Protein AF-A0A6A4X5G2-F1 (afdb_monomer_lite)

Structure (mmCIF, N/CA/C/O backbone):
data_AF-A0A6A4X5G2-F1
#
_entry.id   AF-A0A6A4X5G2-F1
#
loop_
_atom_site.group_PDB
_atom_site.id
_atom_site.type_symbol
_atom_site.label_atom_id
_atom_site.label_alt_id
_atom_site.label_comp_id
_atom_site.label_asym_id
_atom_site.label_entity_id
_atom_site.label_seq_id
_atom_site.pdbx_PDB_ins_code
_atom_site.Cartn_x
_atom_site.Cartn_y
_atom_site.Cartn_z
_atom_site.occupancy
_atom_site.B_iso_or_equiv
_atom_site.auth_seq_id
_atom_site.auth_comp_id
_atom_site.auth_asym_id
_atom_site.auth_atom_id
_atom_site.pdbx_PDB_model_num
ATOM 1 N N . MET A 1 1 ? -17.137 -32.415 -17.621 1.00 32.06 1 MET A N 1
ATOM 2 C CA . MET A 1 1 ? -16.855 -32.523 -16.172 1.00 32.06 1 MET A CA 1
ATOM 3 C C . MET A 1 1 ? -17.401 -31.263 -15.529 1.00 32.06 1 MET A C 1
ATOM 5 O O . MET A 1 1 ? -17.331 -30.225 -16.176 1.00 32.06 1 MET A O 1
ATOM 9 N N . THR A 1 2 ? -18.017 -31.353 -14.353 1.00 28.92 2 THR A N 1
ATOM 10 C CA . THR A 1 2 ? -18.631 -30.204 -13.667 1.00 28.92 2 THR A CA 1
ATOM 11 C C . THR A 1 2 ? -17.570 -29.221 -13.165 1.00 28.92 2 THR A C 1
ATOM 13 O O . THR A 1 2 ? -16.470 -29.630 -12.796 1.00 28.92 2 THR A O 1
ATOM 16 N N . ALA A 1 3 ? -17.885 -27.924 -13.189 1.00 31.62 3 ALA A N 1
ATOM 17 C CA . ALA A 1 3 ? -16.982 -26.880 -12.714 1.00 31.62 3 ALA A CA 1
ATOM 18 C C . ALA A 1 3 ? -16.919 -26.873 -11.178 1.00 31.62 3 ALA A C 1
ATOM 20 O O . ALA A 1 3 ? -17.950 -26.956 -10.511 1.00 31.62 3 ALA A O 1
ATOM 21 N N . ALA A 1 4 ? -15.714 -26.762 -10.620 1.00 33.22 4 ALA A N 1
ATOM 22 C CA . ALA A 1 4 ? -15.503 -26.704 -9.179 1.00 33.22 4 ALA A CA 1
ATOM 23 C C . ALA A 1 4 ? -15.452 -25.244 -8.695 1.00 33.22 4 ALA A C 1
ATOM 25 O O . ALA A 1 4 ? -14.406 -24.609 -8.774 1.00 33.22 4 ALA A O 1
ATOM 26 N N . GLY A 1 5 ? -16.588 -24.743 -8.198 1.00 40.94 5 GLY A N 1
ATOM 27 C CA . GLY A 1 5 ? -16.679 -23.644 -7.225 1.00 40.94 5 GLY A CA 1
ATOM 28 C C . GLY A 1 5 ? -15.835 -22.389 -7.477 1.00 40.94 5 GLY A C 1
ATOM 29 O O . GLY A 1 5 ? -14.968 -22.071 -6.665 1.00 40.94 5 GLY A O 1
ATOM 30 N N . ALA A 1 6 ? -16.125 -21.635 -8.540 1.00 47.03 6 ALA A N 1
ATOM 31 C CA . ALA A 1 6 ? -15.762 -20.218 -8.574 1.00 47.03 6 ALA A CA 1
ATOM 32 C C . ALA A 1 6 ? -16.786 -19.430 -7.738 1.00 47.03 6 ALA A C 1
ATOM 34 O O . ALA A 1 6 ? -17.982 -19.524 -8.007 1.00 47.03 6 ALA A O 1
ATOM 35 N N . GLN A 1 7 ? -16.330 -18.679 -6.732 1.00 55.03 7 GLN A N 1
ATOM 36 C CA . GLN A 1 7 ? -17.206 -17.843 -5.902 1.00 55.03 7 GLN A CA 1
ATOM 37 C C . GLN A 1 7 ? -17.750 -16.660 -6.711 1.00 55.03 7 GLN A C 1
ATOM 39 O O . GLN A 1 7 ? -16.985 -15.911 -7.325 1.00 55.03 7 GLN A O 1
ATOM 44 N N . SER A 1 8 ? -19.066 -16.465 -6.676 1.00 64.88 8 SER A N 1
ATOM 45 C CA . SER A 1 8 ? -19.735 -15.326 -7.308 1.00 64.88 8 SER A CA 1
ATOM 46 C C . SER A 1 8 ? -19.330 -13.987 -6.661 1.00 64.88 8 SER A C 1
ATOM 48 O O . SER A 1 8 ? -18.811 -13.970 -5.540 1.00 64.88 8 SER A O 1
ATOM 50 N N . PRO A 1 9 ? -19.568 -12.834 -7.320 1.00 62.88 9 PRO A N 1
ATOM 51 C CA . PRO A 1 9 ? -19.287 -11.516 -6.738 1.00 62.88 9 PRO A CA 1
ATOM 52 C C . PRO A 1 9 ? -19.940 -11.311 -5.363 1.00 62.88 9 PRO A C 1
ATOM 54 O O . PRO A 1 9 ? -19.299 -10.778 -4.459 1.00 62.88 9 PRO A O 1
ATOM 57 N N . ALA A 1 10 ? -21.167 -11.814 -5.185 1.00 63.25 10 ALA A N 1
ATOM 58 C CA . ALA A 1 10 ? -21.889 -11.772 -3.916 1.00 63.25 10 ALA A CA 1
ATOM 59 C C . ALA A 1 10 ? -21.192 -12.588 -2.816 1.00 63.25 10 ALA A C 1
ATOM 61 O O . ALA A 1 10 ? -20.973 -12.076 -1.724 1.00 63.25 10 ALA A O 1
ATOM 62 N N . GLU A 1 11 ? -20.766 -13.821 -3.104 1.00 67.50 11 GLU A N 1
ATOM 63 C CA . GLU A 1 11 ? -20.032 -14.648 -2.134 1.00 67.50 11 GLU A CA 1
ATOM 64 C C . GLU A 1 11 ? -18.669 -14.037 -1.780 1.00 67.50 11 GLU A C 1
ATOM 66 O O . GLU A 1 11 ? -18.302 -14.005 -0.606 1.00 67.50 11 GLU A O 1
ATOM 71 N N . ARG A 1 12 ? -17.946 -13.485 -2.769 1.00 65.00 12 ARG A N 1
ATOM 72 C CA . ARG A 1 12 ? -16.679 -12.763 -2.546 1.00 65.00 12 ARG A CA 1
ATOM 73 C C . ARG A 1 12 ? -16.882 -11.530 -1.654 1.00 65.00 12 ARG A C 1
ATOM 75 O O . ARG A 1 12 ? -16.092 -11.300 -0.745 1.00 65.00 12 ARG A O 1
ATOM 82 N N . PHE A 1 13 ? -17.939 -10.750 -1.875 1.00 64.00 13 PHE A N 1
ATOM 83 C CA . PHE A 1 13 ? -18.288 -9.587 -1.051 1.00 64.00 13 PHE A CA 1
ATOM 84 C C . PHE A 1 13 ? -18.686 -9.986 0.376 1.00 64.00 13 PHE A C 1
ATOM 86 O O . PHE A 1 13 ? -18.117 -9.472 1.339 1.00 64.00 13 PHE A O 1
ATOM 93 N N . THR A 1 14 ? -19.594 -10.951 0.521 1.00 63.12 14 THR A N 1
ATOM 94 C CA . THR A 1 14 ? -20.072 -11.448 1.817 1.00 63.12 14 THR A CA 1
ATOM 95 C C . THR A 1 14 ? -18.945 -12.070 2.646 1.00 63.12 14 THR A C 1
ATOM 97 O O . THR A 1 14 ? -18.862 -11.812 3.846 1.00 63.12 14 THR A O 1
ATOM 100 N N . ALA A 1 15 ? -18.008 -12.795 2.025 1.00 61.28 15 ALA A N 1
ATOM 101 C CA . ALA A 1 15 ? -16.813 -13.298 2.706 1.00 61.28 15 ALA A CA 1
ATOM 102 C C . ALA A 1 15 ? -15.916 -12.168 3.250 1.00 61.28 15 ALA A C 1
ATOM 104 O O . ALA A 1 15 ? -15.378 -12.293 4.349 1.00 61.28 15 ALA A O 1
ATOM 105 N N . ARG A 1 16 ? -15.790 -11.051 2.518 1.00 55.25 16 ARG A N 1
ATOM 106 C CA . ARG A 1 16 ? -14.999 -9.873 2.928 1.00 55.25 16 ARG A CA 1
ATOM 107 C C . ARG A 1 16 ? -15.687 -9.037 4.011 1.00 55.25 16 ARG A C 1
ATOM 109 O O . ARG A 1 16 ? -15.000 -8.449 4.841 1.00 55.25 16 ARG A O 1
ATOM 116 N N . LEU A 1 17 ? -17.023 -9.019 4.045 1.00 55.47 17 LEU A N 1
ATOM 117 C CA . LEU A 1 17 ? -17.785 -8.474 5.175 1.00 55.47 17 LEU A CA 1
ATOM 118 C C . LEU A 1 17 ? -17.629 -9.350 6.427 1.00 55.47 17 LEU A C 1
ATOM 120 O O . LEU A 1 17 ? -17.379 -8.834 7.513 1.00 55.47 17 LEU A O 1
ATOM 124 N N . ALA A 1 18 ? -17.722 -10.675 6.281 1.00 55.44 18 ALA A N 1
ATOM 125 C CA . ALA A 1 18 ? -17.587 -11.620 7.390 1.00 55.44 18 ALA A CA 1
ATOM 126 C C . ALA A 1 18 ? -16.162 -11.681 7.978 1.00 55.44 18 ALA A C 1
ATOM 128 O O . ALA A 1 18 ? -16.007 -11.935 9.170 1.00 55.44 18 ALA A O 1
ATOM 129 N N . SER A 1 19 ? -15.122 -11.419 7.176 1.00 50.53 19 SER A N 1
ATOM 130 C CA . SER A 1 19 ? -13.736 -11.284 7.653 1.00 50.53 19 SER A CA 1
ATOM 131 C C . SER A 1 19 ? -13.407 -9.900 8.233 1.00 50.53 19 SER A C 1
ATOM 133 O O . SER A 1 19 ? -12.330 -9.722 8.802 1.00 50.53 19 SER A O 1
ATOM 135 N N . GLY A 1 20 ? -14.296 -8.913 8.075 1.00 42.47 20 GLY A N 1
ATOM 136 C CA . GLY A 1 20 ? -14.058 -7.517 8.453 1.00 42.47 20 GLY A CA 1
ATOM 137 C C . GLY A 1 20 ? -13.065 -6.762 7.556 1.00 42.47 20 GLY A C 1
ATOM 138 O O . GLY A 1 20 ? -12.721 -5.625 7.877 1.00 42.47 20 GLY A O 1
ATOM 139 N N . GLU A 1 21 ? -12.615 -7.366 6.448 1.00 40.25 21 GLU A N 1
ATOM 140 C CA . GLU A 1 21 ? -11.758 -6.737 5.427 1.00 40.25 21 GLU A CA 1
ATOM 141 C C . GLU A 1 21 ? -12.504 -5.626 4.667 1.00 40.25 21 GLU A C 1
ATOM 143 O O . GLU A 1 21 ? -11.920 -4.623 4.255 1.00 40.25 21 GLU A O 1
ATOM 148 N N . LEU A 1 22 ? -13.816 -5.800 4.511 1.00 44.09 22 LEU A N 1
ATOM 149 C CA . LEU A 1 22 ? -14.748 -4.812 3.994 1.00 44.09 22 LEU A CA 1
ATOM 150 C C . LEU A 1 22 ? -15.743 -4.446 5.101 1.00 44.09 22 LEU A C 1
ATOM 152 O O . LEU A 1 22 ? -16.198 -5.309 5.850 1.00 44.09 22 LEU A O 1
ATOM 156 N N . ARG A 1 23 ? -16.111 -3.167 5.192 1.00 49.75 23 ARG A N 1
ATOM 157 C CA . ARG A 1 23 ? -17.170 -2.681 6.085 1.00 49.75 23 ARG A CA 1
ATOM 158 C C . ARG A 1 23 ? -18.167 -1.849 5.296 1.00 49.75 23 ARG A C 1
ATOM 160 O O . ARG A 1 23 ? -17.797 -1.148 4.355 1.00 49.75 23 ARG A O 1
ATOM 167 N N . LEU A 1 24 ? -19.436 -1.962 5.671 1.00 50.81 24 LEU A N 1
ATOM 168 C CA . LEU A 1 24 ? -20.527 -1.223 5.049 1.00 50.81 24 LEU A CA 1
ATOM 169 C C . LEU A 1 24 ? -20.558 0.225 5.573 1.00 50.81 24 LEU A C 1
ATOM 171 O O . LEU A 1 24 ? -20.333 0.424 6.767 1.00 50.81 24 LEU A O 1
ATOM 175 N N . PRO A 1 25 ? -20.844 1.233 4.726 1.00 48.19 25 PRO A N 1
ATOM 176 C CA . PRO A 1 25 ? -21.056 2.607 5.178 1.00 48.19 25 PRO A CA 1
ATOM 177 C C . PRO A 1 25 ? -22.457 2.784 5.802 1.00 48.19 25 PRO A C 1
ATOM 179 O O . PRO A 1 25 ? -23.357 2.003 5.476 1.00 48.19 25 PRO A O 1
ATOM 182 N N . PRO A 1 26 ? -22.696 3.828 6.627 1.00 47.47 26 PRO A N 1
ATOM 183 C CA . PRO A 1 26 ? -23.917 3.990 7.436 1.00 47.47 26 PRO A CA 1
ATOM 184 C C . PRO A 1 26 ? -25.246 3.782 6.690 1.00 47.47 26 PRO A C 1
ATOM 186 O O . PRO A 1 26 ? -26.167 3.140 7.192 1.00 47.47 26 PRO A O 1
ATOM 189 N N . GLN A 1 27 ? -25.332 4.245 5.441 1.00 51.50 27 GLN A N 1
ATOM 190 C CA . GLN A 1 27 ? -26.511 4.088 4.581 1.00 51.50 27 GLN A CA 1
ATOM 191 C C . GLN A 1 27 ? -26.929 2.631 4.296 1.00 51.50 27 GLN A C 1
ATOM 193 O O . GLN A 1 27 ? -28.103 2.395 4.021 1.00 51.50 27 GLN A O 1
ATOM 198 N N . ALA A 1 28 ? -26.010 1.666 4.394 1.00 53.44 28 ALA A N 1
ATOM 199 C CA . ALA A 1 28 ? -26.274 0.242 4.182 1.00 53.44 28 ALA A CA 1
ATOM 200 C C . ALA A 1 28 ? -26.699 -0.513 5.460 1.00 53.44 28 ALA A C 1
ATOM 202 O O . ALA A 1 28 ? -27.127 -1.664 5.370 1.00 53.44 28 ALA A O 1
ATOM 203 N N . TYR A 1 29 ? -26.691 0.145 6.629 1.00 59.09 29 TYR A N 1
ATOM 204 C CA . TYR A 1 29 ? -27.392 -0.332 7.832 1.00 59.09 29 TYR A CA 1
ATOM 205 C C . TYR A 1 29 ? -28.860 0.139 7.882 1.00 59.09 29 TYR A C 1
ATOM 207 O O . TYR A 1 29 ? -29.530 0.006 8.903 1.00 59.09 29 TYR A O 1
ATOM 215 N N . ARG A 1 30 ? -29.399 0.665 6.772 1.00 66.31 30 ARG A N 1
ATOM 216 C CA . ARG A 1 30 ? -30.833 0.937 6.592 1.00 66.31 30 ARG A CA 1
ATOM 217 C C . ARG A 1 30 ? -31.462 -0.115 5.678 1.00 66.31 30 ARG A C 1
ATOM 219 O O . ARG A 1 30 ? -30.927 -0.426 4.614 1.00 66.31 30 ARG A O 1
ATOM 226 N N . MET A 1 31 ? -32.631 -0.617 6.070 1.00 76.75 31 MET A N 1
ATOM 227 C CA . MET A 1 31 ? -33.457 -1.482 5.222 1.00 76.75 31 MET A CA 1
ATOM 228 C C . MET A 1 31 ? -34.334 -0.633 4.289 1.00 76.75 31 MET A C 1
ATOM 230 O O . MET A 1 31 ? -34.804 0.435 4.674 1.00 76.75 31 MET A O 1
ATOM 234 N N . THR A 1 32 ? -34.554 -1.116 3.071 1.00 81.56 32 THR A N 1
ATOM 235 C CA . THR A 1 32 ? -35.545 -0.622 2.106 1.00 81.56 32 THR A CA 1
ATOM 236 C C . THR A 1 32 ? -36.683 -1.633 2.031 1.00 81.56 32 THR A C 1
ATOM 238 O O . THR A 1 32 ? -36.420 -2.833 1.930 1.00 81.56 32 THR A O 1
ATOM 241 N N . ASP A 1 33 ? -37.923 -1.152 2.093 1.00 85.88 33 ASP A N 1
ATOM 242 C CA . ASP A 1 33 ? -39.128 -1.957 1.900 1.00 85.88 33 ASP A CA 1
ATOM 243 C C . ASP A 1 33 ? -39.289 -2.337 0.432 1.00 85.88 33 ASP A C 1
ATOM 245 O O . ASP A 1 33 ? -39.408 -1.453 -0.406 1.00 85.88 33 ASP A O 1
ATOM 249 N N . LEU A 1 34 ? -39.346 -3.636 0.135 1.00 85.62 34 LEU A N 1
ATOM 250 C CA . LEU A 1 34 ? -39.647 -4.138 -1.212 1.00 85.62 34 LEU A CA 1
ATOM 251 C C . LEU A 1 34 ? -41.134 -4.509 -1.371 1.00 85.62 34 LEU A C 1
ATOM 253 O O . LEU A 1 34 ? -41.557 -4.948 -2.439 1.00 85.62 34 LEU A O 1
ATOM 257 N N . GLY A 1 35 ? -41.931 -4.349 -0.310 1.00 87.88 35 GLY A N 1
ATOM 258 C CA . GLY A 1 35 ? -43.364 -4.638 -0.281 1.00 87.88 35 GLY A CA 1
ATOM 259 C C . GLY A 1 35 ? -43.719 -6.065 0.148 1.00 87.88 35 GLY A C 1
ATOM 260 O O . GLY A 1 35 ? -42.894 -6.817 0.668 1.00 87.88 35 GLY A O 1
ATOM 261 N N . GLU A 1 36 ? -44.988 -6.407 -0.049 1.00 91.56 36 GLU A N 1
ATOM 262 C CA . GLU A 1 36 ? -45.603 -7.685 0.314 1.00 91.56 36 GLU A CA 1
ATOM 263 C C . GLU A 1 36 ? -45.830 -8.529 -0.952 1.00 91.56 36 GLU A C 1
ATOM 265 O O . GLU A 1 36 ? -46.399 -8.036 -1.928 1.00 91.56 36 GLU A O 1
ATOM 270 N N . HIS A 1 37 ? -45.354 -9.778 -0.949 1.00 90.94 37 HIS A N 1
ATOM 271 C CA . HIS A 1 37 ? -45.339 -10.674 -2.114 1.00 90.94 37 HIS A CA 1
ATOM 272 C C . HIS A 1 37 ? -45.727 -12.102 -1.727 1.00 90.94 37 HIS A C 1
ATOM 274 O O . HIS A 1 37 ? -45.444 -12.545 -0.617 1.00 90.94 37 HIS A O 1
ATOM 280 N N . ASN A 1 38 ? -46.312 -12.848 -2.667 1.00 90.62 38 ASN A N 1
ATOM 281 C CA . ASN A 1 38 ? -46.571 -14.276 -2.481 1.00 90.62 38 ASN A CA 1
ATOM 282 C C . ASN A 1 38 ? -45.353 -15.095 -2.933 1.00 90.62 38 ASN A C 1
ATOM 284 O O . ASN A 1 38 ? -44.898 -14.939 -4.068 1.00 90.62 38 ASN A O 1
ATOM 288 N N . GLY A 1 39 ? -44.863 -15.991 -2.076 1.00 86.31 39 GLY A N 1
ATOM 289 C CA . GLY A 1 39 ? -43.664 -16.800 -2.320 1.00 86.31 39 GLY A CA 1
ATOM 290 C C . GLY A 1 39 ? -42.577 -16.632 -1.252 1.00 86.31 39 GLY A C 1
ATOM 291 O O . GLY A 1 39 ? -42.466 -15.592 -0.609 1.00 86.31 39 GLY A O 1
ATOM 292 N N . THR A 1 40 ? -41.758 -17.667 -1.063 1.00 89.94 40 THR A N 1
ATOM 293 C CA . THR A 1 40 ? -40.676 -17.712 -0.057 1.00 89.94 40 THR A CA 1
ATOM 294 C C . THR A 1 40 ? -39.295 -17.537 -0.693 1.00 89.94 40 THR A C 1
ATOM 296 O O . THR A 1 40 ? -39.125 -17.721 -1.897 1.00 89.94 40 THR A O 1
ATOM 299 N N . LEU A 1 41 ? -38.280 -17.206 0.110 1.00 89.88 41 LEU A N 1
ATOM 300 C CA . LEU A 1 41 ? -36.887 -17.242 -0.342 1.00 89.88 41 LEU A CA 1
ATOM 301 C C . LEU A 1 41 ? -36.452 -18.687 -0.672 1.00 89.88 41 LEU A C 1
ATOM 303 O O . LEU A 1 41 ? -36.739 -19.582 0.131 1.00 89.88 41 LEU A O 1
ATOM 307 N N . PRO A 1 42 ? -35.714 -18.906 -1.780 1.00 89.44 42 PRO A N 1
ATOM 308 C CA . PRO A 1 42 ? -35.022 -20.160 -2.067 1.00 89.44 42 PRO A CA 1
ATOM 309 C C . PRO A 1 42 ? -34.104 -20.596 -0.922 1.00 89.44 42 PRO A C 1
ATOM 311 O O . PRO A 1 42 ? -33.423 -19.775 -0.299 1.00 89.44 42 PRO A O 1
ATOM 314 N N . ALA A 1 43 ? -34.065 -21.901 -0.651 1.00 86.38 43 ALA A N 1
ATOM 315 C CA . ALA A 1 43 ? -33.389 -22.452 0.525 1.00 86.38 43 ALA A CA 1
ATOM 316 C C . ALA A 1 43 ? -31.860 -22.238 0.546 1.00 86.38 43 ALA A C 1
ATOM 318 O O . ALA A 1 43 ? -31.266 -22.229 1.622 1.00 86.38 43 ALA A O 1
ATOM 319 N N . ASP A 1 44 ? -31.219 -22.042 -0.609 1.00 82.12 44 ASP A N 1
ATOM 320 C CA . ASP A 1 44 ? -29.791 -21.714 -0.734 1.00 82.12 44 ASP A CA 1
ATOM 321 C C . ASP A 1 44 ? -29.469 -20.246 -0.401 1.00 82.12 44 ASP A C 1
ATOM 323 O O . ASP A 1 44 ? -28.318 -19.916 -0.114 1.00 82.12 44 ASP A O 1
ATOM 327 N N . LEU A 1 45 ? -30.479 -19.368 -0.393 1.00 84.12 45 LEU A N 1
ATOM 328 C CA . LEU A 1 45 ? -30.340 -17.959 -0.025 1.00 84.12 45 LEU A CA 1
ATOM 329 C C . LEU A 1 45 ? -30.630 -17.689 1.460 1.00 84.12 45 LEU A C 1
ATOM 331 O O . LEU A 1 45 ? -30.358 -16.584 1.927 1.00 84.12 45 LEU A O 1
ATOM 335 N N . VAL A 1 46 ? -31.147 -18.659 2.223 1.00 91.69 46 VAL A N 1
ATOM 336 C CA . VAL A 1 46 ? -31.488 -18.484 3.647 1.00 91.69 46 VAL A CA 1
ATOM 337 C C . VAL A 1 46 ? -30.267 -18.728 4.547 1.00 91.69 46 VAL A C 1
ATOM 339 O O . VAL A 1 46 ? -29.810 -19.854 4.717 1.00 91.69 46 VAL A O 1
ATOM 342 N N . LEU A 1 47 ? -29.769 -17.668 5.193 1.00 87.75 47 LEU A N 1
ATOM 343 C CA . LEU A 1 47 ? -28.682 -17.714 6.187 1.00 87.75 47 LEU A CA 1
ATOM 344 C C . LEU A 1 47 ? -29.133 -18.205 7.566 1.00 87.75 47 LEU A C 1
ATOM 346 O O . LEU A 1 47 ? -28.330 -18.742 8.333 1.00 87.75 47 LEU A O 1
ATOM 350 N N . ALA A 1 48 ? -30.379 -17.902 7.934 1.00 88.62 48 ALA A N 1
ATOM 351 C CA . ALA A 1 48 ? -30.968 -18.240 9.222 1.00 88.62 48 ALA A CA 1
ATOM 352 C C . ALA A 1 48 ? -32.494 -18.144 9.169 1.00 88.62 48 ALA A C 1
ATOM 354 O O . ALA A 1 48 ? -33.047 -17.295 8.467 1.00 88.62 48 ALA A O 1
ATOM 355 N N . THR A 1 49 ? -33.137 -18.970 9.991 1.00 93.62 49 THR A N 1
ATOM 356 C CA . THR A 1 49 ? -34.585 -19.010 10.192 1.00 93.62 49 THR A CA 1
ATOM 357 C C . THR A 1 49 ? -34.876 -18.766 11.667 1.00 93.62 49 THR A C 1
ATOM 359 O O . THR A 1 49 ? -34.358 -19.478 12.526 1.00 93.62 49 THR A O 1
ATOM 362 N N . GLU A 1 50 ? -35.698 -17.766 11.960 1.00 86.75 50 GLU A N 1
ATOM 363 C CA . GLU A 1 50 ? -36.016 -17.294 13.310 1.00 86.75 50 GLU A CA 1
ATOM 364 C C . GLU A 1 50 ? -37.542 -17.262 13.488 1.00 86.75 50 GLU A C 1
ATOM 366 O O . GLU A 1 50 ? -38.268 -16.862 12.579 1.00 86.75 50 GLU A O 1
ATOM 371 N N . THR A 1 51 ? -38.054 -17.672 14.649 1.00 88.88 51 THR A N 1
ATOM 372 C CA . THR A 1 51 ? -39.504 -17.818 14.895 1.00 88.88 51 THR A CA 1
ATOM 373 C C . THR A 1 51 ? -39.989 -16.937 16.039 1.00 88.88 51 THR A C 1
ATOM 375 O O . THR A 1 51 ? -39.318 -16.823 17.063 1.00 88.88 51 THR A O 1
ATOM 378 N N . GLY A 1 52 ? -41.191 -16.372 15.911 1.00 81.50 52 GLY A N 1
ATOM 379 C CA . GLY A 1 52 ? -41.847 -15.596 16.971 1.00 81.50 52 GLY A CA 1
ATOM 380 C C . GLY A 1 52 ? -41.422 -14.124 17.054 1.00 81.50 52 GLY A C 1
ATOM 381 O O . GLY A 1 52 ? -42.017 -13.374 17.834 1.00 81.50 52 GLY A O 1
ATOM 382 N N . LEU A 1 53 ? -40.441 -13.704 16.245 1.00 75.69 53 LEU A N 1
ATOM 383 C CA . LEU A 1 53 ? -39.959 -12.323 16.162 1.00 75.69 53 LEU A CA 1
ATOM 384 C C . LEU A 1 53 ? -41.049 -11.364 15.663 1.00 75.69 53 LEU A C 1
ATOM 386 O O . LEU A 1 53 ? -41.945 -11.748 14.919 1.00 75.69 53 LEU A O 1
ATOM 390 N N . LEU A 1 54 ? -40.954 -10.087 16.027 1.00 77.62 54 LEU A N 1
ATOM 391 C CA . LEU A 1 54 ? -41.704 -9.043 15.327 1.00 77.62 54 LEU A CA 1
ATOM 392 C C . LEU A 1 54 ? -40.967 -8.648 14.041 1.00 77.62 54 LEU A C 1
ATOM 394 O O . LEU A 1 54 ? -39.751 -8.809 13.937 1.00 77.62 54 LEU A O 1
ATOM 398 N N . GLU A 1 55 ? -41.699 -8.092 13.080 1.00 82.00 55 GLU A N 1
ATOM 399 C CA . GLU A 1 55 ? -41.163 -7.674 11.779 1.00 82.00 55 GLU A CA 1
ATOM 400 C C . GLU A 1 55 ? -39.930 -6.738 11.909 1.00 82.00 55 GLU A C 1
ATOM 402 O O . GLU A 1 55 ? -38.880 -7.072 11.346 1.00 82.00 55 GLU A O 1
ATOM 407 N N . PRO A 1 56 ? -39.932 -5.691 12.770 1.00 72.88 56 PRO A N 1
ATOM 408 C CA . PRO A 1 56 ? -38.745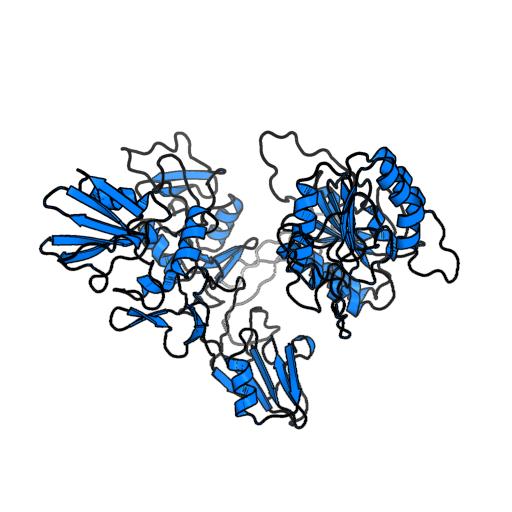 -4.853 12.960 1.00 72.88 56 PRO A CA 1
ATOM 409 C C . PRO A 1 56 ? -37.586 -5.600 13.633 1.00 72.88 56 PRO A C 1
ATOM 411 O O . PRO A 1 56 ? -36.421 -5.313 13.366 1.00 72.88 56 PRO A O 1
ATOM 414 N N . SER A 1 57 ? -37.879 -6.598 14.475 1.00 74.62 57 SER A N 1
ATOM 415 C CA . SER A 1 57 ? -36.859 -7.458 15.089 1.00 74.62 57 SER A CA 1
ATOM 416 C C . SER A 1 57 ? -36.189 -8.366 14.054 1.00 74.62 57 SER A C 1
ATOM 418 O O . SER A 1 57 ? -34.988 -8.604 14.154 1.00 74.62 57 SER A O 1
ATOM 420 N N . CYS A 1 58 ? -36.927 -8.826 13.037 1.00 79.44 58 CYS A N 1
ATOM 421 C CA . CYS A 1 58 ? -36.369 -9.565 11.901 1.00 79.44 58 CYS A CA 1
ATOM 422 C C . CYS A 1 58 ? -35.353 -8.703 11.132 1.00 79.44 58 CYS A C 1
ATOM 424 O O . CYS A 1 58 ? -34.206 -9.107 10.932 1.00 79.44 58 CYS A O 1
ATOM 426 N N . ARG A 1 59 ? -35.737 -7.461 10.801 1.00 83.38 59 ARG A N 1
ATOM 427 C CA . ARG A 1 59 ? -34.848 -6.466 10.176 1.00 83.38 59 ARG A CA 1
ATOM 428 C C . ARG A 1 59 ? -33.608 -6.199 11.022 1.00 83.38 59 ARG A C 1
ATOM 430 O O . ARG A 1 59 ? -32.495 -6.287 10.516 1.00 83.38 59 ARG A O 1
ATOM 437 N N . HIS A 1 60 ? -33.785 -5.935 12.315 1.00 71.50 60 HIS A N 1
ATOM 438 C CA . HIS A 1 60 ? -32.689 -5.663 13.246 1.00 71.50 60 HIS A CA 1
ATOM 439 C C . HIS A 1 60 ? -31.706 -6.849 13.346 1.00 71.50 60 HIS A C 1
ATOM 441 O O . HIS A 1 60 ? -30.495 -6.645 13.300 1.00 71.50 60 HIS A O 1
ATOM 447 N N . ARG A 1 61 ? -32.198 -8.099 13.363 1.00 75.69 61 ARG A N 1
ATOM 448 C CA . ARG A 1 61 ? -31.354 -9.313 13.306 1.00 75.69 61 ARG A CA 1
ATOM 449 C C . ARG A 1 61 ? -30.557 -9.432 12.003 1.00 75.69 61 ARG A C 1
ATOM 451 O O . ARG A 1 61 ? -29.434 -9.928 12.040 1.00 75.69 61 ARG A O 1
ATOM 458 N N . CYS A 1 62 ? -31.083 -8.944 10.877 1.00 77.81 62 CYS A N 1
ATOM 459 C CA . CYS A 1 62 ? -30.306 -8.822 9.642 1.00 77.81 62 CYS A CA 1
ATOM 460 C C . CYS A 1 62 ? -29.241 -7.722 9.737 1.00 77.81 62 CYS A C 1
ATOM 462 O O . CYS A 1 62 ? -28.096 -7.938 9.352 1.00 77.81 62 CYS A O 1
ATOM 464 N N . LEU A 1 63 ? -29.584 -6.554 10.291 1.00 73.00 63 LEU A N 1
ATOM 465 C CA . LEU A 1 63 ? -28.647 -5.436 10.427 1.00 73.00 63 LEU A CA 1
ATOM 466 C C . LEU A 1 63 ? -27.425 -5.791 11.290 1.00 73.00 63 LEU A C 1
ATOM 468 O O . LEU A 1 63 ? -26.318 -5.429 10.900 1.00 73.00 63 LEU A O 1
ATOM 472 N N . HIS A 1 64 ? -27.602 -6.593 12.345 1.00 67.56 64 HIS A N 1
ATOM 473 C CA . HIS A 1 64 ? -26.520 -7.135 13.189 1.00 67.56 64 HIS A CA 1
ATOM 474 C C . HIS A 1 64 ? -25.644 -8.219 12.539 1.00 67.56 64 HIS A C 1
ATOM 476 O O . HIS A 1 64 ? -24.615 -8.596 13.097 1.00 67.56 64 HIS A O 1
ATOM 482 N N . ARG A 1 65 ? -26.020 -8.748 11.370 1.00 69.00 65 ARG A N 1
ATOM 483 C CA . ARG A 1 65 ? -25.251 -9.784 10.664 1.00 69.00 65 ARG A CA 1
ATOM 484 C C . ARG A 1 65 ? -24.500 -9.186 9.475 1.00 69.00 65 ARG A C 1
ATOM 486 O O . ARG A 1 65 ? -25.158 -8.751 8.529 1.00 69.00 65 ARG A O 1
ATOM 493 N N . PRO A 1 66 ? -23.153 -9.157 9.443 1.00 66.25 66 PRO A N 1
ATOM 494 C CA . PRO A 1 66 ? -22.424 -8.568 8.316 1.00 66.25 66 PRO A CA 1
ATOM 495 C C . PRO A 1 66 ? -22.773 -9.254 6.987 1.00 66.25 66 PRO A C 1
ATOM 497 O O . PRO A 1 66 ? -22.867 -8.581 5.967 1.00 66.25 66 PRO A O 1
ATOM 500 N N . ASP A 1 67 ? -23.077 -10.553 7.017 1.00 72.94 67 ASP A N 1
ATOM 501 C CA . ASP A 1 67 ? -23.429 -11.375 5.860 1.00 72.94 67 ASP A CA 1
ATOM 502 C C . ASP A 1 67 ? -24.895 -11.279 5.391 1.00 72.94 67 ASP A C 1
ATOM 504 O O . ASP A 1 67 ? -25.192 -11.698 4.274 1.00 72.94 67 ASP A O 1
ATOM 508 N N . CYS A 1 68 ? -25.812 -10.711 6.185 1.00 83.38 68 CYS A N 1
ATOM 509 C CA . CYS A 1 68 ? -27.231 -10.625 5.820 1.00 83.38 68 CYS A CA 1
ATOM 510 C C . CYS A 1 68 ? -27.535 -9.419 4.920 1.00 83.38 68 CYS A C 1
ATOM 512 O O . CYS A 1 68 ? -27.320 -8.274 5.303 1.00 83.38 68 CYS A O 1
ATOM 514 N N . LEU A 1 69 ? -28.069 -9.652 3.720 1.00 84.56 69 LEU A N 1
ATOM 515 C CA . LEU A 1 69 ? -28.341 -8.606 2.723 1.00 84.56 69 LEU A CA 1
ATOM 516 C C . LEU A 1 69 ? -29.838 -8.267 2.574 1.00 84.56 69 LEU A C 1
ATOM 518 O O . LEU A 1 69 ? -30.193 -7.294 1.905 1.00 84.56 69 LEU A O 1
ATOM 522 N N . GLY A 1 70 ? -30.721 -9.009 3.244 1.00 89.56 70 GLY A N 1
ATOM 523 C CA . GLY A 1 70 ? -32.139 -8.678 3.364 1.00 89.56 70 GLY A CA 1
ATOM 524 C C . GLY A 1 70 ? -32.931 -9.680 4.201 1.00 89.56 70 GLY A C 1
ATOM 525 O O . GLY A 1 70 ? -32.371 -10.629 4.745 1.00 89.56 70 GLY A O 1
ATOM 526 N N . THR A 1 71 ? -34.242 -9.483 4.291 1.00 92.81 71 THR A N 1
ATOM 527 C CA . THR A 1 71 ? -35.163 -10.321 5.069 1.00 92.81 71 THR A CA 1
ATOM 528 C C . THR A 1 71 ? -36.426 -10.653 4.291 1.00 92.81 71 THR A C 1
ATOM 530 O O . THR A 1 71 ? -36.937 -9.808 3.554 1.00 92.81 71 THR A O 1
ATOM 533 N N . ALA A 1 72 ? -36.976 -11.838 4.545 1.00 94.44 72 ALA A N 1
ATOM 534 C CA . ALA A 1 72 ? -38.374 -12.154 4.273 1.00 94.44 72 ALA A CA 1
ATOM 535 C C . ALA A 1 72 ? -39.072 -12.487 5.599 1.00 94.44 72 ALA A C 1
ATOM 537 O O . ALA A 1 72 ? -38.581 -13.314 6.369 1.00 94.44 72 ALA A O 1
ATOM 538 N N . TYR A 1 73 ? -40.198 -11.836 5.884 1.00 94.12 73 TYR A N 1
ATOM 539 C CA . TYR A 1 73 ? -40.968 -12.024 7.114 1.00 94.12 73 TYR A CA 1
ATOM 540 C C . TYR A 1 73 ? -42.410 -12.432 6.802 1.00 94.12 73 TYR A C 1
ATOM 542 O O . TYR A 1 73 ? -43.080 -11.773 6.009 1.00 94.12 73 TYR A O 1
ATOM 550 N N . ARG A 1 74 ? -42.905 -13.486 7.456 1.00 94.19 74 ARG A N 1
ATOM 551 C CA . ARG A 1 74 ? -44.263 -14.015 7.286 1.00 94.19 74 ARG A CA 1
ATOM 552 C C . ARG A 1 74 ? -45.156 -13.590 8.463 1.00 94.19 74 ARG A C 1
ATOM 554 O O . ARG A 1 74 ? -44.965 -14.084 9.581 1.00 94.19 74 ARG A O 1
ATOM 561 N N . PRO A 1 75 ? -46.150 -12.700 8.266 1.00 89.38 75 PRO A N 1
ATOM 562 C CA . PRO A 1 75 ? -46.944 -12.162 9.375 1.00 89.38 75 PRO A CA 1
ATOM 563 C C . PRO A 1 75 ? -47.832 -13.180 10.104 1.00 89.38 75 PRO A C 1
ATOM 565 O O . PRO A 1 75 ? -48.158 -12.961 11.270 1.00 89.38 75 PRO A O 1
ATOM 568 N N . SER A 1 76 ? -48.232 -14.273 9.443 1.00 90.38 76 SER A N 1
ATOM 569 C CA . SER A 1 76 ? -49.220 -15.232 9.963 1.00 90.38 76 SER A CA 1
ATOM 570 C C . SER A 1 76 ? -48.730 -16.057 11.156 1.00 90.38 76 SER A C 1
ATOM 572 O O . SER A 1 76 ? -49.525 -16.383 12.034 1.00 90.38 76 SER A O 1
ATOM 574 N N . ASP A 1 77 ? -47.439 -16.390 11.202 1.00 91.06 77 ASP A N 1
ATOM 575 C CA . ASP A 1 77 ? -46.818 -17.206 12.254 1.00 91.06 77 ASP A CA 1
ATOM 576 C C . ASP A 1 77 ? -45.523 -16.601 12.823 1.00 91.06 77 ASP A C 1
ATOM 578 O O . ASP A 1 77 ? -44.888 -17.207 13.687 1.00 91.06 77 ASP A O 1
ATOM 582 N N . ARG A 1 78 ? -45.159 -15.383 12.389 1.00 90.44 78 ARG A N 1
ATOM 583 C CA . ARG A 1 78 ? -43.948 -14.660 12.809 1.00 90.44 78 ARG A CA 1
ATOM 584 C C . ARG A 1 78 ? -42.649 -15.384 12.442 1.00 90.44 78 ARG A C 1
ATOM 586 O O . ARG A 1 78 ? -41.687 -15.383 13.218 1.00 90.44 78 ARG A O 1
ATOM 593 N N . LEU A 1 79 ? -42.627 -16.017 11.271 1.00 93.44 79 LEU A N 1
ATOM 594 C CA . LEU A 1 79 ? -41.417 -16.596 10.697 1.00 93.44 79 LEU A CA 1
ATOM 595 C C . LEU A 1 79 ? -40.569 -15.498 10.040 1.00 93.44 79 LEU A C 1
ATOM 597 O O . LEU A 1 79 ? -41.076 -14.665 9.292 1.00 93.44 79 LEU A O 1
ATOM 601 N N . CYS A 1 80 ? -39.271 -15.501 10.318 1.00 93.56 80 CYS A N 1
ATOM 602 C CA . CYS A 1 80 ? -38.288 -14.564 9.792 1.00 93.56 80 CYS A CA 1
ATOM 603 C C . CYS A 1 80 ? -37.160 -15.343 9.109 1.00 93.56 80 CYS A C 1
ATOM 605 O O . CYS A 1 80 ? -36.551 -16.220 9.724 1.00 93.56 80 CYS A O 1
ATOM 607 N N . LEU A 1 81 ? -36.871 -15.010 7.853 1.00 95.19 81 LEU A N 1
ATOM 608 C CA . LEU A 1 81 ? -35.755 -15.547 7.080 1.00 95.19 81 LEU A CA 1
ATOM 609 C C . LEU A 1 81 ? -34.733 -14.436 6.828 1.00 95.19 81 LEU A C 1
ATOM 611 O O . LEU A 1 81 ? -35.078 -13.380 6.294 1.00 95.19 81 LEU A O 1
ATOM 615 N N . LEU A 1 82 ? -33.474 -14.686 7.189 1.00 93.06 82 LEU A N 1
ATOM 616 C CA . LEU A 1 82 ? -32.342 -13.808 6.882 1.00 93.06 82 LEU A CA 1
ATOM 617 C C . LEU A 1 82 ? -31.708 -14.242 5.554 1.00 93.06 82 LEU A C 1
ATOM 619 O O . LEU A 1 82 ? -31.413 -15.422 5.381 1.00 93.06 82 LEU A O 1
ATOM 623 N N . SER A 1 83 ? -31.486 -13.308 4.629 1.00 89.19 83 SER A N 1
ATOM 624 C CA . SER A 1 83 ? -31.084 -13.595 3.243 1.00 89.19 83 SER A CA 1
ATOM 625 C C . SER A 1 83 ? -29.606 -13.299 2.966 1.00 89.19 83 SER A C 1
ATOM 627 O O . SER A 1 83 ? -29.109 -12.228 3.313 1.00 89.19 83 SER A O 1
ATOM 629 N N . ALA A 1 84 ? -28.922 -14.207 2.266 1.00 82.94 84 ALA A N 1
ATOM 630 C CA . ALA A 1 84 ? -27.532 -14.084 1.808 1.00 82.94 84 ALA A CA 1
ATOM 631 C C . ALA A 1 84 ? -27.352 -13.128 0.612 1.00 82.94 84 ALA A C 1
ATOM 633 O O . ALA A 1 84 ? -26.233 -12.745 0.271 1.00 82.94 84 ALA A O 1
ATOM 634 N N . ARG A 1 85 ? -28.457 -12.764 -0.049 1.00 82.81 85 ARG A N 1
ATOM 635 C CA . ARG A 1 85 ? -28.530 -11.831 -1.186 1.00 82.81 85 ARG A CA 1
ATOM 636 C C . ARG A 1 85 ? -29.684 -10.854 -0.999 1.00 82.81 85 ARG A C 1
ATOM 638 O O . ARG A 1 85 ? -30.556 -11.091 -0.163 1.00 82.81 85 ARG A O 1
ATOM 645 N N . ARG A 1 86 ? -29.728 -9.783 -1.793 1.00 85.31 86 ARG A N 1
ATOM 646 C CA . ARG A 1 86 ? -30.901 -8.902 -1.861 1.00 85.31 86 ARG A CA 1
ATOM 647 C C . ARG A 1 86 ? -32.140 -9.715 -2.280 1.00 85.31 86 ARG A C 1
ATOM 649 O O . ARG A 1 86 ? -32.119 -10.262 -3.386 1.00 85.31 86 ARG A O 1
ATOM 656 N N . PRO A 1 87 ? -33.198 -9.811 -1.446 1.00 87.81 87 PRO A N 1
ATOM 657 C CA . PRO A 1 87 ? -34.465 -10.413 -1.850 1.00 87.81 87 PRO A CA 1
ATOM 658 C C . PRO A 1 87 ? -35.019 -9.717 -3.091 1.00 87.81 87 PRO A C 1
ATOM 660 O O . PRO A 1 87 ? -34.804 -8.519 -3.278 1.00 87.81 87 PRO A O 1
ATOM 663 N N . ALA A 1 88 ? -35.719 -10.460 -3.942 1.00 82.81 88 ALA A N 1
ATOM 664 C CA . ALA A 1 88 ? -36.345 -9.910 -5.135 1.00 82.81 88 ALA A CA 1
ATOM 665 C C . ALA A 1 88 ? -37.581 -10.745 -5.520 1.00 82.81 88 ALA A C 1
ATOM 667 O O . ALA A 1 88 ? -37.499 -11.974 -5.437 1.00 82.81 88 ALA A O 1
ATOM 668 N N . PRO A 1 89 ? -38.707 -10.128 -5.931 1.00 79.88 89 PRO A N 1
ATOM 669 C CA . PRO A 1 89 ? -39.958 -10.853 -6.194 1.00 79.88 89 PRO A CA 1
ATOM 670 C C . PRO A 1 89 ? -39.867 -11.898 -7.314 1.00 79.88 89 PRO A C 1
ATOM 672 O O . PRO A 1 89 ? -40.556 -12.911 -7.279 1.00 79.88 89 PRO A O 1
ATOM 675 N N . ASP A 1 90 ? -38.991 -11.673 -8.294 1.00 78.81 90 ASP A N 1
ATOM 676 C CA . ASP A 1 90 ? -38.714 -12.568 -9.423 1.00 78.81 90 ASP A CA 1
ATOM 677 C C . ASP A 1 90 ? -37.908 -13.822 -9.038 1.00 78.81 90 ASP A C 1
ATOM 679 O O . ASP A 1 90 ? -37.826 -14.768 -9.821 1.00 78.81 90 ASP A O 1
ATOM 683 N N . ARG A 1 91 ? -37.321 -13.835 -7.833 1.00 80.88 91 ARG A N 1
ATOM 684 C CA . ARG A 1 91 ? -36.486 -14.922 -7.299 1.00 80.88 91 ARG A CA 1
ATOM 685 C C . ARG A 1 91 ? -37.146 -15.690 -6.146 1.00 80.88 91 ARG A C 1
ATOM 687 O O . ARG A 1 91 ? -36.461 -16.460 -5.481 1.00 80.88 91 ARG A O 1
ATOM 694 N N . LEU A 1 92 ? -38.443 -15.495 -5.896 1.00 87.31 92 LEU A N 1
ATOM 695 C CA . LEU A 1 92 ? -39.196 -16.253 -4.888 1.00 87.31 92 LEU A CA 1
ATOM 696 C C . LEU A 1 92 ? -39.628 -17.635 -5.406 1.00 87.31 92 LEU A C 1
ATOM 698 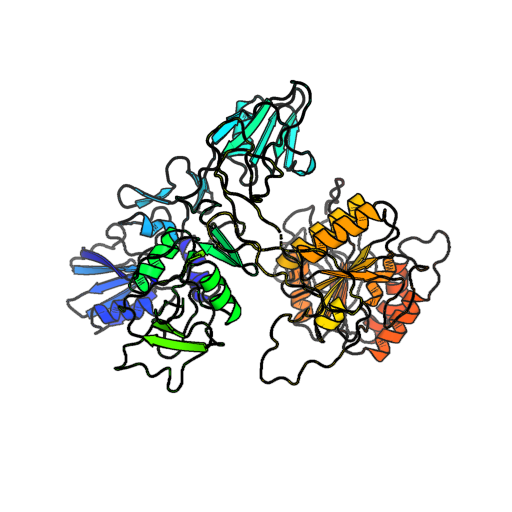O O . LEU A 1 92 ? -40.033 -17.782 -6.558 1.00 87.31 92 LEU A O 1
ATOM 702 N N . GLU A 1 93 ? -39.627 -18.636 -4.527 1.00 89.44 93 GLU A N 1
ATOM 703 C CA . GLU A 1 93 ? -40.312 -19.910 -4.763 1.00 89.44 93 GLU A CA 1
ATOM 704 C C . GLU A 1 93 ? -41.829 -19.726 -4.538 1.00 89.44 93 GLU A C 1
ATOM 706 O O . GLU A 1 93 ? -42.227 -19.338 -3.433 1.00 89.44 93 GLU A O 1
ATOM 711 N N . PRO A 1 94 ? -42.700 -19.979 -5.540 1.00 86.00 94 PRO A N 1
ATOM 712 C CA . PRO A 1 94 ? -44.130 -19.687 -5.427 1.00 86.00 94 PRO A CA 1
ATOM 713 C C . PRO A 1 94 ? -44.846 -20.503 -4.343 1.00 86.00 94 PRO A C 1
ATOM 715 O O . PRO A 1 94 ? -44.755 -21.730 -4.310 1.00 86.00 94 PRO A O 1
ATOM 718 N N . ASN A 1 95 ? -45.636 -19.826 -3.509 1.00 84.00 95 ASN A N 1
ATOM 719 C CA . ASN A 1 95 ? -46.544 -20.438 -2.537 1.00 84.00 95 ASN A CA 1
ATOM 720 C C . ASN A 1 95 ? -47.814 -19.574 -2.353 1.00 84.00 95 ASN A C 1
ATOM 722 O O . ASN A 1 95 ? -47.945 -18.506 -2.951 1.00 84.00 95 ASN A O 1
ATOM 726 N N . GLU A 1 96 ? -48.768 -20.052 -1.547 1.00 84.88 96 GLU A N 1
ATOM 727 C CA . GLU A 1 96 ? -50.007 -19.324 -1.205 1.00 84.88 96 GLU A CA 1
ATOM 728 C C . GLU A 1 96 ? -49.846 -18.401 0.024 1.00 84.88 96 GLU A C 1
ATOM 730 O O . GLU A 1 96 ? -50.830 -17.902 0.568 1.00 84.88 96 GLU A O 1
ATOM 735 N N . GLU A 1 97 ? -48.617 -18.192 0.499 1.00 87.75 97 GLU A N 1
ATOM 736 C CA . GLU A 1 97 ? -48.322 -17.438 1.716 1.00 87.75 97 GLU A CA 1
ATOM 737 C C . GLU A 1 97 ? -47.843 -16.026 1.383 1.00 87.75 97 GLU A C 1
ATOM 739 O O . GLU A 1 97 ? -47.066 -15.833 0.449 1.00 87.75 97 GLU A O 1
ATOM 744 N N . SER A 1 98 ? -48.245 -15.048 2.195 1.00 91.06 98 SER A N 1
ATOM 745 C CA . SER A 1 98 ? -47.798 -13.664 2.037 1.00 91.06 98 SER A CA 1
ATOM 746 C C . SER A 1 98 ? -46.543 -13.374 2.862 1.00 91.06 98 SER A C 1
ATOM 748 O O . SER A 1 98 ? -46.498 -13.650 4.068 1.00 91.06 98 SER A O 1
ATOM 750 N N . TRP A 1 99 ? -45.534 -12.797 2.212 1.00 93.81 99 TRP A N 1
ATOM 751 C CA . TRP A 1 99 ? -44.217 -12.501 2.763 1.00 93.81 99 TRP A CA 1
ATOM 752 C C . TRP A 1 99 ? -43.855 -11.024 2.547 1.00 93.81 99 TRP A C 1
ATOM 754 O O . TRP A 1 99 ? -43.840 -10.515 1.426 1.00 93.81 99 TRP A O 1
ATOM 764 N N . VAL A 1 100 ? -43.517 -10.330 3.634 1.00 93.12 100 VAL A N 1
ATOM 765 C CA . VAL A 1 100 ? -42.992 -8.958 3.612 1.00 93.12 100 VAL A CA 1
ATOM 766 C C . VAL A 1 100 ? -41.492 -9.017 3.336 1.00 93.12 100 VAL A C 1
ATOM 768 O O . VAL A 1 100 ? -40.743 -9.640 4.094 1.00 93.12 100 VAL A O 1
ATOM 771 N N . LEU A 1 101 ? -41.051 -8.380 2.252 1.00 92.50 101 LEU A N 1
ATOM 772 C CA . LEU A 1 101 ? -39.655 -8.356 1.823 1.00 92.50 101 LEU A CA 1
ATOM 773 C C . LEU A 1 101 ? -38.979 -7.021 2.149 1.00 92.50 101 LEU A C 1
ATOM 775 O O . LEU A 1 101 ? -39.537 -5.945 1.925 1.00 92.50 101 LEU A O 1
ATOM 779 N N . ALA A 1 102 ? -37.723 -7.091 2.588 1.00 89.50 102 ALA A N 1
ATOM 780 C CA . ALA A 1 102 ? -36.867 -5.921 2.749 1.00 89.50 102 ALA A CA 1
ATOM 781 C C . ALA A 1 102 ? -35.402 -6.235 2.413 1.00 89.50 102 ALA A C 1
ATOM 783 O O . ALA A 1 102 ? -34.935 -7.359 2.593 1.00 89.50 102 ALA A O 1
ATOM 784 N N . ALA A 1 103 ? -34.652 -5.236 1.955 1.00 87.56 103 ALA A N 1
ATOM 785 C CA . ALA A 1 103 ? -33.242 -5.368 1.573 1.00 87.56 103 ALA A CA 1
ATOM 786 C C . ALA A 1 103 ? -32.374 -4.280 2.207 1.00 87.56 103 ALA A C 1
ATOM 788 O O . ALA A 1 103 ? -32.850 -3.166 2.418 1.00 87.56 103 ALA A O 1
ATOM 789 N N . ARG A 1 104 ? -31.084 -4.545 2.445 1.00 81.75 104 ARG A N 1
ATOM 790 C CA . ARG A 1 104 ? -30.135 -3.473 2.786 1.00 81.75 104 ARG A CA 1
ATOM 791 C C . ARG A 1 104 ? -30.032 -2.479 1.621 1.00 81.75 104 ARG A C 1
ATOM 793 O O . ARG A 1 104 ? -29.774 -2.868 0.478 1.00 81.75 104 ARG A O 1
ATOM 800 N N . ARG A 1 105 ? -30.237 -1.187 1.903 1.00 73.50 105 ARG A N 1
ATOM 801 C CA . ARG A 1 105 ? -30.111 -0.106 0.910 1.00 73.50 105 ARG A CA 1
ATOM 802 C C . ARG A 1 105 ? -28.681 -0.072 0.374 1.00 73.50 105 ARG A C 1
ATOM 804 O O . ARG A 1 105 ? -27.727 -0.206 1.135 1.00 73.50 105 ARG A O 1
ATOM 811 N N . GLY A 1 106 ? -28.525 0.128 -0.932 1.00 66.81 106 GLY A N 1
ATOM 812 C CA . GLY A 1 106 ? -27.196 0.230 -1.539 1.00 66.81 106 GLY A CA 1
ATOM 813 C C . GLY A 1 106 ? -26.502 -1.100 -1.849 1.00 66.81 106 GLY A C 1
ATOM 814 O O . GLY A 1 106 ? -25.419 -1.062 -2.414 1.00 66.81 106 GLY A O 1
ATOM 815 N N . ILE A 1 107 ? -27.064 -2.264 -1.497 1.00 71.19 107 ILE A N 1
ATOM 816 C CA . ILE A 1 107 ? -26.415 -3.560 -1.765 1.00 71.19 107 ILE A CA 1
ATOM 817 C C . ILE A 1 107 ? -27.202 -4.357 -2.810 1.00 71.19 107 ILE A C 1
ATOM 819 O O . ILE A 1 107 ? -28.172 -5.040 -2.483 1.00 71.19 107 ILE A O 1
ATOM 823 N N . ALA A 1 108 ? -26.752 -4.284 -4.060 1.00 78.56 108 ALA A N 1
ATOM 824 C CA . ALA A 1 108 ? -27.178 -5.119 -5.178 1.00 78.56 108 ALA A CA 1
ATOM 825 C C . ALA A 1 108 ? -26.016 -5.289 -6.177 1.00 78.56 108 ALA A C 1
ATOM 827 O O . ALA A 1 108 ? -25.253 -4.351 -6.423 1.00 78.56 108 ALA A O 1
ATOM 828 N N . PHE A 1 109 ? -25.874 -6.487 -6.746 1.00 80.56 109 PHE A N 1
ATOM 829 C CA . PHE A 1 109 ? -24.856 -6.796 -7.762 1.00 80.56 109 PHE A CA 1
ATOM 830 C C . PHE A 1 109 ? -25.414 -6.653 -9.183 1.00 80.56 109 PHE A C 1
ATOM 832 O O . PHE A 1 109 ? -26.613 -6.458 -9.365 1.00 80.56 109 PHE A O 1
ATOM 839 N N . LEU A 1 110 ? -24.562 -6.764 -10.209 1.00 79.38 110 LEU A N 1
ATOM 840 C CA . LEU A 1 110 ? -25.047 -6.821 -11.593 1.00 79.38 110 LEU A CA 1
ATOM 841 C C . LEU A 1 110 ? -26.014 -7.991 -11.798 1.00 79.38 110 LEU A C 1
ATOM 843 O O . LEU A 1 110 ? -25.860 -9.050 -11.194 1.00 79.38 110 LEU A O 1
ATOM 847 N N . ASP A 1 111 ? -27.003 -7.760 -12.658 1.00 85.06 111 ASP A N 1
ATOM 848 C CA . ASP A 1 111 ? -28.153 -8.633 -12.916 1.00 85.06 111 ASP A CA 1
ATOM 849 C C . ASP A 1 111 ? -29.096 -8.852 -11.711 1.00 85.06 111 ASP A C 1
ATOM 851 O O . ASP A 1 111 ? -30.083 -9.572 -11.843 1.00 85.06 111 ASP A O 1
ATOM 855 N N . GLU A 1 112 ? -28.865 -8.218 -10.553 1.00 82.88 112 GLU A N 1
ATOM 856 C CA . GLU A 1 112 ? -29.811 -8.256 -9.431 1.00 82.88 112 GLU A CA 1
ATOM 857 C C . GLU A 1 112 ? -30.858 -7.137 -9.490 1.00 82.88 112 GLU A C 1
ATOM 859 O O . GLU A 1 112 ? -30.640 -6.065 -10.059 1.00 82.88 112 GLU A O 1
ATOM 864 N N . SER A 1 113 ? -32.008 -7.398 -8.863 1.00 81.75 113 SER A N 1
ATOM 865 C CA . SER A 1 113 ? -33.126 -6.457 -8.779 1.00 81.75 113 SER A CA 1
ATOM 866 C C . SER A 1 113 ? -32.812 -5.244 -7.893 1.00 81.75 113 SER A C 1
ATOM 868 O O . SER A 1 113 ? -32.207 -5.364 -6.823 1.00 81.75 113 SER A O 1
ATOM 870 N N . CYS A 1 114 ? -33.268 -4.074 -8.331 1.00 83.75 114 CYS A N 1
ATOM 871 C CA . CYS A 1 114 ? -33.053 -2.779 -7.696 1.00 83.75 114 CYS A CA 1
ATOM 872 C C . CYS A 1 114 ? -34.272 -1.868 -7.871 1.00 83.75 114 CYS A C 1
ATOM 874 O O . CYS A 1 114 ? -35.089 -2.061 -8.770 1.00 83.75 114 CYS A O 1
ATOM 876 N N . GLU A 1 115 ? -34.357 -0.826 -7.045 1.00 80.38 115 GLU A N 1
ATOM 877 C CA . GLU A 1 115 ? -35.388 0.213 -7.179 1.00 80.38 115 GLU A CA 1
ATOM 878 C C . GLU A 1 115 ? -34.785 1.560 -7.575 1.00 80.38 115 GLU A C 1
ATOM 880 O O . GLU A 1 115 ? -35.407 2.354 -8.280 1.00 80.38 115 GLU A O 1
ATOM 885 N N . ARG A 1 116 ? -33.559 1.831 -7.109 1.00 77.06 116 ARG A N 1
ATOM 886 C CA . ARG A 1 116 ? -32.838 3.084 -7.338 1.00 77.06 116 ARG A CA 1
ATOM 887 C C . ARG A 1 116 ? -31.411 2.810 -7.765 1.00 77.06 116 ARG A C 1
ATOM 889 O O . ARG A 1 116 ? -30.787 1.844 -7.344 1.00 77.06 116 ARG A O 1
ATOM 896 N N . ASP A 1 117 ? -30.853 3.758 -8.501 1.00 72.44 117 ASP A N 1
ATOM 897 C CA . ASP A 1 117 ? -29.435 3.821 -8.855 1.00 72.44 117 ASP A CA 1
ATOM 898 C C . ASP A 1 117 ? -28.467 3.595 -7.683 1.00 72.44 117 ASP A C 1
ATOM 900 O O . ASP A 1 117 ? -27.400 3.007 -7.857 1.00 72.44 117 ASP A O 1
ATOM 904 N N . GLU A 1 118 ? -28.826 4.081 -6.495 1.00 70.06 118 GLU A N 1
ATOM 905 C CA . GLU A 1 118 ? -28.054 3.902 -5.265 1.00 70.06 118 GLU A CA 1
ATOM 906 C C . GLU A 1 118 ? -27.846 2.427 -4.905 1.00 70.06 118 GLU A C 1
ATOM 908 O O . GLU A 1 118 ? -26.769 2.078 -4.429 1.00 70.06 118 GLU A O 1
ATOM 913 N N . ASP A 1 119 ? -28.853 1.575 -5.150 1.00 73.88 119 ASP A N 1
ATOM 914 C CA . ASP A 1 119 ? -28.848 0.158 -4.772 1.00 73.88 119 ASP A CA 1
ATOM 915 C C . ASP A 1 119 ? -27.702 -0.613 -5.435 1.00 73.88 119 ASP A C 1
ATOM 917 O O . ASP A 1 119 ? -27.152 -1.524 -4.832 1.00 73.88 119 ASP A O 1
ATOM 921 N N . CYS A 1 120 ? -27.315 -0.216 -6.647 1.00 73.06 120 CYS A N 1
ATOM 922 C CA . CYS A 1 120 ? -26.256 -0.863 -7.417 1.00 73.06 120 CYS A CA 1
ATOM 923 C C . CYS A 1 120 ? -24.871 -0.230 -7.163 1.00 73.06 120 CYS A C 1
ATOM 925 O O . CYS A 1 120 ? -23.842 -0.910 -7.110 1.00 73.06 120 CYS A O 1
ATOM 927 N N . ARG A 1 121 ? -24.831 1.106 -7.031 1.00 64.38 121 ARG A N 1
ATOM 928 C CA . ARG A 1 121 ? -23.601 1.917 -7.148 1.00 64.38 121 ARG A CA 1
ATOM 929 C C . ARG A 1 121 ? -22.589 1.737 -6.025 1.00 64.38 121 ARG A C 1
ATOM 931 O O . ARG A 1 121 ? -21.418 2.042 -6.237 1.00 64.38 121 ARG A O 1
ATOM 938 N N . LEU A 1 122 ? -23.028 1.297 -4.848 1.00 60.28 122 LEU A N 1
ATOM 939 C CA . LEU A 1 122 ? -22.167 1.177 -3.670 1.00 60.28 122 LEU A CA 1
ATOM 940 C C . LEU A 1 122 ? -21.185 0.006 -3.778 1.00 60.28 122 LEU A C 1
ATOM 942 O O . LEU A 1 122 ? -20.056 0.097 -3.300 1.00 60.28 122 LEU A O 1
ATOM 946 N N . VAL A 1 123 ? -21.642 -1.091 -4.386 1.00 60.75 123 VAL A N 1
ATOM 947 C CA . VAL A 1 123 ? -20.908 -2.359 -4.477 1.00 60.75 123 VAL A CA 1
ATOM 948 C C . VAL A 1 123 ? -20.330 -2.564 -5.870 1.00 60.75 123 VAL A C 1
ATOM 950 O O . VAL A 1 123 ? -19.200 -3.029 -5.998 1.00 60.75 123 VAL A O 1
ATOM 953 N N . VAL A 1 124 ? -21.062 -2.146 -6.907 1.00 60.28 124 VAL A N 1
ATOM 954 C CA . VAL A 1 124 ? -20.561 -2.087 -8.281 1.00 60.28 124 VAL A CA 1
ATOM 955 C C . VAL A 1 124 ? -20.530 -0.620 -8.721 1.00 60.28 124 VAL A C 1
ATOM 957 O O . VAL A 1 124 ? -21.544 -0.101 -9.202 1.00 60.28 124 VAL A O 1
ATOM 960 N N . PRO A 1 125 ? -19.390 0.086 -8.582 1.00 57.91 125 PRO A N 1
ATOM 961 C CA . PRO A 1 125 ? -19.208 1.404 -9.183 1.00 57.91 125 PRO A CA 1
ATOM 962 C C . PRO A 1 125 ? -19.569 1.373 -10.674 1.00 57.91 125 PRO A C 1
ATOM 964 O O . PRO A 1 125 ? -19.410 0.349 -11.329 1.00 57.91 125 PRO A O 1
ATOM 967 N N . TRP A 1 126 ? -20.051 2.490 -11.227 1.00 55.44 126 TRP A N 1
ATOM 968 C CA . TRP A 1 126 ? -20.470 2.598 -12.643 1.00 55.44 126 TRP A CA 1
ATOM 969 C C . TRP A 1 126 ? -21.664 1.740 -13.068 1.00 55.44 126 TRP A C 1
ATOM 971 O O . TRP A 1 126 ? -21.929 1.581 -14.263 1.00 55.44 126 TRP A O 1
ATOM 981 N N . SER A 1 127 ? -22.437 1.265 -12.100 1.00 70.19 127 SER A N 1
ATOM 982 C CA . SER A 1 127 ? -23.783 0.763 -12.331 1.00 70.19 127 SER A CA 1
ATOM 983 C C . SER A 1 127 ? -24.854 1.869 -12.260 1.00 70.19 127 SER A C 1
ATOM 985 O O . SER A 1 127 ? -24.617 3.026 -11.862 1.00 70.19 127 SER A O 1
ATOM 987 N N . GLU A 1 128 ? -26.051 1.501 -12.698 1.00 81.12 128 GLU A N 1
ATOM 988 C CA . GLU A 1 128 ? -27.324 2.204 -12.544 1.00 81.12 128 GLU A CA 1
ATOM 989 C C . GLU A 1 128 ? -28.459 1.170 -12.483 1.00 81.12 128 GLU A C 1
ATOM 991 O O . GLU A 1 128 ? -28.282 0.022 -12.905 1.00 81.12 128 GLU A O 1
ATOM 996 N N . CYS A 1 129 ? -29.619 1.574 -11.973 1.00 86.00 129 CYS A N 1
ATOM 997 C CA . CYS A 1 129 ? -30.796 0.720 -11.923 1.00 86.00 129 CYS A CA 1
ATOM 998 C C . CYS A 1 129 ? -31.647 0.951 -13.176 1.00 86.00 129 CYS A C 1
ATOM 1000 O O . CYS A 1 129 ? -32.403 1.921 -13.260 1.00 86.00 129 CYS A O 1
ATOM 1002 N N . ARG A 1 130 ? -31.523 0.075 -14.179 1.00 89.81 130 ARG A N 1
ATOM 1003 C CA . ARG A 1 130 ? -32.218 0.225 -15.465 1.00 89.81 130 ARG A CA 1
ATOM 1004 C C . ARG A 1 130 ? -33.287 -0.853 -15.602 1.00 89.81 130 ARG A C 1
ATOM 1006 O O . ARG A 1 130 ? -32.981 -2.038 -15.593 1.00 89.81 130 ARG A O 1
ATOM 1013 N N . ALA A 1 131 ? -34.544 -0.429 -15.744 1.00 87.94 131 ALA A N 1
ATOM 1014 C CA . ALA A 1 131 ? -35.709 -1.320 -15.815 1.00 87.94 131 ALA A CA 1
ATOM 1015 C C . ALA A 1 131 ? -35.823 -2.308 -14.627 1.00 87.94 131 ALA A C 1
ATOM 1017 O O . ALA A 1 131 ? -36.248 -3.445 -14.804 1.00 87.94 131 ALA A O 1
ATOM 1018 N N . GLY A 1 132 ? -35.445 -1.865 -13.420 1.00 84.06 132 GLY A N 1
ATOM 1019 C CA . GLY A 1 132 ? -35.518 -2.665 -12.190 1.00 84.06 132 GLY A CA 1
ATOM 1020 C C . GLY A 1 132 ? -34.359 -3.644 -11.978 1.00 84.06 132 GLY A C 1
ATOM 1021 O O . GLY A 1 132 ? -34.417 -4.434 -11.041 1.00 84.06 132 GLY A O 1
ATOM 1022 N N . VAL A 1 133 ? -33.317 -3.603 -12.820 1.00 87.31 133 VAL A N 1
ATOM 1023 C CA . VAL A 1 133 ? -32.129 -4.468 -12.724 1.00 87.31 133 VAL A CA 1
ATOM 1024 C C . VAL A 1 133 ? -30.844 -3.633 -12.741 1.00 87.31 133 VAL A C 1
ATOM 1026 O O . VAL A 1 133 ? -30.721 -2.660 -13.492 1.00 87.31 133 VAL A O 1
ATOM 1029 N N . CYS A 1 134 ? -29.870 -4.013 -11.916 1.00 85.06 134 CYS A N 1
ATOM 1030 C CA . CYS A 1 134 ? -28.556 -3.383 -11.870 1.00 85.06 134 CYS A CA 1
ATOM 1031 C C . CYS A 1 134 ? -27.725 -3.727 -13.110 1.00 85.06 134 CYS A C 1
ATOM 1033 O O . CYS A 1 134 ? -27.359 -4.881 -13.342 1.00 85.06 134 CYS A O 1
ATOM 1035 N N . VAL A 1 135 ? -27.371 -2.704 -13.889 1.00 86.81 135 VAL A N 1
ATOM 1036 C CA . VAL A 1 135 ? -26.564 -2.829 -15.113 1.00 86.81 135 VAL A CA 1
ATOM 1037 C C . VAL A 1 135 ? -25.465 -1.773 -15.149 1.00 86.81 135 VAL A C 1
ATOM 1039 O O . VAL A 1 135 ? -25.566 -0.741 -14.487 1.00 86.81 135 VAL A O 1
ATOM 1042 N N . CYS A 1 136 ? -24.429 -1.977 -15.966 1.00 73.75 136 CYS A N 1
ATOM 1043 C CA . CYS A 1 136 ? -23.465 -0.912 -16.245 1.00 73.75 136 CYS A CA 1
ATOM 1044 C C . CYS A 1 136 ? -24.137 0.281 -16.954 1.00 73.75 136 CYS A C 1
ATOM 1046 O O . CYS A 1 136 ? -25.032 0.117 -17.800 1.00 73.75 136 CYS A O 1
ATOM 1048 N N . ARG A 1 137 ? -23.678 1.497 -16.635 1.00 73.88 137 ARG A N 1
ATOM 1049 C CA . ARG A 1 137 ? -24.148 2.722 -17.301 1.00 73.88 137 ARG A CA 1
ATOM 1050 C C . ARG A 1 137 ? -23.824 2.726 -18.798 1.00 73.88 137 ARG A C 1
ATOM 1052 O O . ARG A 1 137 ? -23.072 1.896 -19.307 1.00 73.88 137 ARG A O 1
ATOM 1059 N N . HIS A 1 138 ? -24.402 3.674 -19.528 1.00 56.19 138 HIS A N 1
ATOM 1060 C CA . HIS A 1 138 ? -24.017 3.901 -20.922 1.00 56.19 138 HIS A CA 1
ATOM 1061 C C . HIS A 1 138 ? -22.509 4.225 -21.037 1.00 56.19 138 HIS A C 1
ATOM 1063 O O . HIS A 1 138 ? -21.929 4.772 -20.106 1.00 56.19 138 HIS A O 1
ATOM 1069 N N . ALA A 1 139 ? -21.868 3.850 -22.153 1.00 51.91 139 ALA A N 1
ATOM 1070 C CA . ALA A 1 139 ? -20.410 3.928 -22.389 1.00 51.91 139 ALA A CA 1
ATOM 1071 C C . ALA A 1 139 ? -19.491 3.122 -21.426 1.00 51.91 139 ALA A C 1
ATOM 1073 O O . ALA A 1 139 ? -18.264 3.136 -21.571 1.00 51.91 139 ALA A O 1
ATOM 1074 N N . VAL A 1 140 ? -20.060 2.345 -20.502 1.00 57.28 140 VAL A N 1
ATOM 1075 C CA . VAL A 1 140 ? -19.347 1.471 -19.556 1.00 57.28 140 VAL A CA 1
ATOM 1076 C C . VAL A 1 140 ? -19.478 0.007 -20.007 1.00 57.28 140 VAL A C 1
ATOM 1078 O O . VAL A 1 140 ? -20.521 -0.393 -20.523 1.00 57.28 140 VAL A O 1
ATOM 1081 N N . TYR A 1 141 ? -18.424 -0.803 -19.857 1.00 61.25 141 TYR A N 1
ATOM 1082 C CA . TYR A 1 141 ? -18.427 -2.231 -20.198 1.00 61.25 141 TYR A CA 1
ATOM 1083 C C . TYR A 1 141 ? -18.314 -3.124 -18.961 1.00 61.25 141 TYR A C 1
ATOM 1085 O O . TYR A 1 141 ? -17.699 -2.748 -17.968 1.00 61.25 141 TYR A O 1
ATOM 1093 N N . ARG A 1 142 ? -18.909 -4.318 -19.041 1.00 74.44 142 ARG A N 1
ATOM 1094 C CA . ARG A 1 142 ? -18.833 -5.353 -18.005 1.00 74.44 142 ARG A CA 1
ATOM 1095 C C . ARG A 1 142 ? -17.581 -6.209 -18.204 1.00 74.44 142 ARG A C 1
ATOM 1097 O O . ARG A 1 142 ? -17.327 -6.658 -19.324 1.00 74.44 142 ARG A O 1
ATOM 1104 N N . THR A 1 143 ? -16.807 -6.429 -17.146 1.00 60.50 143 THR A N 1
ATOM 1105 C CA . THR A 1 143 ? -15.651 -7.339 -17.150 1.00 60.50 143 THR A CA 1
ATOM 1106 C C . THR A 1 143 ? -16.088 -8.795 -16.960 1.00 60.50 143 THR A C 1
ATOM 1108 O O . THR A 1 143 ? -17.236 -9.077 -16.623 1.00 60.50 143 THR A O 1
ATOM 1111 N N . ILE A 1 144 ? -15.157 -9.740 -17.125 1.00 60.19 144 ILE A N 1
ATOM 1112 C CA . ILE A 1 144 ? -15.384 -11.163 -16.804 1.00 60.19 144 ILE A CA 1
ATOM 1113 C C . ILE A 1 144 ? -15.508 -11.451 -15.294 1.00 60.19 144 ILE A C 1
ATOM 1115 O O . ILE A 1 144 ? -15.734 -12.596 -14.918 1.00 60.19 144 ILE A O 1
ATOM 1119 N N . GLU A 1 145 ? -15.348 -10.436 -14.439 1.00 56.16 145 GLU A N 1
ATOM 1120 C CA . GLU A 1 145 ? -15.470 -10.539 -12.977 1.00 56.16 145 GLU A CA 1
ATOM 1121 C C . GLU A 1 145 ? -16.702 -9.803 -12.421 1.00 56.16 145 GLU A C 1
ATOM 1123 O O . GLU A 1 145 ? -16.823 -9.654 -11.204 1.00 56.16 145 GLU A O 1
ATOM 1128 N N . ASP A 1 146 ? -17.608 -9.378 -13.312 1.00 64.31 146 ASP A N 1
ATOM 1129 C CA . ASP A 1 146 ? -18.821 -8.585 -13.050 1.00 64.31 146 ASP A CA 1
ATOM 1130 C C . ASP A 1 146 ? -18.578 -7.163 -12.515 1.00 64.31 146 ASP A C 1
ATOM 1132 O O . ASP A 1 146 ? -19.428 -6.573 -11.847 1.00 64.31 146 ASP A O 1
ATOM 1136 N N . GLU A 1 147 ? -17.440 -6.565 -12.874 1.00 60.69 147 GLU A N 1
ATOM 1137 C CA . GLU A 1 147 ? -17.192 -5.137 -12.661 1.00 60.69 147 GLU A CA 1
ATOM 1138 C C . GLU A 1 147 ? -17.663 -4.295 -13.852 1.00 60.69 147 GLU A C 1
ATOM 1140 O O . GLU A 1 147 ? -17.641 -4.749 -14.997 1.00 60.69 147 GLU A O 1
ATOM 1145 N N . CYS A 1 148 ? -18.017 -3.034 -13.601 1.00 55.16 148 CYS A N 1
ATOM 1146 C CA . CYS A 1 148 ? -18.336 -2.053 -14.634 1.00 55.16 148 CYS A CA 1
ATOM 1147 C C . CYS A 1 148 ? -17.177 -1.056 -14.814 1.00 55.16 148 CYS A C 1
ATOM 1149 O O . CYS A 1 148 ? -16.859 -0.289 -13.907 1.00 55.16 148 CYS A O 1
ATOM 1151 N N . VAL A 1 149 ? -16.559 -1.047 -15.998 1.00 54.16 149 VAL A N 1
ATOM 1152 C CA . VAL A 1 149 ? -15.378 -0.233 -16.338 1.00 54.16 149 VAL A CA 1
ATOM 1153 C C . VAL A 1 149 ? -15.715 0.752 -17.470 1.00 54.16 149 VAL A C 1
ATOM 1155 O O . VAL A 1 149 ? -16.234 0.328 -18.506 1.00 54.16 149 VAL A O 1
ATOM 1158 N N . PRO A 1 150 ? -15.458 2.068 -17.334 1.00 50.03 150 PRO A N 1
ATOM 1159 C CA . PRO A 1 150 ? -15.692 3.023 -18.419 1.00 50.03 150 PRO A CA 1
ATOM 1160 C C . PRO A 1 150 ? -14.760 2.737 -19.608 1.00 50.03 150 PRO A C 1
ATOM 1162 O O . PRO A 1 150 ? -13.546 2.642 -19.438 1.00 50.03 150 PRO A O 1
ATOM 1165 N N . ARG A 1 151 ? -15.311 2.630 -20.829 1.00 50.62 151 ARG A N 1
ATOM 1166 C CA . ARG A 1 151 ? -14.505 2.384 -22.048 1.00 50.62 151 ARG A CA 1
ATOM 1167 C C . ARG A 1 151 ? -13.558 3.541 -22.371 1.00 50.62 151 ARG A C 1
ATOM 1169 O O . ARG A 1 151 ? -12.469 3.320 -22.893 1.00 50.62 151 ARG A O 1
ATOM 1176 N N . GLY A 1 152 ? -13.983 4.761 -22.047 1.00 53.25 152 GLY A N 1
ATOM 1177 C CA . GLY A 1 152 ? -13.327 5.999 -22.450 1.00 53.25 152 GLY A CA 1
ATOM 1178 C C . GLY A 1 152 ? -13.500 6.321 -23.938 1.00 53.25 152 GLY A C 1
ATOM 1179 O O . GLY A 1 152 ? -13.701 5.437 -24.770 1.00 53.25 152 GLY A O 1
ATOM 1180 N N . GLU A 1 153 ? -13.419 7.605 -24.264 1.00 61.03 153 GLU A N 1
ATOM 1181 C CA . GLU A 1 153 ? -13.435 8.128 -25.632 1.00 61.03 153 GLU A CA 1
ATOM 1182 C C . GLU A 1 153 ? -12.006 8.496 -26.053 1.00 61.03 153 GLU A C 1
ATOM 1184 O O . GLU A 1 153 ? -11.292 9.164 -25.304 1.00 61.03 153 GLU A O 1
ATOM 1189 N N . MET A 1 154 ? -11.568 8.073 -27.241 1.00 65.00 154 MET A N 1
ATOM 1190 C CA . MET A 1 154 ? -10.263 8.472 -27.781 1.00 65.00 154 MET A CA 1
ATOM 1191 C C . MET A 1 154 ? -10.412 9.776 -28.566 1.00 65.00 154 MET A C 1
ATOM 1193 O O . MET A 1 154 ? -10.996 9.786 -29.647 1.00 65.00 154 MET A O 1
ATOM 1197 N N . VAL A 1 155 ? -9.860 10.874 -28.046 1.00 61.78 155 VAL A N 1
ATOM 1198 C CA . VAL A 1 155 ? -9.880 12.179 -28.727 1.00 61.78 155 VAL A CA 1
ATOM 1199 C C . VAL A 1 155 ? -8.525 12.488 -29.375 1.00 61.78 155 VAL A C 1
ATOM 1201 O O . VAL A 1 155 ? -7.490 12.250 -28.746 1.00 61.78 155 VAL A O 1
ATOM 1204 N N . PRO A 1 156 ? -8.484 13.031 -30.610 1.00 66.44 156 PRO A N 1
ATOM 1205 C CA . PRO A 1 156 ? -7.235 13.449 -31.244 1.00 66.44 156 PRO A CA 1
ATOM 1206 C C . PRO A 1 156 ? -6.506 14.522 -30.425 1.00 66.44 156 PRO A C 1
ATOM 1208 O O . PRO A 1 156 ? -7.101 15.524 -30.031 1.00 66.44 156 PRO A O 1
ATOM 1211 N N . ALA A 1 157 ? -5.205 14.337 -30.207 1.00 62.50 157 ALA A N 1
ATOM 1212 C CA . ALA A 1 157 ? -4.366 15.243 -29.428 1.00 62.50 157 ALA A CA 1
ATOM 1213 C C . ALA A 1 157 ? -3.428 16.039 -30.350 1.00 62.50 157 ALA A C 1
ATOM 1215 O O . ALA A 1 157 ? -2.428 15.527 -30.856 1.00 62.50 157 ALA A O 1
ATOM 1216 N N . SER A 1 158 ? -3.749 17.310 -30.584 1.00 53.84 158 SER A N 1
ATOM 1217 C CA . SER A 1 158 ? -2.997 18.179 -31.492 1.00 53.84 158 SER A CA 1
ATOM 1218 C C . SER A 1 158 ? -1.697 18.703 -30.857 1.00 53.84 158 SER A C 1
ATOM 1220 O O . SER A 1 158 ? -1.704 19.396 -29.842 1.00 53.84 158 SER A O 1
ATOM 1222 N N . GLY A 1 159 ? -0.553 18.416 -31.490 1.00 52.91 159 GLY A N 1
ATOM 1223 C CA . GLY A 1 159 ? 0.736 19.031 -31.135 1.00 52.91 159 GLY A CA 1
ATOM 1224 C C . GLY A 1 159 ? 1.403 18.486 -29.864 1.00 52.91 159 GLY A C 1
ATOM 1225 O O . GLY A 1 159 ? 2.042 19.241 -29.128 1.00 52.91 159 GLY A O 1
ATOM 1226 N N . GLY A 1 160 ? 1.265 17.188 -29.590 1.00 53.34 160 GLY A N 1
ATOM 1227 C CA . GLY A 1 160 ? 1.951 16.536 -28.477 1.00 53.34 160 GLY A CA 1
ATOM 1228 C C . GLY A 1 160 ? 2.282 15.072 -28.742 1.00 53.34 160 GLY A C 1
ATOM 1229 O O . GLY A 1 160 ? 1.632 14.400 -29.544 1.00 53.34 160 GLY A O 1
ATOM 1230 N N . ARG A 1 161 ? 3.290 14.584 -28.017 1.00 56.50 161 ARG A N 1
ATOM 1231 C CA . ARG A 1 161 ? 3.712 13.182 -27.983 1.00 56.50 161 ARG A CA 1
ATOM 1232 C C . ARG A 1 161 ? 3.691 12.712 -26.530 1.00 56.50 161 ARG A C 1
ATOM 1234 O O . ARG A 1 161 ? 4.092 13.459 -25.634 1.00 56.50 161 ARG A O 1
ATOM 1241 N N . ALA A 1 162 ? 3.188 11.506 -26.283 1.00 53.44 162 ALA A N 1
ATOM 1242 C CA . ALA A 1 162 ? 3.230 10.913 -24.951 1.00 53.44 162 ALA A CA 1
ATOM 1243 C C . ALA A 1 162 ? 4.687 10.614 -24.554 1.00 53.44 162 ALA A C 1
ATOM 1245 O O . ALA A 1 162 ? 5.508 10.239 -25.391 1.00 53.44 162 ALA A O 1
ATOM 1246 N N . ALA A 1 163 ? 5.030 10.815 -23.281 1.00 56.41 163 ALA A N 1
ATOM 1247 C CA . ALA A 1 163 ? 6.402 10.641 -22.821 1.00 56.41 163 ALA A CA 1
ATOM 1248 C C . ALA A 1 163 ? 6.831 9.164 -22.902 1.00 56.41 163 ALA A C 1
ATOM 1250 O O . ALA A 1 163 ? 6.141 8.290 -22.381 1.00 56.41 163 ALA A O 1
ATOM 1251 N N . ASP A 1 164 ? 8.012 8.873 -23.463 1.00 60.03 164 ASP A N 1
ATOM 1252 C CA . ASP A 1 164 ? 8.530 7.493 -23.571 1.00 60.03 164 ASP A CA 1
ATOM 1253 C C . ASP A 1 164 ? 8.716 6.803 -22.201 1.00 60.03 164 ASP A C 1
ATOM 1255 O O . ASP A 1 164 ? 8.778 5.578 -22.118 1.00 60.03 164 ASP A O 1
ATOM 1259 N N . SER A 1 165 ? 8.764 7.571 -21.106 1.00 50.03 165 SER A N 1
ATOM 1260 C CA . SER A 1 165 ? 8.748 7.067 -19.726 1.00 50.03 165 SER A CA 1
ATOM 1261 C C . SER A 1 165 ? 7.412 6.453 -19.289 1.00 50.03 165 SER A C 1
ATOM 1263 O O . SER A 1 165 ? 7.391 5.731 -18.293 1.00 50.03 165 SER A O 1
ATOM 1265 N N . ALA A 1 166 ? 6.323 6.742 -20.005 1.00 51.53 166 ALA A N 1
ATOM 1266 C CA . ALA A 1 166 ? 4.977 6.225 -19.767 1.00 51.53 166 ALA A CA 1
ATOM 1267 C C . ALA A 1 166 ? 4.581 5.091 -20.728 1.00 51.53 166 ALA A C 1
ATOM 1269 O O . ALA A 1 166 ? 3.476 4.565 -20.620 1.00 51.53 166 ALA A O 1
ATOM 1270 N N . LEU A 1 167 ? 5.449 4.723 -21.678 1.00 65.38 167 LEU A N 1
ATOM 1271 C CA . LEU A 1 167 ? 5.177 3.669 -22.653 1.00 65.38 167 LEU A CA 1
ATOM 1272 C C . LEU A 1 167 ? 4.893 2.337 -21.940 1.00 65.38 167 LEU A C 1
ATOM 1274 O O . LEU A 1 167 ? 5.751 1.804 -21.235 1.00 65.38 167 LEU A O 1
ATOM 1278 N N . MET A 1 168 ? 3.694 1.800 -22.151 1.00 64.38 168 MET A N 1
ATOM 1279 C CA . MET A 1 168 ? 3.264 0.499 -21.641 1.00 64.38 168 MET A CA 1
ATOM 1280 C C . MET A 1 168 ? 3.656 -0.609 -22.616 1.00 64.38 168 MET A C 1
ATOM 1282 O O . MET A 1 168 ? 4.421 -1.506 -22.278 1.00 64.38 168 MET A O 1
ATOM 1286 N N . ASN A 1 169 ? 3.122 -0.520 -23.835 1.00 72.00 169 ASN A N 1
ATOM 1287 C CA . ASN A 1 169 ? 3.170 -1.552 -24.864 1.00 72.00 169 ASN A CA 1
ATOM 1288 C C . ASN A 1 169 ? 3.371 -0.901 -26.237 1.00 72.00 169 ASN A C 1
ATOM 1290 O O . ASN A 1 169 ? 2.950 0.235 -26.456 1.00 72.00 169 ASN A O 1
ATOM 1294 N N . SER A 1 170 ? 3.986 -1.625 -27.171 1.00 82.06 170 SER A N 1
ATOM 1295 C CA . SER A 1 170 ? 4.138 -1.195 -28.562 1.00 82.06 170 SER A CA 1
ATOM 1296 C C . SER A 1 170 ? 4.165 -2.411 -29.488 1.00 82.06 170 SER A C 1
ATOM 1298 O O . SER A 1 170 ? 4.770 -3.433 -29.154 1.00 82.06 170 SER A O 1
ATOM 1300 N N . TRP A 1 171 ? 3.509 -2.297 -30.639 1.00 84.00 171 TRP A N 1
ATOM 1301 C CA . TRP A 1 171 ? 3.361 -3.344 -31.652 1.00 84.00 171 TRP A CA 1
ATOM 1302 C C . TRP A 1 171 ? 3.585 -2.759 -33.055 1.00 84.00 171 TRP A C 1
ATOM 1304 O O . TRP A 1 171 ? 3.458 -1.544 -33.212 1.00 84.00 171 TRP A O 1
ATOM 1314 N N . PRO A 1 172 ? 3.896 -3.576 -34.082 1.00 83.19 172 PRO A N 1
ATOM 1315 C CA . PRO A 1 172 ? 3.990 -3.107 -35.468 1.00 83.19 172 PRO A CA 1
ATOM 1316 C C . PRO A 1 172 ? 2.728 -2.358 -35.921 1.00 83.19 172 PRO A C 1
ATOM 1318 O O . PRO A 1 172 ? 1.636 -2.658 -35.439 1.00 83.19 172 PRO A O 1
ATOM 1321 N N . ALA A 1 173 ? 2.880 -1.391 -36.831 1.00 68.25 173 ALA A N 1
ATOM 1322 C CA . ALA A 1 173 ? 1.802 -0.489 -37.242 1.00 68.25 173 ALA A CA 1
ATOM 1323 C C . ALA A 1 173 ? 0.510 -1.225 -37.652 1.00 68.25 173 ALA A C 1
ATOM 1325 O O . ALA A 1 173 ? 0.489 -2.024 -38.591 1.00 68.25 173 ALA A O 1
ATOM 1326 N N . THR A 1 174 ? -0.576 -0.906 -36.948 1.00 73.06 174 THR A N 1
ATOM 1327 C CA . THR A 1 174 ? -1.955 -1.227 -37.329 1.00 73.06 174 THR A CA 1
ATOM 1328 C C . THR A 1 174 ? -2.588 -0.020 -38.020 1.00 73.06 174 THR A C 1
ATOM 1330 O O . THR A 1 174 ? -1.980 1.044 -38.132 1.00 73.06 174 THR A O 1
ATOM 1333 N N . ASP A 1 175 ? -3.847 -0.136 -38.428 1.00 84.31 175 ASP A N 1
ATOM 1334 C CA . ASP A 1 175 ? -4.669 1.045 -38.667 1.00 84.31 175 ASP A CA 1
ATOM 1335 C C . ASP A 1 175 ? -4.947 1.825 -37.357 1.00 84.31 175 ASP A C 1
ATOM 1337 O O . ASP A 1 175 ? -4.702 1.351 -36.237 1.00 84.31 175 ASP A O 1
ATOM 1341 N N . ALA A 1 176 ? -5.471 3.041 -37.513 1.00 80.12 176 ALA A N 1
ATOM 1342 C CA . ALA A 1 176 ? -5.762 3.958 -36.416 1.00 80.12 176 ALA A CA 1
ATOM 1343 C C . ALA A 1 176 ? -6.966 3.546 -35.552 1.00 80.12 176 ALA A C 1
ATOM 1345 O O . ALA A 1 176 ? -6.997 3.890 -34.371 1.00 80.12 176 ALA A O 1
ATOM 1346 N N . GLU A 1 177 ? -7.954 2.838 -36.102 1.00 79.69 177 GLU A N 1
ATOM 1347 C CA . GLU A 1 177 ? -9.148 2.404 -35.367 1.00 79.69 177 GLU A CA 1
ATOM 1348 C C . GLU A 1 177 ? -8.776 1.277 -34.399 1.00 79.69 177 GLU A C 1
ATOM 1350 O O . GLU A 1 177 ? -9.024 1.386 -33.199 1.00 79.69 177 GLU A O 1
ATOM 1355 N N . THR A 1 178 ? -8.043 0.270 -34.881 1.00 77.69 178 THR A N 1
ATOM 1356 C CA . THR A 1 178 ? -7.450 -0.801 -34.071 1.00 77.69 178 THR A CA 1
ATOM 1357 C C . THR A 1 178 ? -6.518 -0.244 -32.989 1.00 77.69 178 THR A C 1
ATOM 1359 O O . THR A 1 178 ? -6.597 -0.669 -31.834 1.00 77.69 178 THR A O 1
ATOM 1362 N N . CYS A 1 179 ? -5.670 0.742 -33.313 1.00 79.19 179 CYS A N 1
ATOM 1363 C CA . CYS A 1 179 ? -4.745 1.335 -32.339 1.00 79.19 179 CYS A CA 1
ATOM 1364 C C . CYS A 1 179 ? -5.478 2.079 -31.203 1.00 79.19 179 CYS A C 1
ATOM 1366 O O . CYS A 1 179 ? -5.156 1.904 -30.026 1.00 79.19 179 CYS A O 1
ATOM 1368 N N . GLN A 1 180 ? -6.520 2.848 -31.538 1.00 78.25 180 GLN A N 1
ATOM 1369 C CA . GLN A 1 180 ? -7.396 3.497 -30.557 1.00 78.25 180 GLN A CA 1
ATOM 1370 C C . GLN A 1 180 ? -8.191 2.473 -29.732 1.00 78.25 180 GLN A C 1
ATOM 1372 O O . GLN A 1 180 ? -8.235 2.574 -28.505 1.00 78.25 180 GLN A O 1
ATOM 1377 N N . LEU A 1 181 ? -8.774 1.458 -30.380 1.00 72.88 181 LEU A N 1
ATOM 1378 C CA . LEU A 1 181 ? -9.572 0.416 -29.733 1.00 72.88 181 LEU A CA 1
ATOM 1379 C C . LEU A 1 181 ? -8.764 -0.321 -28.657 1.00 72.88 181 LEU A C 1
ATOM 1381 O O . LEU A 1 181 ? -9.262 -0.489 -27.543 1.00 72.88 181 LEU A O 1
ATOM 1385 N N . MET A 1 182 ? -7.504 -0.674 -28.942 1.00 73.19 182 MET A N 1
ATOM 1386 C CA . MET A 1 182 ? -6.601 -1.291 -27.959 1.00 73.19 182 MET A CA 1
ATOM 1387 C C . MET A 1 182 ? -6.389 -0.410 -26.715 1.00 73.19 182 MET A C 1
ATOM 1389 O O . MET A 1 182 ? -6.330 -0.944 -25.609 1.00 73.19 182 MET A O 1
ATOM 1393 N N . CYS A 1 183 ? -6.362 0.922 -26.849 1.00 66.12 183 CYS A N 1
ATOM 1394 C CA . CYS A 1 183 ? -6.324 1.822 -25.691 1.00 66.12 183 CYS A CA 1
ATOM 1395 C C . CYS A 1 183 ? -7.663 1.895 -24.940 1.00 66.12 183 CYS A C 1
ATOM 1397 O O . CYS A 1 183 ? -7.664 2.010 -23.716 1.00 66.12 183 CYS A O 1
ATOM 1399 N N . THR A 1 184 ? -8.813 1.803 -25.623 1.00 60.06 184 THR A N 1
ATOM 1400 C CA . THR A 1 184 ? -10.122 1.814 -24.933 1.00 60.06 184 THR A CA 1
ATOM 1401 C C . THR A 1 184 ? -10.324 0.590 -24.036 1.00 60.06 184 THR A C 1
ATOM 1403 O O . THR A 1 184 ? -10.799 0.733 -22.909 1.00 60.06 184 THR A O 1
ATOM 1406 N N . VAL A 1 185 ? -9.900 -0.598 -24.485 1.00 54.94 185 VAL A N 1
ATOM 1407 C CA . VAL A 1 185 ? -10.056 -1.853 -23.725 1.00 54.94 185 VAL A CA 1
ATOM 1408 C C . VAL A 1 185 ? -8.942 -2.101 -22.703 1.00 54.94 185 VAL A C 1
ATOM 1410 O O . VAL A 1 185 ? -9.170 -2.819 -21.734 1.00 54.94 185 VAL A O 1
ATOM 1413 N N . GLU A 1 186 ? -7.756 -1.508 -22.878 1.00 57.47 186 GLU A N 1
ATOM 1414 C CA . GLU A 1 186 ? -6.709 -1.528 -21.853 1.00 57.47 186 GLU A CA 1
ATOM 1415 C C . GLU A 1 186 ? -7.040 -0.533 -20.732 1.00 57.47 186 GLU A C 1
ATOM 1417 O O . GLU A 1 186 ? -7.220 0.669 -20.949 1.00 57.47 186 GLU A O 1
ATOM 1422 N N . LEU A 1 187 ? -7.098 -1.049 -19.508 1.00 52.88 187 LEU A N 1
ATOM 1423 C CA . LEU A 1 187 ? -7.526 -0.321 -18.321 1.00 52.88 187 LEU A CA 1
ATOM 1424 C C . LEU A 1 187 ? -6.562 0.807 -17.928 1.00 52.88 187 LEU A C 1
ATOM 1426 O O . LEU A 1 187 ? -7.004 1.872 -17.504 1.00 52.88 187 LEU A O 1
ATOM 1430 N N . HIS A 1 188 ? -5.256 0.586 -18.089 1.00 52.81 188 HIS A N 1
ATOM 1431 C CA . HIS A 1 188 ? -4.216 1.533 -17.676 1.00 52.81 188 HIS A CA 1
ATOM 1432 C C . HIS A 1 188 ? -3.785 2.493 -18.794 1.00 52.81 188 HIS A C 1
ATOM 1434 O O . HIS A 1 188 ? -2.944 3.357 -18.554 1.00 52.81 188 HIS A O 1
ATOM 1440 N N . CYS A 1 189 ? -4.329 2.350 -20.007 1.00 57.78 189 CYS A N 1
ATOM 1441 C CA . CYS A 1 189 ? -3.993 3.218 -21.130 1.00 57.78 189 CYS A CA 1
ATOM 1442 C C . CYS A 1 189 ? -4.682 4.578 -20.981 1.00 57.78 189 CYS A C 1
ATOM 1444 O O . CYS A 1 189 ? -5.902 4.642 -20.860 1.00 57.78 189 CYS A O 1
ATOM 1446 N N . LEU A 1 190 ? -3.905 5.662 -21.025 1.00 61.38 190 LEU A N 1
ATOM 1447 C CA . LEU A 1 190 ? -4.388 7.048 -21.033 1.00 61.38 190 LEU A CA 1
ATOM 1448 C C . LEU A 1 190 ? -4.082 7.778 -22.352 1.00 61.38 190 LEU A C 1
ATOM 1450 O O . LEU A 1 190 ? -4.668 8.828 -22.621 1.00 61.38 190 LEU A O 1
ATOM 1454 N N . ALA A 1 191 ? -3.206 7.226 -23.195 1.00 69.25 191 ALA A N 1
ATOM 1455 C CA . ALA A 1 191 ? -2.944 7.731 -24.538 1.00 69.25 191 ALA A CA 1
ATOM 1456 C C .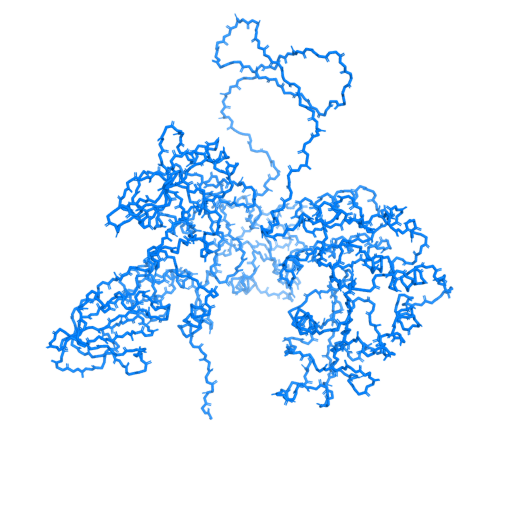 ALA A 1 191 ? -2.437 6.645 -25.499 1.00 69.25 191 ALA A C 1
ATOM 1458 O O . ALA A 1 191 ? -1.819 5.666 -25.078 1.00 69.25 191 ALA A O 1
ATOM 1459 N N . ALA A 1 192 ? -2.641 6.871 -26.797 1.00 77.06 192 ALA A N 1
ATOM 1460 C CA . ALA A 1 192 ? -2.105 6.065 -27.889 1.00 77.06 192 ALA A CA 1
ATOM 1461 C C . ALA A 1 192 ? -1.341 6.942 -28.898 1.00 77.06 192 ALA A C 1
ATOM 1463 O O . ALA A 1 192 ? -1.750 8.071 -29.169 1.00 77.06 192 ALA A O 1
ATOM 1464 N N . GLU A 1 193 ? -0.267 6.408 -29.480 1.00 83.94 193 GLU A N 1
ATOM 1465 C CA . GLU A 1 193 ? 0.478 6.989 -30.606 1.00 83.94 193 GLU A CA 1
ATOM 1466 C C . GLU A 1 193 ? 0.598 5.951 -31.729 1.00 83.94 193 GLU A C 1
ATOM 1468 O O . GLU A 1 193 ? 1.064 4.834 -31.497 1.00 83.94 193 GLU A O 1
ATOM 1473 N N . LEU A 1 194 ? 0.217 6.328 -32.950 1.00 83.62 194 LEU A N 1
ATOM 1474 C CA . LEU A 1 194 ? 0.467 5.576 -34.176 1.00 83.62 194 LEU A CA 1
ATOM 1475 C C . LEU A 1 194 ? 1.527 6.301 -35.012 1.00 83.62 194 LEU A C 1
ATOM 1477 O O . LEU A 1 194 ? 1.370 7.466 -35.381 1.00 83.62 194 LEU A O 1
ATOM 1481 N N . THR A 1 195 ? 2.596 5.585 -35.337 1.00 82.44 195 THR A N 1
ATOM 1482 C CA . THR A 1 195 ? 3.642 5.984 -36.285 1.00 82.44 195 THR A CA 1
ATOM 1483 C C . THR A 1 195 ? 3.539 5.135 -37.558 1.00 82.44 195 THR A C 1
ATOM 1485 O O . THR A 1 195 ? 2.714 4.226 -37.640 1.00 82.44 195 THR A O 1
ATOM 1488 N N . ALA A 1 196 ? 4.393 5.391 -38.552 1.00 79.94 196 ALA A N 1
ATOM 1489 C CA . ALA A 1 196 ? 4.480 4.545 -39.747 1.00 79.94 196 ALA A CA 1
ATOM 1490 C C . ALA A 1 196 ? 4.902 3.089 -39.445 1.00 79.94 196 ALA A C 1
ATOM 1492 O O . ALA A 1 196 ? 4.564 2.193 -40.215 1.00 79.94 196 ALA A O 1
ATOM 1493 N N . ASP A 1 197 ? 5.610 2.856 -38.332 1.00 81.38 197 ASP A N 1
ATOM 1494 C CA . ASP A 1 197 ? 6.201 1.559 -37.980 1.00 81.38 197 ASP A CA 1
ATOM 1495 C C . ASP A 1 197 ? 5.532 0.882 -36.768 1.00 81.38 197 ASP A C 1
ATOM 1497 O O . ASP A 1 197 ? 5.632 -0.339 -36.621 1.00 81.38 197 ASP A O 1
ATOM 1501 N N . SER A 1 198 ? 4.841 1.631 -35.896 1.00 84.25 198 SER A N 1
ATOM 1502 C CA . SER A 1 198 ? 4.270 1.101 -34.648 1.00 84.25 198 SER A CA 1
ATOM 1503 C C . SER A 1 198 ? 2.989 1.779 -34.152 1.00 84.25 198 SER A C 1
ATOM 1505 O O . SER A 1 198 ? 2.842 2.996 -34.237 1.00 84.25 198 SER A O 1
ATOM 1507 N N . CYS A 1 199 ? 2.105 0.989 -33.533 1.00 86.00 199 CYS A N 1
ATOM 1508 C CA . CYS A 1 199 ? 1.086 1.463 -32.591 1.00 86.00 199 CYS A CA 1
ATOM 1509 C C . CYS A 1 199 ? 1.610 1.296 -31.154 1.00 86.00 199 CYS A C 1
ATOM 1511 O O . CYS A 1 199 ? 2.113 0.229 -30.800 1.00 86.00 199 CYS A O 1
ATOM 1513 N N . SER A 1 200 ? 1.494 2.332 -30.323 1.00 83.62 200 SER A N 1
ATOM 1514 C CA . SER A 1 200 ? 2.063 2.392 -28.969 1.00 83.62 200 SER A CA 1
ATOM 1515 C C . SER A 1 200 ? 1.059 2.941 -27.954 1.00 83.62 200 SER A C 1
ATOM 1517 O O . SER A 1 200 ? 0.365 3.911 -28.244 1.00 83.62 200 SER A O 1
ATOM 1519 N N . LEU A 1 201 ? 0.998 2.345 -26.759 1.00 76.38 201 LEU A N 1
ATOM 1520 C CA . LEU A 1 201 ? 0.075 2.715 -25.674 1.00 76.38 201 LEU A CA 1
ATOM 1521 C C . LEU A 1 201 ? 0.829 3.224 -24.444 1.00 76.38 201 LEU A C 1
ATOM 1523 O O . LEU A 1 201 ? 1.882 2.684 -24.099 1.00 76.38 201 LEU A O 1
ATOM 1527 N N . PHE A 1 202 ? 0.270 4.216 -23.750 1.00 64.19 202 PHE A N 1
ATOM 1528 C CA . PHE A 1 202 ? 0.936 4.937 -22.662 1.00 64.19 202 PHE A CA 1
ATOM 1529 C C . PHE A 1 202 ? 0.046 5.068 -21.422 1.00 64.19 202 PHE A C 1
ATOM 1531 O O . PHE A 1 202 ? -1.155 5.316 -21.531 1.00 64.19 202 PHE A O 1
ATOM 1538 N N . SER A 1 203 ? 0.655 4.975 -20.238 1.00 54.06 203 SER A N 1
ATOM 1539 C CA . SER A 1 203 ? -0.005 5.077 -18.925 1.00 54.06 203 SER A CA 1
ATOM 1540 C C . SER A 1 203 ? -0.116 6.508 -18.385 1.00 54.06 203 SER A C 1
ATOM 1542 O O . SER A 1 203 ? -0.448 6.718 -17.220 1.00 54.06 203 SER A O 1
ATOM 1544 N N . GLN A 1 204 ? 0.171 7.502 -19.226 1.00 56.56 204 GLN A N 1
ATOM 1545 C CA . GLN A 1 204 ? 0.049 8.932 -18.940 1.00 56.56 204 GLN A CA 1
ATOM 1546 C C . GLN A 1 204 ? -0.535 9.646 -20.163 1.00 56.56 204 GLN A C 1
ATOM 1548 O O . GLN A 1 204 ? -0.432 9.151 -21.287 1.00 56.56 204 GLN A O 1
ATOM 1553 N N . GLY A 1 205 ? -1.149 10.809 -19.942 1.00 53.53 205 GLY A N 1
ATOM 1554 C CA . GLY A 1 205 ? -1.659 11.651 -21.020 1.00 53.53 205 GLY A CA 1
ATOM 1555 C C . GLY A 1 205 ? -0.557 12.276 -21.879 1.00 53.53 205 GLY A C 1
ATOM 1556 O O . GLY A 1 205 ? 0.632 12.250 -21.557 1.00 53.53 205 GLY A O 1
ATOM 1557 N N . ILE A 1 206 ? -0.967 12.866 -22.999 1.00 55.09 206 ILE A N 1
ATOM 1558 C CA . ILE A 1 206 ? 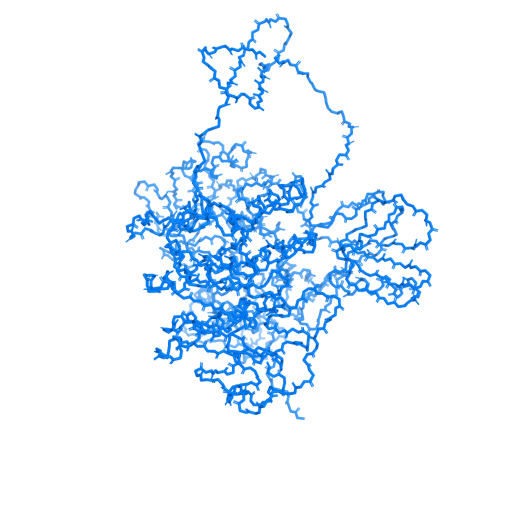-0.051 13.449 -23.982 1.00 55.09 206 ILE A CA 1
ATOM 1559 C C . ILE A 1 206 ? 0.440 14.820 -23.517 1.00 55.09 206 ILE A C 1
ATOM 1561 O O . ILE A 1 206 ? -0.342 15.754 -23.348 1.00 55.09 206 ILE A O 1
ATOM 1565 N N . THR A 1 207 ? 1.756 14.959 -23.374 1.00 47.28 207 THR A N 1
ATOM 1566 C CA . THR A 1 207 ? 2.423 16.239 -23.118 1.00 47.28 207 THR A CA 1
ATOM 1567 C C . THR A 1 207 ? 2.682 16.995 -24.422 1.00 47.28 207 THR A C 1
ATOM 1569 O O . THR A 1 207 ? 3.078 16.401 -25.428 1.00 47.28 207 THR A O 1
ATOM 1572 N N . LYS A 1 208 ? 2.508 18.324 -24.414 1.00 46.00 208 LYS A N 1
ATOM 1573 C CA . LYS A 1 208 ? 2.897 19.177 -25.549 1.00 46.00 208 LYS A CA 1
ATOM 1574 C C . LYS A 1 208 ? 4.409 19.097 -25.752 1.00 46.00 208 LYS A C 1
ATOM 1576 O O . LYS A 1 208 ? 5.172 19.391 -24.835 1.00 46.00 208 LYS A O 1
ATOM 1581 N N . SER A 1 209 ? 4.819 18.736 -26.962 1.00 42.12 209 SER A N 1
ATOM 1582 C CA . SER A 1 209 ? 6.216 18.703 -27.386 1.00 42.12 209 SER A CA 1
ATOM 1583 C C . SER A 1 209 ? 6.321 19.378 -28.742 1.00 42.12 209 SER A C 1
ATOM 1585 O O . SER A 1 209 ? 5.525 19.098 -29.639 1.00 42.12 209 SER A O 1
ATOM 1587 N N . ALA A 1 210 ? 7.309 20.252 -28.904 1.00 43.62 210 ALA A N 1
ATOM 1588 C CA . ALA A 1 210 ? 7.687 20.716 -30.225 1.00 43.62 210 ALA A CA 1
ATOM 1589 C C . ALA A 1 210 ? 8.524 19.615 -30.893 1.00 43.62 210 ALA A C 1
ATOM 1591 O O . ALA A 1 210 ? 9.670 19.431 -30.504 1.00 43.62 210 ALA A O 1
ATOM 1592 N N . ASP A 1 211 ? 7.931 18.864 -31.830 1.00 45.38 211 ASP A N 1
ATOM 1593 C CA . ASP A 1 211 ? 8.539 18.583 -33.144 1.00 45.38 211 ASP A CA 1
ATOM 1594 C C . ASP A 1 211 ? 7.647 17.727 -34.079 1.00 45.38 211 ASP A C 1
ATOM 1596 O O . ASP A 1 211 ? 7.084 16.704 -33.704 1.00 45.38 211 ASP A O 1
ATOM 1600 N N . ASN A 1 212 ? 7.555 18.173 -35.336 1.00 47.97 212 ASN A N 1
ATOM 1601 C CA . ASN A 1 212 ? 7.328 17.428 -36.588 1.00 47.97 212 ASN A CA 1
ATOM 1602 C C . ASN A 1 212 ? 6.445 16.150 -36.631 1.00 47.97 212 ASN A C 1
ATOM 1604 O O . ASN A 1 212 ? 6.909 15.056 -36.958 1.00 47.97 212 ASN A O 1
ATOM 1608 N N . ASN A 1 213 ? 5.126 16.357 -36.564 1.00 53.47 213 ASN A N 1
ATOM 1609 C CA . ASN A 1 213 ? 4.216 16.148 -37.714 1.00 53.47 213 ASN A CA 1
ATOM 1610 C C . ASN A 1 213 ? 4.247 14.786 -38.469 1.00 53.47 213 ASN A C 1
ATOM 1612 O O . ASN A 1 213 ? 4.007 14.761 -39.677 1.00 53.47 213 ASN A O 1
ATOM 1616 N N . SER A 1 214 ? 4.551 13.668 -37.800 1.00 58.94 214 SER A N 1
ATOM 1617 C CA . SER A 1 214 ? 4.644 12.329 -38.425 1.00 58.94 214 SER A CA 1
ATOM 1618 C C . SER A 1 214 ? 3.999 11.180 -37.635 1.00 58.94 214 SER A C 1
ATOM 1620 O O . SER A 1 214 ? 3.906 10.071 -38.162 1.00 58.94 214 SER A O 1
ATOM 1622 N N . SER A 1 215 ? 3.494 11.437 -36.425 1.00 70.00 215 SER A N 1
ATOM 1623 C CA . SER A 1 215 ? 2.652 10.507 -35.668 1.00 70.00 215 SER A CA 1
ATOM 1624 C C . SER A 1 215 ? 1.223 11.035 -35.519 1.00 70.00 215 SER A C 1
ATOM 1626 O O . SER A 1 215 ? 0.974 12.243 -35.557 1.00 70.00 215 SER A O 1
ATOM 1628 N N . GLN A 1 216 ? 0.269 10.114 -35.388 1.00 79.50 216 GLN A N 1
ATOM 1629 C CA . GLN A 1 216 ? -1.098 10.401 -34.960 1.00 79.50 216 GLN A CA 1
ATOM 1630 C C . GLN A 1 216 ? -1.221 10.020 -33.486 1.00 79.50 216 GLN A C 1
ATOM 1632 O O . GLN A 1 216 ? -0.872 8.901 -33.115 1.00 79.50 216 GLN A O 1
ATOM 1637 N N . SER A 1 217 ? -1.715 10.934 -32.655 1.00 75.25 217 SER A N 1
ATOM 1638 C CA . SER A 1 217 ? -1.771 10.744 -31.204 1.00 75.25 217 SER A CA 1
ATOM 1639 C C . SER A 1 217 ? -3.179 11.010 -30.678 1.00 75.25 217 SER A C 1
ATOM 1641 O O . SER A 1 217 ? -3.822 11.982 -31.082 1.00 75.25 217 SER A O 1
ATOM 1643 N N . TRP A 1 218 ? -3.643 10.179 -29.746 1.00 72.25 218 TRP A N 1
ATOM 1644 C CA . TRP A 1 218 ? -4.963 10.288 -29.119 1.00 72.25 218 TRP A CA 1
ATOM 1645 C C . TRP A 1 218 ? -4.864 10.164 -27.600 1.00 72.25 218 TRP A C 1
ATOM 1647 O O . TRP A 1 218 ? -4.122 9.324 -27.092 1.00 72.25 218 TRP A O 1
ATOM 1657 N N . ALA A 1 219 ? -5.646 10.959 -26.874 1.00 61.62 219 ALA A N 1
ATOM 1658 C CA . ALA A 1 219 ? -5.810 10.832 -25.428 1.00 61.62 219 ALA A CA 1
ATOM 1659 C C . ALA A 1 219 ? -7.114 10.088 -25.105 1.00 61.62 219 ALA A C 1
ATOM 1661 O O . ALA A 1 219 ? -8.128 10.311 -25.767 1.00 61.62 219 ALA A O 1
ATOM 1662 N N . LYS A 1 220 ? -7.103 9.235 -24.076 1.00 60.22 220 LYS A N 1
ATOM 1663 C CA . LYS A 1 220 ? -8.302 8.558 -23.567 1.00 60.22 220 LYS A CA 1
ATOM 1664 C C . LYS A 1 220 ? -9.001 9.465 -22.555 1.00 60.22 220 LYS A C 1
ATOM 1666 O O . LYS A 1 220 ? -8.545 9.605 -21.420 1.00 60.22 220 LYS A O 1
ATOM 1671 N N . LEU A 1 221 ? -10.116 10.073 -22.947 1.00 51.31 221 LEU A N 1
ATOM 1672 C CA . LEU A 1 221 ? -11.031 10.711 -22.008 1.00 51.31 221 LEU A CA 1
ATOM 1673 C C . LEU A 1 221 ? -11.813 9.627 -21.270 1.00 51.31 221 LEU A C 1
ATOM 1675 O O . LEU A 1 221 ? -12.677 8.968 -21.844 1.00 51.31 221 LEU A O 1
ATOM 1679 N N . LEU A 1 222 ? -11.530 9.454 -19.983 1.00 45.06 222 LEU A N 1
ATOM 1680 C CA . LEU A 1 222 ? -12.428 8.747 -19.079 1.00 45.06 222 LEU A CA 1
ATOM 1681 C C . LEU A 1 222 ? -13.463 9.760 -18.579 1.00 45.06 222 LEU A C 1
ATOM 1683 O O . LEU A 1 222 ? -13.091 10.717 -17.899 1.00 45.06 222 LEU A O 1
ATOM 1687 N N . GLU A 1 223 ? -14.749 9.564 -18.886 1.00 39.31 223 GLU A N 1
ATOM 1688 C CA . GLU A 1 223 ? -15.792 10.255 -18.123 1.00 39.31 223 GLU A CA 1
ATOM 1689 C C . GLU A 1 223 ? -15.686 9.800 -16.664 1.00 39.31 223 GLU A C 1
ATOM 1691 O O . GLU A 1 223 ? -15.717 8.602 -16.391 1.00 39.31 223 GLU A O 1
ATOM 1696 N N . GLY A 1 224 ? -15.512 10.750 -15.741 1.00 39.38 224 GLY A N 1
ATOM 1697 C CA . GLY A 1 224 ? -15.541 10.501 -14.299 1.00 39.38 224 GLY A CA 1
ATOM 1698 C C . GLY A 1 224 ? -16.966 10.223 -13.792 1.00 39.38 224 GLY A C 1
ATOM 1699 O O . GLY A 1 224 ? -17.938 10.511 -14.498 1.00 39.38 224 GLY A O 1
ATOM 1700 N N . PRO A 1 225 ? -17.143 9.726 -12.552 1.00 35.47 225 PRO A N 1
ATOM 1701 C CA . PRO A 1 225 ? -18.434 9.828 -11.877 1.00 35.47 225 PRO A CA 1
ATOM 1702 C C . PRO A 1 225 ? -18.859 11.307 -11.764 1.00 35.47 225 PRO A C 1
ATOM 1704 O O . PRO A 1 225 ? -18.017 12.193 -11.926 1.00 35.47 225 PRO A O 1
ATOM 1707 N N . PRO A 1 226 ? -20.126 11.610 -11.416 1.00 36.59 226 PRO A N 1
ATOM 1708 C CA . PRO A 1 226 ? -20.486 12.930 -10.900 1.00 36.59 226 PRO A CA 1
ATOM 1709 C C . PRO A 1 226 ? -19.538 13.261 -9.740 1.00 36.59 226 PRO A C 1
ATOM 1711 O O . PRO A 1 226 ? -19.534 12.565 -8.727 1.00 36.59 226 PRO A O 1
ATOM 1714 N N . GLY A 1 227 ? -18.643 14.223 -9.957 1.00 42.38 227 GLY A N 1
ATOM 1715 C CA . GLY A 1 227 ? -17.339 14.220 -9.302 1.00 42.38 227 GLY A CA 1
ATOM 1716 C C . GLY A 1 227 ? -16.921 15.588 -8.804 1.00 42.38 227 GLY A C 1
ATOM 1717 O O . GLY A 1 227 ? -17.131 16.594 -9.480 1.00 42.38 227 GLY A O 1
ATOM 1718 N N . ILE A 1 228 ? -16.312 15.588 -7.620 1.00 45.44 228 ILE A N 1
ATOM 1719 C CA . ILE A 1 228 ? -15.729 16.770 -6.992 1.00 45.44 228 ILE A CA 1
ATOM 1720 C C . ILE A 1 228 ? -14.601 17.288 -7.891 1.00 45.44 228 ILE A C 1
ATOM 1722 O O . ILE A 1 228 ? -13.681 16.540 -8.233 1.00 45.44 228 ILE A O 1
ATOM 1726 N N . ARG A 1 229 ? -14.660 18.560 -8.276 1.00 46.47 229 ARG A N 1
ATOM 1727 C CA . ARG A 1 229 ? -13.629 19.194 -9.107 1.00 46.47 229 ARG A CA 1
ATOM 1728 C C . ARG A 1 229 ? -12.368 19.495 -8.279 1.00 46.47 229 ARG A C 1
ATOM 1730 O O . ARG A 1 229 ? -12.472 19.638 -7.062 1.00 46.47 229 ARG A O 1
ATOM 1737 N N . PRO A 1 230 ? -11.170 19.629 -8.879 1.00 40.84 230 PRO A N 1
ATOM 1738 C CA . PRO A 1 230 ? -9.942 19.902 -8.121 1.00 40.84 230 PRO A CA 1
ATOM 1739 C C . PRO A 1 230 ? -10.000 21.169 -7.247 1.00 40.84 230 PRO A C 1
ATOM 1741 O O . PRO A 1 230 ? -9.419 21.193 -6.167 1.00 40.84 230 PRO A O 1
ATOM 1744 N N . GLU A 1 231 ? -10.731 22.202 -7.672 1.00 46.97 231 GLU A N 1
ATOM 1745 C CA . GLU A 1 231 ? -10.992 23.424 -6.897 1.00 46.97 231 GLU A CA 1
ATOM 1746 C C . GLU A 1 231 ? -11.968 23.225 -5.714 1.00 46.97 231 GLU A C 1
ATOM 1748 O O . GLU A 1 231 ? -11.977 24.010 -4.764 1.00 46.97 231 GLU A O 1
ATOM 1753 N N . GLU A 1 232 ? -12.755 22.149 -5.743 1.00 53.75 232 GLU A N 1
ATOM 1754 C CA . GLU A 1 232 ? -13.680 21.708 -4.692 1.00 53.75 232 GLU A CA 1
ATOM 1755 C C . GLU A 1 232 ? -13.005 20.708 -3.725 1.00 53.75 232 GLU A C 1
ATOM 1757 O O . GLU A 1 232 ? -13.686 20.003 -2.980 1.00 53.75 232 GLU A O 1
ATOM 1762 N N . LEU A 1 233 ? -11.666 20.666 -3.679 1.00 56.00 233 LEU A N 1
ATOM 1763 C CA . LEU A 1 233 ? -10.884 19.845 -2.749 1.00 56.00 233 LEU A CA 1
ATOM 1764 C C . LEU A 1 233 ? -9.899 20.668 -1.901 1.00 56.00 233 LEU A C 1
ATOM 1766 O O . LEU A 1 233 ? -9.249 21.597 -2.376 1.00 56.00 233 LEU A O 1
ATOM 1770 N N . PHE A 1 234 ? -9.758 20.283 -0.633 1.00 65.12 234 PHE A N 1
ATOM 1771 C CA . PHE A 1 234 ? -8.779 20.807 0.324 1.00 65.12 234 PHE A CA 1
ATOM 1772 C C . PHE A 1 234 ? -7.882 19.661 0.809 1.00 65.12 234 PHE A C 1
ATOM 1774 O O . PHE A 1 234 ? -8.368 18.557 1.049 1.00 65.12 234 PHE A O 1
ATOM 1781 N N . HIS A 1 235 ? -6.579 19.902 0.964 1.00 61.38 235 HIS A N 1
ATOM 1782 C CA . HIS A 1 235 ? -5.619 18.885 1.402 1.00 61.38 235 HIS A CA 1
ATOM 1783 C C . HIS A 1 235 ? -4.931 19.290 2.703 1.00 61.38 235 HIS A C 1
ATOM 1785 O O . HIS A 1 235 ? -4.307 20.349 2.782 1.00 61.38 235 HIS A O 1
ATOM 1791 N N . PHE A 1 236 ? -4.976 18.405 3.699 1.00 60.06 236 PHE A N 1
ATOM 1792 C CA . PHE A 1 236 ? -4.251 18.567 4.952 1.00 60.06 236 PHE A CA 1
ATOM 1793 C C . PHE A 1 236 ? -3.695 17.225 5.435 1.00 60.06 236 PHE A C 1
ATOM 1795 O O . PHE A 1 236 ? -4.422 16.242 5.548 1.00 60.06 236 PHE A O 1
ATOM 1802 N N . ASN A 1 237 ? -2.392 17.194 5.731 1.00 58.69 237 ASN A N 1
ATOM 1803 C CA . ASN A 1 237 ? -1.681 16.054 6.323 1.00 58.69 237 ASN A CA 1
ATOM 1804 C C . ASN A 1 237 ? -1.971 14.683 5.661 1.00 58.69 237 ASN A C 1
ATOM 1806 O O . ASN A 1 237 ? -2.307 13.712 6.335 1.00 58.69 237 ASN A O 1
ATOM 1810 N N . GLY A 1 238 ? -1.901 14.611 4.326 1.00 49.09 238 GLY A N 1
ATOM 1811 C CA . GLY A 1 238 ? -2.158 13.385 3.554 1.00 49.09 238 GLY A CA 1
ATOM 1812 C C . GLY A 1 238 ? -3.641 13.046 3.350 1.00 49.09 238 GLY A C 1
ATOM 1813 O O . GLY A 1 238 ? -3.952 12.083 2.654 1.00 49.09 238 GLY A O 1
ATOM 1814 N N . THR A 1 239 ? -4.554 13.827 3.934 1.00 56.94 239 THR A N 1
ATOM 1815 C CA . THR A 1 239 ? -6.006 13.633 3.850 1.00 56.94 239 THR A CA 1
ATOM 1816 C C . THR A 1 239 ? -6.628 14.682 2.933 1.00 56.94 239 THR A C 1
ATOM 1818 O O . THR A 1 239 ? -6.290 15.867 3.003 1.00 56.94 239 THR A O 1
ATOM 1821 N N . TRP A 1 240 ? -7.549 14.246 2.073 1.00 64.25 240 TRP A N 1
ATOM 1822 C CA . TRP A 1 240 ? -8.320 15.115 1.187 1.00 64.25 240 TRP A CA 1
ATOM 1823 C C . TRP A 1 240 ? -9.733 15.316 1.729 1.00 64.25 240 TRP A C 1
ATOM 1825 O O . TRP A 1 240 ? -10.383 14.370 2.168 1.00 64.25 240 TRP A O 1
ATOM 1835 N N . PHE A 1 241 ? -10.217 16.546 1.653 1.00 71.94 241 PHE A N 1
ATOM 1836 C CA . PHE A 1 241 ? -11.522 16.985 2.132 1.00 71.94 241 PHE A CA 1
ATOM 1837 C C . PHE A 1 241 ? -12.280 17.654 0.992 1.00 71.94 241 PHE A C 1
ATOM 1839 O O . PHE A 1 241 ? -11.666 18.279 0.126 1.00 71.94 241 PHE A O 1
ATOM 1846 N N . ILE A 1 242 ? -13.607 17.562 1.000 1.00 70.19 242 ILE A N 1
ATOM 1847 C CA . ILE A 1 242 ? -14.443 18.329 0.075 1.00 70.19 242 ILE A CA 1
ATOM 1848 C C . ILE A 1 242 ? -14.435 19.790 0.537 1.00 70.19 242 ILE A C 1
ATOM 1850 O O . ILE A 1 242 ? -14.904 20.110 1.629 1.00 70.19 242 ILE A O 1
ATOM 1854 N N . ASN A 1 243 ? -13.888 20.675 -0.294 1.00 68.00 243 ASN A N 1
ATOM 1855 C CA . ASN A 1 243 ? -13.814 22.116 -0.070 1.00 68.00 243 ASN A CA 1
ATOM 1856 C C . ASN A 1 243 ? -15.178 22.757 -0.368 1.00 68.00 243 ASN A C 1
ATOM 1858 O O . ASN A 1 243 ? -15.382 23.419 -1.385 1.00 68.00 243 ASN A O 1
ATOM 1862 N N . THR A 1 244 ? -16.169 22.468 0.472 1.00 71.31 244 THR A N 1
ATOM 1863 C CA . THR A 1 244 ? -17.533 22.990 0.340 1.00 71.31 244 THR A CA 1
ATOM 1864 C C . THR A 1 244 ? -18.149 23.147 1.722 1.00 71.31 244 THR A C 1
ATOM 1866 O O . THR A 1 244 ? -18.215 22.188 2.486 1.00 71.31 244 THR A O 1
ATOM 1869 N N . VAL A 1 245 ? -18.630 24.353 2.032 1.00 75.38 245 VAL A N 1
ATOM 1870 C CA . VAL A 1 245 ? -19.360 24.624 3.277 1.00 75.38 245 VAL A CA 1
ATOM 1871 C C . VAL A 1 245 ? -20.682 23.859 3.249 1.00 75.38 245 VAL A C 1
ATOM 1873 O O . VAL A 1 245 ? -21.520 24.093 2.377 1.00 75.38 245 VAL A O 1
ATOM 1876 N N . THR A 1 246 ? -20.872 22.947 4.197 1.00 78.38 246 THR A N 1
ATOM 1877 C CA . THR A 1 246 ? -22.077 22.117 4.279 1.00 78.38 246 THR A CA 1
ATOM 1878 C C . THR A 1 246 ? -23.231 22.840 4.986 1.00 78.38 246 THR A C 1
ATOM 1880 O O . THR A 1 246 ? -23.003 23.683 5.867 1.00 78.38 246 THR A O 1
ATOM 1883 N N . PRO A 1 247 ? -24.490 22.532 4.619 1.00 81.06 247 PRO A N 1
ATOM 1884 C CA . PRO A 1 247 ? -25.643 22.882 5.440 1.00 81.06 247 PRO A CA 1
ATOM 1885 C C . PRO A 1 247 ? -25.674 22.014 6.712 1.00 81.06 247 PRO A C 1
ATOM 1887 O O . PRO A 1 247 ? -25.152 20.897 6.693 1.00 81.06 247 PRO A O 1
ATOM 1890 N N . PRO A 1 248 ? -26.315 22.466 7.803 1.00 86.50 248 PRO A N 1
ATOM 1891 C CA . PRO A 1 248 ? -26.668 21.580 8.905 1.00 86.50 248 PRO A CA 1
ATOM 1892 C C . PRO A 1 248 ? -27.627 20.476 8.435 1.00 86.50 248 PRO A C 1
ATOM 1894 O O . PRO A 1 248 ? -28.604 20.783 7.752 1.00 86.50 248 PRO A O 1
ATOM 1897 N N . LEU A 1 249 ? -27.345 19.220 8.791 1.00 77.25 249 LEU A N 1
ATOM 1898 C CA . LEU A 1 249 ? -28.153 18.029 8.485 1.00 77.25 249 LEU A CA 1
ATOM 1899 C C . LEU A 1 249 ? -28.119 17.040 9.665 1.00 77.25 249 LEU A C 1
ATOM 1901 O O . LEU A 1 249 ? -27.264 17.167 10.546 1.00 77.25 249 LEU A O 1
ATOM 1905 N N . ASP A 1 250 ? -29.002 16.034 9.662 1.00 82.94 250 ASP A N 1
ATOM 1906 C CA . ASP A 1 250 ? -28.860 14.857 10.535 1.00 82.94 250 ASP A CA 1
ATOM 1907 C C . ASP A 1 250 ? -27.637 14.020 10.129 1.00 82.94 250 ASP A C 1
ATOM 1909 O O . ASP A 1 250 ? -27.205 14.066 8.972 1.00 82.94 250 ASP A O 1
ATOM 1913 N N . TYR A 1 251 ? -27.081 13.239 11.059 1.00 62.53 251 TYR A N 1
ATOM 1914 C CA . TYR A 1 251 ? -25.832 12.499 10.838 1.00 62.53 251 TYR A CA 1
ATOM 1915 C C . TYR A 1 251 ? -25.908 11.550 9.633 1.00 62.53 251 TYR A C 1
ATOM 1917 O O . TYR A 1 251 ? -24.958 11.410 8.859 1.00 62.53 251 TYR A O 1
ATOM 1925 N N . LEU A 1 252 ? -27.062 10.916 9.426 1.00 56.34 252 LEU A N 1
ATOM 1926 C CA . LEU A 1 252 ? -27.237 9.889 8.404 1.00 56.34 252 LEU A CA 1
ATOM 1927 C C . LEU A 1 252 ? -27.460 10.502 7.012 1.00 56.34 252 LEU A C 1
ATOM 1929 O O . LEU A 1 252 ? -26.979 9.948 6.020 1.00 56.34 252 LEU A O 1
ATOM 1933 N N . THR A 1 253 ? -28.111 11.663 6.917 1.00 60.31 253 THR A N 1
ATOM 1934 C CA . THR A 1 253 ? -28.192 12.447 5.672 1.00 60.31 253 THR A CA 1
ATOM 1935 C C . THR A 1 253 ? -26.869 13.161 5.366 1.00 60.31 253 THR A C 1
ATOM 1937 O O . THR A 1 253 ? -26.473 13.214 4.202 1.00 60.31 253 THR A O 1
ATOM 1940 N N . ALA A 1 254 ? -26.120 13.615 6.378 1.00 61.16 254 ALA A N 1
ATOM 1941 C CA . ALA A 1 254 ? -24.745 14.102 6.220 1.00 61.16 254 ALA A CA 1
ATOM 1942 C C . ALA A 1 254 ? -23.805 13.003 5.682 1.00 61.16 254 ALA A C 1
ATOM 1944 O O . ALA A 1 254 ? -23.046 13.228 4.735 1.00 61.16 254 ALA A O 1
ATOM 1945 N N . SER A 1 255 ? -23.917 11.784 6.219 1.00 54.16 255 SER A N 1
ATOM 1946 C CA . SER A 1 255 ? -23.208 10.594 5.734 1.00 54.16 255 SER A CA 1
ATOM 1947 C C . SER A 1 255 ? -23.541 10.288 4.269 1.00 54.16 255 SER A C 1
ATOM 1949 O O . SER A 1 255 ? -22.630 10.142 3.450 1.00 54.16 255 SER A O 1
ATOM 1951 N N . GLY A 1 256 ? -24.830 10.316 3.904 1.00 47.84 256 GLY A N 1
ATOM 1952 C CA . GLY A 1 256 ? -25.282 10.196 2.514 1.00 47.84 256 GLY A CA 1
ATOM 1953 C C . GLY A 1 256 ? -24.709 11.281 1.593 1.00 47.84 256 GLY A C 1
ATOM 1954 O O . GLY A 1 256 ? -24.163 10.963 0.539 1.00 47.84 256 GLY A O 1
ATOM 1955 N N . PHE A 1 257 ? -24.738 12.552 2.009 1.00 66.06 257 PHE A N 1
ATOM 1956 C CA . PHE A 1 257 ? -24.180 13.676 1.244 1.00 66.06 257 PHE A CA 1
ATOM 1957 C C . PHE A 1 257 ? -22.680 13.495 0.955 1.00 66.06 257 PHE A C 1
ATOM 1959 O O . PHE A 1 257 ? -22.215 13.803 -0.146 1.00 66.06 257 PHE A O 1
ATOM 1966 N N . CYS A 1 258 ? -21.903 12.978 1.909 1.00 59.22 258 CYS A N 1
ATOM 1967 C CA . CYS A 1 258 ? -20.498 12.662 1.661 1.00 59.22 258 CYS A CA 1
ATOM 1968 C C . CYS A 1 258 ? -20.332 11.440 0.742 1.00 59.22 258 CYS A C 1
ATOM 1970 O O . CYS A 1 258 ? -19.508 11.480 -0.176 1.00 59.22 258 CYS A O 1
ATOM 1972 N N . ALA A 1 259 ? -21.137 10.389 0.931 1.00 49.41 259 ALA A N 1
ATOM 1973 C CA . ALA A 1 259 ? -21.079 9.165 0.132 1.00 49.41 259 ALA A CA 1
ATOM 1974 C C . ALA A 1 259 ? -21.432 9.401 -1.349 1.00 49.41 259 ALA A C 1
ATOM 1976 O O . ALA A 1 259 ? -20.725 8.906 -2.228 1.00 49.41 259 ALA A O 1
ATOM 1977 N N . GLU A 1 260 ? -22.438 10.237 -1.639 1.00 50.81 260 GLU A N 1
ATOM 1978 C CA . GLU A 1 260 ? -22.780 10.725 -2.990 1.00 50.81 260 GLU A CA 1
ATOM 1979 C C . GLU A 1 260 ? -21.575 11.311 -3.745 1.00 50.81 260 GLU A C 1
ATOM 1981 O O . GLU A 1 260 ? -21.531 11.276 -4.974 1.00 50.81 260 GLU A O 1
ATOM 1986 N N . ARG A 1 261 ? -20.606 11.865 -3.008 1.00 58.94 261 ARG A N 1
ATOM 1987 C CA . ARG A 1 261 ? -19.434 12.580 -3.528 1.00 58.94 261 ARG A CA 1
ATOM 1988 C C . ARG A 1 261 ? -18.144 11.751 -3.429 1.00 58.94 261 ARG A C 1
ATOM 1990 O O . ARG A 1 261 ? -17.063 12.273 -3.677 1.00 58.94 261 ARG A O 1
ATOM 1997 N N . GLY A 1 262 ? -18.230 10.460 -3.089 1.00 50.44 262 GLY A N 1
ATOM 1998 C CA . GLY A 1 262 ? -17.060 9.578 -2.959 1.00 50.44 262 GLY A CA 1
ATOM 1999 C C . GLY A 1 262 ? -16.246 9.805 -1.678 1.00 50.44 262 GLY A C 1
ATOM 2000 O O . GLY A 1 262 ? -15.031 9.585 -1.659 1.00 50.44 262 GLY A O 1
ATOM 2001 N N . GLY A 1 263 ? -16.901 10.269 -0.613 1.00 62.00 263 GLY A N 1
ATOM 2002 C CA . GLY A 1 263 ? -16.315 10.493 0.704 1.00 62.00 263 GLY A CA 1
ATOM 2003 C C . GLY A 1 263 ? -17.152 9.928 1.852 1.00 62.00 263 GLY A C 1
ATOM 2004 O O . GLY A 1 263 ? -18.118 9.198 1.652 1.00 62.00 263 GLY A O 1
ATOM 2005 N N . ILE A 1 264 ? -16.769 10.303 3.066 1.00 61.97 264 ILE A N 1
ATOM 2006 C CA . ILE A 1 264 ? -17.434 10.012 4.345 1.00 61.97 264 ILE A CA 1
ATOM 2007 C C . ILE A 1 264 ? -17.489 11.297 5.173 1.00 61.97 264 ILE A C 1
ATOM 2009 O O . ILE A 1 264 ? -16.667 12.190 4.954 1.00 61.97 264 ILE A O 1
ATOM 2013 N N . VAL A 1 265 ? -18.406 11.402 6.141 1.00 74.00 265 VAL A N 1
ATOM 2014 C CA . VAL A 1 265 ? -18.268 12.420 7.201 1.00 74.00 265 VAL A CA 1
ATOM 2015 C C . VAL A 1 265 ? -16.919 12.173 7.870 1.00 74.00 265 VAL A C 1
ATOM 2017 O O . VAL A 1 265 ? -16.609 11.035 8.219 1.00 74.00 265 VAL A O 1
ATOM 2020 N N . TRP A 1 266 ? -16.081 13.201 7.971 1.00 86.75 266 TRP A N 1
ATOM 2021 C CA . TRP A 1 266 ? -14.717 13.075 8.474 1.00 86.75 266 TRP A CA 1
ATOM 2022 C C . TRP A 1 266 ? -14.716 12.513 9.902 1.00 86.75 266 TRP A C 1
ATOM 2024 O O . TRP A 1 266 ? -15.322 13.136 10.772 1.00 86.75 266 TRP A O 1
ATOM 2034 N N . PRO A 1 267 ? -14.024 11.393 10.191 1.00 73.94 267 PRO A N 1
ATOM 2035 C CA . PRO A 1 267 ? -14.096 10.717 11.490 1.00 73.94 267 PRO A CA 1
ATOM 2036 C C . PRO A 1 267 ? -13.493 11.493 12.675 1.00 73.94 267 PRO A C 1
ATOM 2038 O O . PRO A 1 267 ? -13.343 10.943 13.762 1.00 73.94 267 PRO A O 1
ATOM 2041 N N . GLY A 1 268 ? -13.101 12.752 12.494 1.00 77.25 268 GLY A N 1
ATOM 2042 C CA . GLY A 1 268 ? -12.257 13.476 13.435 1.00 77.25 268 GLY A CA 1
ATOM 2043 C C . GLY A 1 268 ? -10.784 13.085 13.309 1.00 77.25 268 GLY A C 1
ATOM 2044 O O . GLY A 1 268 ? -10.404 12.148 12.605 1.00 77.25 268 GLY A O 1
ATOM 2045 N N . GLY A 1 269 ? -9.926 13.831 13.998 1.00 77.12 269 GLY A N 1
ATOM 2046 C CA . GLY A 1 269 ? -8.478 13.630 13.975 1.00 77.12 269 GLY A CA 1
ATOM 2047 C C . GLY A 1 269 ? -7.820 14.228 15.210 1.00 77.12 269 GLY A C 1
ATOM 2048 O O . GLY A 1 269 ? -8.417 14.232 16.286 1.00 77.12 269 GLY A O 1
ATOM 2049 N N . SER A 1 270 ? -6.607 14.766 15.075 1.00 81.06 270 SER A N 1
ATOM 2050 C CA . SER A 1 270 ? -5.997 15.568 16.139 1.00 81.06 270 SER A CA 1
ATOM 2051 C C . SER A 1 270 ? -6.660 16.945 16.252 1.00 81.06 270 SER A C 1
ATOM 2053 O O . SER A 1 270 ? -7.249 17.454 15.296 1.00 81.06 270 SER A O 1
ATOM 2055 N N . ALA A 1 271 ? -6.490 17.594 17.402 1.00 81.06 271 ALA A N 1
ATOM 2056 C CA . ALA A 1 271 ? -6.945 18.965 17.625 1.00 81.06 271 ALA A CA 1
ATOM 2057 C C . ALA A 1 271 ? -6.365 19.974 16.606 1.00 81.06 271 ALA A C 1
ATOM 2059 O O . ALA A 1 271 ? -6.997 20.978 16.287 1.00 81.06 271 ALA A O 1
ATOM 2060 N N . ASP A 1 272 ? -5.183 19.699 16.044 1.00 78.81 272 ASP A N 1
ATOM 2061 C CA . ASP A 1 272 ? -4.587 20.525 14.986 1.00 78.81 272 ASP A CA 1
ATOM 2062 C C . ASP A 1 272 ? -5.206 20.296 13.605 1.00 78.81 272 ASP A C 1
ATOM 2064 O O . ASP A 1 272 ? -5.170 21.211 12.782 1.00 78.81 272 ASP A O 1
ATOM 2068 N N . ALA A 1 273 ? -5.804 19.125 13.358 1.00 78.62 273 ALA A N 1
ATOM 2069 C CA . ALA A 1 273 ? -6.608 18.879 12.164 1.00 78.62 273 ALA A CA 1
ATOM 2070 C C . ALA A 1 273 ? -7.953 19.617 12.246 1.00 78.62 273 ALA A C 1
ATOM 2072 O O . ALA A 1 273 ? -8.316 20.296 11.290 1.00 78.62 273 ALA A O 1
ATOM 2073 N N . GLU A 1 274 ? -8.631 19.583 13.402 1.00 84.62 274 GLU A N 1
ATOM 2074 C CA . GLU A 1 274 ? -9.844 20.387 13.642 1.00 84.62 274 GLU A CA 1
ATOM 2075 C C . GLU A 1 274 ? -9.555 21.883 13.414 1.00 84.62 274 GLU A C 1
ATOM 2077 O O . GLU A 1 274 ? -10.146 22.509 12.535 1.00 84.62 274 GLU A O 1
ATOM 2082 N N . ARG A 1 275 ? -8.531 22.431 14.085 1.00 84.12 275 ARG A N 1
ATOM 2083 C CA . ARG A 1 275 ? -8.091 23.826 13.896 1.00 84.12 275 ARG A CA 1
ATOM 2084 C C . ARG A 1 275 ? -7.595 24.146 12.478 1.00 84.12 275 ARG A C 1
ATOM 2086 O O . ARG A 1 275 ? -7.558 25.312 12.090 1.00 84.12 275 ARG A O 1
ATOM 2093 N N . ALA A 1 276 ? -7.157 23.163 11.688 1.00 79.69 276 ALA A N 1
ATOM 2094 C CA . ALA A 1 276 ? -6.783 23.386 10.288 1.00 79.69 276 ALA A CA 1
ATOM 2095 C C . ALA A 1 276 ? -8.009 23.499 9.372 1.00 79.69 276 ALA A C 1
ATOM 2097 O O . ALA A 1 276 ? -8.009 24.337 8.472 1.00 79.69 276 ALA A O 1
ATOM 2098 N N . LEU A 1 277 ? -9.046 22.700 9.626 1.00 82.81 277 LEU A N 1
ATOM 2099 C CA . LEU A 1 277 ? -10.301 22.700 8.873 1.00 82.81 277 LEU A CA 1
ATOM 2100 C C . LEU A 1 277 ? -11.186 23.906 9.237 1.00 82.81 277 LEU A C 1
ATOM 2102 O O . LEU A 1 277 ? -11.809 24.492 8.353 1.00 82.81 277 LEU A O 1
ATOM 2106 N N . GLU A 1 278 ? -11.155 24.347 10.498 1.00 84.62 278 GLU A N 1
ATOM 2107 C CA . GLU A 1 278 ? -11.682 25.645 10.951 1.00 84.62 278 GLU A CA 1
ATOM 2108 C C . GLU A 1 278 ? -11.020 26.805 10.182 1.00 84.62 278 GLU A C 1
ATOM 2110 O O . GLU A 1 278 ? -11.701 27.592 9.527 1.00 84.62 278 GLU A O 1
ATOM 2115 N N . ARG A 1 279 ? -9.677 26.881 10.169 1.00 82.81 279 ARG A N 1
ATOM 2116 C CA . ARG A 1 279 ? -8.936 27.920 9.422 1.00 82.81 279 ARG A CA 1
ATOM 2117 C C . ARG A 1 279 ? -9.138 27.864 7.903 1.00 82.81 279 ARG A C 1
ATOM 2119 O O . ARG A 1 279 ? -8.901 28.869 7.236 1.00 82.81 279 ARG A O 1
ATOM 2126 N N . ALA A 1 280 ? -9.552 26.720 7.360 1.00 75.44 280 ALA A N 1
ATOM 2127 C CA . ALA A 1 280 ? -9.942 26.568 5.959 1.00 75.44 280 ALA A CA 1
ATOM 2128 C C . ALA A 1 280 ? -11.402 26.989 5.682 1.00 75.44 280 ALA A C 1
ATOM 2130 O O . ALA A 1 280 ? -11.805 27.039 4.523 1.00 75.44 280 ALA A O 1
ATOM 2131 N N . GLY A 1 281 ? -12.195 27.292 6.718 1.00 83.56 281 GLY A N 1
ATOM 2132 C CA . GLY A 1 281 ? -13.618 27.628 6.608 1.00 83.56 281 GLY A CA 1
ATOM 2133 C C . GLY A 1 281 ? -14.536 26.426 6.358 1.00 83.56 281 GLY A C 1
ATOM 2134 O O . GLY A 1 281 ? -15.670 26.614 5.922 1.00 83.56 281 GLY A O 1
ATOM 2135 N N . LEU A 1 282 ? -14.052 25.200 6.594 1.00 83.06 282 LEU A N 1
ATOM 2136 C CA . LEU A 1 282 ? -14.794 23.952 6.359 1.00 83.06 282 LEU A CA 1
ATOM 2137 C C . LEU A 1 282 ? -15.549 23.464 7.597 1.00 83.06 282 LEU A C 1
ATOM 2139 O O . LEU A 1 282 ? -16.589 22.821 7.467 1.00 83.06 282 LEU A O 1
ATOM 2143 N N . LEU A 1 283 ? -15.046 23.799 8.784 1.00 85.44 283 LEU A N 1
ATOM 2144 C CA . LEU A 1 283 ? -15.778 23.688 10.042 1.00 85.44 283 LEU A CA 1
ATOM 2145 C C . LEU A 1 283 ? -16.330 25.068 10.426 1.00 85.44 283 LEU A C 1
ATOM 2147 O O . LEU A 1 283 ? -15.713 26.082 10.081 1.00 85.44 283 LEU A O 1
ATOM 2151 N N . PRO A 1 284 ? -17.483 25.140 11.110 1.00 79.38 284 PRO A N 1
ATOM 2152 C CA . PRO A 1 284 ? -17.961 26.403 11.650 1.00 79.38 284 PRO A CA 1
ATOM 2153 C C . PRO A 1 284 ? -17.043 26.892 12.791 1.00 79.38 284 PRO A C 1
ATOM 2155 O O . PRO A 1 284 ? -16.377 26.077 13.431 1.00 79.38 284 PRO A O 1
ATOM 2158 N N . PRO A 1 285 ? -16.987 28.209 13.058 1.00 70.31 285 PRO A N 1
ATOM 2159 C CA . PRO A 1 285 ? -16.290 28.743 14.224 1.00 70.31 285 PRO A CA 1
ATOM 2160 C C . PRO A 1 285 ? -17.088 28.474 15.516 1.00 70.31 285 PRO A C 1
ATOM 2162 O O . PRO A 1 285 ? -18.308 28.295 15.453 1.00 70.31 285 PRO A O 1
ATOM 2165 N N . PRO A 1 286 ? -16.458 28.534 16.705 1.00 66.31 286 PRO A N 1
ATOM 2166 C CA . PRO A 1 286 ? -17.180 28.431 17.971 1.00 66.31 286 PRO A CA 1
ATOM 2167 C C . PRO A 1 286 ? -18.249 29.538 18.093 1.00 66.31 286 PRO A C 1
ATOM 2169 O O . PRO A 1 286 ? -17.978 30.678 17.698 1.00 66.31 286 PRO A O 1
ATOM 2172 N N . PRO A 1 287 ? -19.440 29.258 18.658 1.00 69.44 287 PRO A N 1
ATOM 2173 C CA . PRO A 1 287 ? -19.816 28.063 19.423 1.00 69.44 287 PRO A CA 1
ATOM 2174 C C . PRO A 1 287 ? -20.645 27.025 18.628 1.00 69.44 287 PRO A C 1
ATOM 2176 O O . PRO A 1 287 ? -21.425 26.293 19.227 1.00 69.44 287 PRO A O 1
ATOM 2179 N N . ASP A 1 288 ? -20.559 26.991 17.294 1.00 81.25 288 ASP A N 1
ATOM 2180 C CA . ASP A 1 288 ? -21.371 26.081 16.467 1.00 81.25 288 ASP A CA 1
ATOM 2181 C C . ASP A 1 288 ? -20.790 24.647 16.455 1.00 81.25 288 ASP A C 1
ATOM 2183 O O . ASP A 1 288 ? -19.675 24.419 15.982 1.00 81.25 288 ASP A O 1
ATOM 2187 N N . ASN A 1 289 ? -21.579 23.660 16.889 1.00 87.50 289 ASN A N 1
ATOM 2188 C CA . ASN A 1 289 ? -21.189 22.243 16.907 1.00 87.50 289 ASN A CA 1
ATOM 2189 C C . ASN A 1 289 ? -21.236 21.607 15.495 1.00 87.50 289 ASN A C 1
ATOM 2191 O O . ASN A 1 289 ? -22.112 21.921 14.676 1.00 87.50 289 ASN A O 1
ATOM 2195 N N . PHE A 1 290 ? -20.332 20.662 15.209 1.00 90.12 290 PHE A N 1
ATOM 2196 C CA . PHE A 1 290 ? -20.283 19.901 13.954 1.00 90.12 290 PHE A CA 1
ATOM 2197 C C . PHE A 1 290 ? -20.205 18.381 14.186 1.00 90.12 290 PHE A C 1
ATOM 2199 O O . PHE A 1 290 ? -19.709 17.923 15.213 1.00 90.12 290 PHE A O 1
ATOM 2206 N N . TRP A 1 291 ? -20.678 17.594 13.214 1.00 90.56 291 TRP A N 1
ATOM 2207 C CA . TRP A 1 291 ? -20.573 16.135 13.216 1.00 90.56 291 TRP A CA 1
ATOM 2208 C C . TRP A 1 291 ? -19.134 15.671 13.025 1.00 90.56 291 TRP A C 1
ATOM 2210 O O . TRP A 1 291 ? -18.467 16.038 12.049 1.00 90.56 291 TRP A O 1
ATOM 2220 N N . LEU A 1 292 ? -18.716 14.763 13.897 1.00 88.19 292 LEU A N 1
ATOM 2221 C CA . LEU A 1 292 ? -17.586 13.877 13.675 1.00 88.19 292 LEU A CA 1
ATOM 2222 C C . LEU A 1 292 ? -18.136 12.568 13.099 1.00 88.19 292 LEU A C 1
ATOM 2224 O O . LEU A 1 292 ? -19.227 12.138 13.451 1.00 88.19 292 LEU A O 1
ATOM 2228 N N . GLY A 1 293 ? -17.400 11.930 12.192 1.00 79.06 293 GLY A N 1
ATOM 2229 C CA . GLY A 1 293 ? -17.759 10.636 11.600 1.00 79.06 293 GLY A CA 1
ATOM 2230 C C . GLY A 1 293 ? -17.535 9.499 12.591 1.00 79.06 293 GLY A C 1
ATOM 2231 O O . GLY A 1 293 ? -16.576 8.738 12.450 1.00 79.06 293 GLY A O 1
ATOM 2232 N N . LEU A 1 294 ? -18.359 9.464 13.629 1.00 78.56 294 LEU A N 1
ATOM 2233 C CA . LEU A 1 294 ? -18.259 8.611 14.799 1.00 78.56 294 LEU A CA 1
ATOM 2234 C C . LEU A 1 294 ? -19.676 8.247 15.245 1.00 78.56 294 LEU A C 1
ATOM 2236 O O . LEU A 1 294 ? -20.467 9.136 15.563 1.00 78.56 294 LEU A O 1
ATOM 2240 N N . ASP A 1 295 ? -19.973 6.955 15.280 1.00 71.88 295 ASP A N 1
ATOM 2241 C CA . ASP A 1 295 ? -21.266 6.422 15.702 1.00 71.88 295 ASP A CA 1
ATOM 2242 C C . ASP A 1 295 ? -21.112 5.035 16.334 1.00 71.88 295 ASP A C 1
ATOM 2244 O O . ASP A 1 295 ? -20.206 4.287 15.970 1.00 71.88 295 ASP A O 1
ATOM 2248 N N . ASP A 1 296 ? -21.968 4.683 17.291 1.00 58.59 296 ASP A N 1
ATOM 2249 C CA . ASP A 1 296 ? -22.043 3.338 17.882 1.00 58.59 296 ASP A CA 1
ATOM 2250 C C . ASP A 1 296 ? -23.371 2.623 17.568 1.00 58.59 296 ASP A C 1
ATOM 2252 O O . ASP A 1 296 ? -23.628 1.541 18.086 1.00 58.59 296 ASP A O 1
ATOM 2256 N N . ILE A 1 297 ? -24.146 3.150 16.607 1.00 54.28 297 ILE A N 1
ATOM 2257 C CA . ILE A 1 297 ? -25.423 2.621 16.068 1.00 54.28 297 ILE A CA 1
ATOM 2258 C C . ILE A 1 297 ? -25.413 1.092 15.840 1.00 54.28 297 ILE A C 1
ATOM 2260 O O . ILE A 1 297 ? -26.449 0.428 15.918 1.00 54.28 297 ILE A O 1
ATOM 2264 N N . THR A 1 298 ? -24.257 0.510 15.504 1.00 45.47 298 THR A N 1
ATOM 2265 C CA . THR A 1 298 ? -24.100 -0.941 15.291 1.00 45.47 298 THR A CA 1
ATOM 2266 C C . THR A 1 298 ? -23.894 -1.768 16.565 1.00 45.47 298 THR A C 1
ATOM 2268 O O . THR A 1 298 ? -24.159 -2.967 16.546 1.00 45.47 298 THR A O 1
ATOM 2271 N N . SER A 1 299 ? -23.393 -1.175 17.649 1.00 50.56 299 SER A N 1
ATOM 2272 C CA . SER A 1 299 ? -23.159 -1.819 18.943 1.00 50.56 299 SER A CA 1
ATOM 2273 C C . SER A 1 299 ? -22.957 -0.756 20.027 1.00 50.56 299 SER A C 1
ATOM 2275 O O . SER A 1 299 ? -21.839 -0.275 20.194 1.00 50.56 299 SER A O 1
ATOM 2277 N N . GLU A 1 300 ? -24.011 -0.493 20.797 1.00 72.62 300 GLU A N 1
ATOM 2278 C CA . GLU A 1 300 ? -24.027 0.305 22.034 1.00 72.62 300 GLU A CA 1
ATOM 2279 C C . GLU A 1 300 ? -22.708 0.221 22.833 1.00 72.62 300 GLU A C 1
ATOM 2281 O O . GLU A 1 300 ? -22.215 -0.873 23.147 1.00 72.62 300 GLU A O 1
ATOM 2286 N N . GLY A 1 301 ? -22.116 1.380 23.125 1.00 68.62 301 GLY A N 1
ATOM 2287 C CA . GLY A 1 301 ? -20.847 1.531 23.835 1.00 68.62 301 GLY A CA 1
ATOM 2288 C C . GLY A 1 301 ? -19.588 1.201 23.016 1.00 68.62 301 GLY A C 1
ATOM 2289 O O . GLY A 1 301 ? -18.485 1.220 23.567 1.00 68.62 301 GLY A O 1
ATOM 2290 N N . GLN A 1 302 ? -19.704 0.893 21.718 1.00 68.94 302 GLN A N 1
ATOM 2291 C CA . GLN A 1 302 ? -18.575 0.605 20.817 1.00 68.94 302 GLN A CA 1
ATOM 2292 C C . GLN A 1 302 ? -18.537 1.567 19.626 1.00 68.94 302 GLN A C 1
ATOM 2294 O O . GLN A 1 302 ? -18.772 1.187 18.478 1.00 68.94 302 GLN A O 1
ATOM 2299 N N . PHE A 1 303 ? -18.175 2.819 19.904 1.00 67.56 303 PHE A N 1
ATOM 2300 C CA . PHE A 1 303 ? -1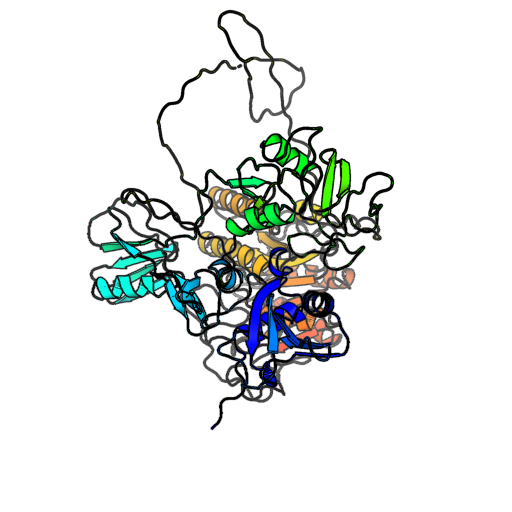8.030 3.863 18.893 1.00 67.56 303 PHE A CA 1
ATOM 2301 C C . PHE A 1 303 ? -17.063 3.471 17.765 1.00 67.56 303 PHE A C 1
ATOM 2303 O O . PHE A 1 303 ? -15.904 3.082 17.965 1.00 67.56 303 PHE A O 1
ATOM 2310 N N . MET A 1 304 ? -17.562 3.612 16.544 1.00 55.59 304 MET A N 1
ATOM 2311 C CA . MET A 1 304 ? -16.913 3.276 15.290 1.00 55.59 304 MET A CA 1
ATOM 2312 C C . MET A 1 304 ? -16.662 4.542 14.477 1.00 55.59 304 MET A C 1
ATOM 2314 O O . MET A 1 304 ? -17.530 5.396 14.334 1.00 55.59 304 MET A O 1
ATOM 2318 N N . ARG A 1 305 ? -15.469 4.654 13.889 1.00 66.62 305 ARG A N 1
ATOM 2319 C CA . ARG A 1 305 ? -15.151 5.696 12.908 1.00 66.62 305 ARG A CA 1
ATOM 2320 C C . ARG A 1 305 ? -15.841 5.380 11.583 1.00 66.62 305 ARG A C 1
ATOM 2322 O O . ARG A 1 305 ? -15.863 4.230 11.144 1.00 66.62 305 ARG A O 1
ATOM 2329 N N . SER A 1 306 ? -16.286 6.418 10.885 1.00 52.72 306 SER A N 1
ATOM 2330 C CA . SER A 1 306 ? -16.880 6.364 9.541 1.00 52.72 306 SER A CA 1
ATOM 2331 C C . SER A 1 306 ? -15.942 5.799 8.457 1.00 52.72 306 SER A C 1
ATOM 2333 O O . SER A 1 306 ? -16.400 5.432 7.376 1.00 52.72 306 SER A O 1
ATOM 2335 N N . ASP A 1 307 ? -14.638 5.689 8.741 1.00 53.69 307 ASP A N 1
ATOM 2336 C CA . ASP A 1 307 ? -13.647 4.978 7.918 1.00 53.69 307 ASP A CA 1
ATOM 2337 C C . ASP A 1 307 ? -13.527 3.470 8.229 1.00 53.69 307 ASP A C 1
ATOM 2339 O O . ASP A 1 307 ? -12.722 2.766 7.617 1.00 53.69 307 ASP A O 1
ATOM 2343 N N . GLY A 1 308 ? -14.340 2.965 9.161 1.00 44.59 308 GLY A N 1
ATOM 2344 C CA . GLY A 1 308 ? -14.422 1.563 9.561 1.00 44.59 308 GLY A CA 1
ATOM 2345 C C . GLY A 1 308 ? -13.496 1.152 10.711 1.00 44.59 308 GLY A C 1
ATOM 2346 O O . GLY A 1 308 ? -13.526 -0.019 11.096 1.00 44.59 308 GLY A O 1
ATOM 2347 N N . ARG A 1 309 ? -12.683 2.056 11.275 1.00 52.91 309 ARG A N 1
ATOM 2348 C CA . ARG A 1 309 ? -11.786 1.753 12.410 1.00 52.91 309 ARG A CA 1
ATOM 2349 C C . ARG A 1 309 ? -12.479 1.958 13.768 1.00 52.91 309 ARG A C 1
ATOM 2351 O O . ARG A 1 309 ? -13.235 2.916 13.901 1.00 52.91 309 ARG A O 1
ATOM 2358 N N . PRO A 1 310 ? -12.226 1.128 14.797 1.00 54.16 310 PRO A N 1
ATOM 2359 C CA . PRO A 1 310 ? -12.704 1.409 16.153 1.00 54.16 310 PRO A CA 1
ATOM 2360 C C . PRO A 1 310 ? -12.207 2.771 16.653 1.00 54.16 310 PRO A C 1
ATOM 2362 O O . PRO A 1 310 ? -11.064 3.152 16.383 1.00 54.16 310 PRO A O 1
ATOM 2365 N N . ALA A 1 311 ? -13.048 3.507 17.375 1.00 67.56 311 ALA A N 1
ATOM 2366 C CA . ALA A 1 311 ? -12.698 4.810 17.926 1.00 67.56 311 ALA A CA 1
ATOM 2367 C C . ALA A 1 311 ? -12.036 4.655 19.307 1.00 67.56 311 ALA A C 1
ATOM 2369 O O . ALA A 1 311 ? -12.660 4.838 20.345 1.00 67.56 311 ALA A O 1
ATOM 2370 N N . THR A 1 312 ? -10.754 4.283 19.326 1.00 67.44 312 THR A N 1
ATOM 2371 C CA . THR A 1 312 ? -9.991 4.078 20.575 1.00 67.44 312 THR A CA 1
ATOM 2372 C C . THR A 1 312 ? -9.406 5.364 21.169 1.00 67.44 312 THR A C 1
ATOM 2374 O O . THR A 1 312 ? -8.884 5.343 22.275 1.00 67.44 312 THR A O 1
ATOM 2377 N N . ASP A 1 313 ? -9.445 6.469 20.425 1.00 71.88 313 ASP A N 1
ATOM 2378 C CA . ASP A 1 313 ? -8.768 7.744 20.702 1.00 71.88 313 ASP A CA 1
ATOM 2379 C C . ASP A 1 313 ? -9.760 8.927 20.780 1.00 71.88 313 ASP A C 1
ATOM 2381 O O . ASP A 1 313 ? -9.544 10.001 20.210 1.00 71.88 313 ASP A O 1
ATOM 2385 N N . ILE A 1 314 ? -10.889 8.707 21.462 1.00 77.06 314 ILE A N 1
ATOM 2386 C CA . ILE A 1 314 ? -11.970 9.689 21.625 1.00 77.06 314 ILE A CA 1
ATOM 2387 C C . ILE A 1 314 ? -11.626 10.739 22.692 1.00 77.06 314 ILE A C 1
ATOM 2389 O O . ILE A 1 314 ? -11.101 10.417 23.755 1.00 77.06 314 ILE A O 1
ATOM 2393 N N . ARG A 1 315 ? -11.972 12.007 22.427 1.00 84.56 315 ARG A N 1
ATOM 2394 C CA . ARG A 1 315 ? -11.831 13.134 23.366 1.00 84.56 315 ARG A CA 1
ATOM 2395 C C . ARG A 1 315 ? -13.171 13.538 23.974 1.00 84.56 315 ARG A C 1
ATOM 2397 O O . ARG A 1 315 ? -13.663 14.637 23.723 1.00 84.56 315 ARG A O 1
ATOM 2404 N N . TRP A 1 316 ? -13.765 12.636 24.748 1.00 87.00 316 TRP A N 1
ATOM 2405 C CA . TRP A 1 316 ? -15.001 12.920 25.473 1.00 87.00 316 TRP A CA 1
ATOM 2406 C C . TRP A 1 316 ? -14.859 14.131 26.398 1.00 87.00 316 TRP A C 1
ATOM 2408 O O . TRP A 1 316 ? -13.815 14.341 27.021 1.00 87.00 316 TRP A O 1
ATOM 2418 N N . SER A 1 317 ? -15.927 14.919 26.490 1.00 86.75 317 SER A N 1
ATOM 2419 C CA . SER A 1 317 ? -16.067 15.964 27.500 1.00 86.75 317 SER A CA 1
ATOM 2420 C C . SER A 1 317 ? -16.182 15.381 28.919 1.00 86.75 317 SER A C 1
ATOM 2422 O O . SER A 1 317 ? -16.372 14.182 29.125 1.00 86.75 317 SER A O 1
ATOM 2424 N N . SER A 1 318 ? -16.105 16.245 29.930 1.00 87.12 318 SER A N 1
ATOM 2425 C CA . SER A 1 318 ? -16.357 15.857 31.321 1.00 87.12 318 SER A CA 1
ATOM 2426 C C . SER A 1 318 ? -17.782 15.323 31.488 1.00 87.12 318 SER A C 1
ATOM 2428 O O . SER A 1 318 ? -18.745 16.052 31.253 1.00 87.12 318 SER A O 1
ATOM 2430 N N . ASN A 1 319 ? -17.887 14.094 31.999 1.00 85.06 319 ASN A N 1
ATOM 2431 C CA . ASN A 1 319 ? -19.115 13.296 32.123 1.00 85.06 319 ASN A CA 1
ATOM 2432 C C . ASN A 1 319 ? -19.694 12.758 30.802 1.00 85.06 319 ASN A C 1
ATOM 2434 O O . ASN A 1 319 ? -20.830 12.314 30.834 1.00 85.06 319 ASN A O 1
ATOM 2438 N N . GLN A 1 320 ? -18.937 12.751 29.698 1.00 85.38 320 GLN A N 1
ATOM 2439 C CA . GLN A 1 320 ? -19.341 12.069 28.462 1.00 85.38 320 GLN A CA 1
ATOM 2440 C C . GLN A 1 320 ? -18.549 10.759 28.236 1.00 85.38 320 GLN A C 1
ATOM 2442 O O . GLN A 1 320 ? -17.406 10.661 28.703 1.00 85.38 320 GLN A O 1
ATOM 2447 N N . PRO A 1 321 ? -19.117 9.745 27.553 1.00 85.69 321 PRO A N 1
ATOM 2448 C CA . PRO A 1 321 ? -20.480 9.707 27.027 1.00 85.69 321 PRO A CA 1
ATOM 2449 C C . PRO A 1 321 ? -21.516 9.377 28.115 1.00 85.69 321 PRO A C 1
ATOM 2451 O O . PRO A 1 321 ? -21.246 8.530 28.973 1.00 85.69 321 PRO A O 1
ATOM 2454 N N . ASP A 1 322 ? -22.676 10.040 28.099 1.00 83.38 322 ASP A N 1
ATOM 2455 C CA . ASP A 1 322 ? -23.781 9.839 29.049 1.00 83.38 322 ASP A CA 1
ATOM 2456 C C . ASP A 1 322 ? -25.022 9.167 28.443 1.00 83.38 322 ASP A C 1
ATOM 2458 O O . ASP A 1 322 ? -25.915 8.790 29.205 1.00 83.38 322 ASP A O 1
ATOM 2462 N N . ASN A 1 323 ? -25.030 8.930 27.121 1.00 83.94 323 ASN A N 1
ATOM 2463 C CA . ASN A 1 323 ? -26.089 8.274 26.344 1.00 83.94 323 ASN A CA 1
ATOM 2464 C C . ASN A 1 323 ? -27.500 8.678 26.811 1.00 83.94 323 ASN A C 1
ATOM 2466 O O . ASN A 1 323 ? -28.279 7.866 27.333 1.00 83.94 323 ASN A O 1
ATOM 2470 N N . PHE A 1 324 ? -27.823 9.968 26.694 1.00 78.81 324 PHE A N 1
ATOM 2471 C CA . PHE A 1 324 ? -28.999 10.531 27.343 1.00 78.81 324 PHE A CA 1
ATOM 2472 C C . PHE A 1 324 ? -30.304 9.880 26.849 1.00 78.81 324 PHE A C 1
ATOM 2474 O O . PHE A 1 324 ? -30.734 10.047 25.708 1.00 78.81 324 PHE A O 1
ATOM 2481 N N . GLN A 1 325 ? -30.985 9.179 27.763 1.00 75.88 325 GLN A N 1
ATOM 2482 C CA . GLN A 1 325 ? -32.215 8.407 27.505 1.00 75.88 325 GLN A CA 1
ATOM 2483 C C . GLN A 1 325 ? -32.034 7.186 26.578 1.00 75.88 325 GLN A C 1
ATOM 2485 O O . GLN A 1 325 ? -32.994 6.791 25.918 1.00 75.88 325 GLN A O 1
ATOM 2490 N N . ASP A 1 326 ? -30.842 6.575 26.561 1.00 76.00 326 ASP A N 1
ATOM 2491 C CA . ASP A 1 326 ? -30.521 5.371 25.775 1.00 76.00 326 ASP A CA 1
ATOM 2492 C C . ASP A 1 326 ? -30.719 5.577 24.243 1.00 76.00 326 ASP A C 1
ATOM 2494 O O . ASP A 1 326 ? -31.217 4.692 23.542 1.00 76.00 326 ASP A O 1
ATOM 2498 N N . ASN A 1 327 ? -30.401 6.775 23.721 1.00 74.38 327 ASN A N 1
ATOM 2499 C CA . ASN A 1 327 ? -30.729 7.221 22.351 1.00 74.38 327 ASN A CA 1
ATOM 2500 C C . ASN A 1 327 ? -29.626 8.053 21.639 1.00 74.38 327 ASN A C 1
ATOM 2502 O O . ASN A 1 327 ? -29.834 8.538 20.522 1.00 74.38 327 ASN A O 1
ATOM 2506 N N . GLU A 1 328 ? -28.451 8.253 22.241 1.00 81.31 328 GLU A N 1
ATOM 2507 C CA . GLU A 1 328 ? -27.426 9.177 21.723 1.00 81.31 328 GLU A CA 1
ATOM 2508 C C . GLU A 1 328 ? -26.275 8.432 21.036 1.00 81.31 328 GLU A C 1
ATOM 2510 O O . GLU A 1 328 ? -25.229 8.161 21.604 1.00 81.31 328 GLU A O 1
ATOM 2515 N N . ASN A 1 329 ? -26.505 8.038 19.780 1.00 69.94 329 ASN A N 1
ATOM 2516 C CA . ASN A 1 329 ? -25.647 7.085 19.060 1.00 69.94 329 ASN A CA 1
ATOM 2517 C C . ASN A 1 329 ? -24.632 7.730 18.077 1.00 69.94 329 ASN A C 1
ATOM 2519 O O . ASN A 1 329 ? -24.014 7.027 17.274 1.00 69.94 329 ASN A O 1
ATOM 2523 N N . CYS A 1 330 ? -24.490 9.063 18.060 1.00 82.06 330 CYS A N 1
ATOM 2524 C CA . CYS A 1 330 ? -23.664 9.807 17.091 1.00 82.06 330 CYS A CA 1
ATOM 2525 C C . CYS A 1 330 ? -22.853 10.924 17.759 1.00 82.06 330 CYS A C 1
ATOM 2527 O O . CYS A 1 330 ? -23.378 11.603 18.628 1.00 82.06 330 CYS A O 1
ATOM 2529 N N . VAL A 1 331 ? -21.610 11.187 17.334 1.00 89.25 331 VAL A N 1
ATOM 2530 C CA . VAL A 1 331 ? -20.724 12.137 18.046 1.00 89.25 331 VAL A CA 1
ATOM 2531 C C . VAL A 1 331 ? -20.599 13.501 17.356 1.00 89.25 331 VAL A C 1
ATOM 2533 O O . VAL A 1 331 ? -20.257 13.617 16.176 1.00 89.25 331 VAL A O 1
ATOM 2536 N N . GLU A 1 332 ? -20.787 14.564 18.133 1.00 91.06 332 GLU A N 1
ATOM 2537 C CA . GLU A 1 332 ? -20.515 15.953 17.772 1.00 91.06 332 GLU A CA 1
ATOM 2538 C C . GLU A 1 332 ? -19.285 16.528 18.497 1.00 91.06 332 GLU A C 1
ATOM 2540 O O . GLU A 1 332 ? -18.856 16.054 19.550 1.00 91.06 332 GLU A O 1
ATOM 2545 N N . SER A 1 333 ? -18.725 17.606 17.951 1.00 88.81 333 SER A N 1
ATOM 2546 C CA . SER A 1 333 ? -17.843 18.503 18.699 1.00 88.81 333 SER A CA 1
ATOM 2547 C C . SER A 1 333 ? -18.655 19.390 19.653 1.00 88.81 333 SER A C 1
ATOM 2549 O O . SER A 1 333 ? -19.629 19.997 19.211 1.00 88.81 333 SER A O 1
ATOM 2551 N N . TRP A 1 334 ? -18.189 19.595 20.883 1.00 76.94 334 TRP A N 1
ATOM 2552 C CA . TRP A 1 334 ? -18.600 20.723 21.736 1.00 76.94 334 TRP A CA 1
ATOM 2553 C C . TRP A 1 334 ? -17.598 21.881 21.691 1.00 76.94 334 TRP A C 1
ATOM 2555 O O . TRP A 1 334 ? -17.986 23.045 21.723 1.00 76.94 334 TRP A O 1
ATOM 2565 N N . GLU A 1 335 ? -16.302 21.581 21.584 1.00 74.56 335 GLU A N 1
ATOM 2566 C CA . GLU A 1 335 ? -15.252 22.592 21.441 1.00 74.56 335 GLU A CA 1
ATOM 2567 C C . GLU A 1 335 ? -14.170 22.131 20.458 1.00 74.56 335 GLU A C 1
ATOM 2569 O O . GLU A 1 335 ? -13.678 21.001 20.547 1.00 74.56 335 GLU A O 1
ATOM 2574 N N . ILE A 1 336 ? -13.757 23.031 19.555 1.00 65.88 336 ILE A N 1
ATOM 2575 C CA . ILE A 1 336 ? -12.806 22.748 18.468 1.00 65.88 336 ILE A CA 1
ATOM 2576 C C . ILE A 1 336 ? -11.440 22.328 19.031 1.00 65.88 336 ILE A C 1
ATOM 2578 O O . ILE A 1 336 ? -10.616 23.141 19.460 1.00 65.88 336 ILE A O 1
ATOM 2582 N N . GLY A 1 337 ? -11.170 21.028 18.956 1.00 60.97 337 GLY A N 1
ATOM 2583 C CA . GLY A 1 337 ? -9.937 20.402 19.404 1.00 60.97 337 GLY A CA 1
ATOM 2584 C C . GLY A 1 337 ? -9.820 20.170 20.914 1.00 60.97 337 GLY A C 1
ATOM 2585 O O . GLY A 1 337 ? -8.714 19.839 21.346 1.00 60.97 337 GLY A O 1
ATOM 2586 N N . SER A 1 338 ? -10.894 20.316 21.701 1.00 66.38 338 SER A N 1
ATOM 2587 C CA . SER A 1 338 ? -10.875 20.077 23.160 1.00 66.38 338 SER A CA 1
ATOM 2588 C C . SER A 1 338 ? -11.971 19.153 23.699 1.00 66.38 338 SER A C 1
ATOM 2590 O O . SER A 1 338 ? -11.661 18.399 24.618 1.00 66.38 338 SER A O 1
ATOM 2592 N N . ALA A 1 339 ? -13.195 19.151 23.155 1.00 80.50 339 ALA A N 1
ATOM 2593 C CA . ALA A 1 339 ? -14.302 18.368 23.724 1.00 80.50 339 ALA A CA 1
ATOM 2594 C C . ALA A 1 339 ? -15.261 17.810 22.661 1.00 80.50 339 ALA A C 1
ATOM 2596 O O . ALA A 1 339 ? -15.724 18.547 21.787 1.00 80.50 339 ALA A O 1
ATOM 2597 N N . TRP A 1 340 ? -15.586 16.519 22.767 1.00 89.69 340 TRP A N 1
ATOM 2598 C CA . TRP A 1 340 ? -16.585 15.802 21.966 1.00 89.69 340 TRP A CA 1
ATOM 2599 C C . TRP A 1 340 ? -17.715 15.248 22.858 1.00 89.69 340 TRP A C 1
ATOM 2601 O O . TRP A 1 340 ? -17.524 15.062 24.063 1.00 89.69 340 TRP A O 1
ATOM 2611 N N . ASN A 1 341 ? -18.873 14.983 22.255 1.00 89.94 341 ASN A N 1
ATOM 2612 C CA . ASN A 1 341 ? -20.121 14.614 22.926 1.00 89.94 341 ASN A CA 1
ATOM 2613 C C . ASN A 1 341 ? -20.978 13.704 22.033 1.00 89.94 341 ASN A C 1
ATOM 2615 O O . ASN A 1 341 ? -21.116 13.988 20.846 1.00 89.94 341 ASN A O 1
ATOM 2619 N N . ASP A 1 342 ? -21.560 12.644 22.578 1.00 85.81 342 ASP A N 1
ATOM 2620 C CA . ASP A 1 342 ? -22.589 11.825 21.938 1.00 85.81 342 ASP A CA 1
ATOM 2621 C C . ASP A 1 342 ? -23.942 12.541 21.987 1.00 85.81 342 ASP A C 1
ATOM 2623 O O . ASP A 1 342 ? -24.251 13.278 22.915 1.00 85.81 342 ASP A O 1
ATOM 2627 N N . VAL A 1 343 ? -24.716 12.418 20.915 1.00 87.88 343 VAL A N 1
ATOM 2628 C CA . VAL A 1 343 ? -25.991 13.109 20.744 1.00 87.88 343 VAL A CA 1
ATOM 2629 C C . VAL A 1 343 ? -26.938 12.273 19.884 1.00 87.88 343 VAL A C 1
ATOM 2631 O O . VAL A 1 343 ? -26.506 11.463 19.055 1.00 87.88 343 VAL A O 1
ATOM 2634 N N . GLU A 1 344 ? -28.248 12.477 20.034 1.00 84.69 344 GLU A N 1
ATOM 2635 C CA . GLU A 1 344 ? -29.238 11.910 19.113 1.00 84.69 344 GLU A CA 1
ATOM 2636 C C . GLU A 1 344 ? -28.879 12.237 17.646 1.00 84.69 344 GLU A C 1
ATOM 2638 O O . GLU A 1 344 ? -28.819 13.397 17.227 1.00 84.69 344 GLU A O 1
ATOM 2643 N N . CYS A 1 345 ? -28.717 11.199 16.819 1.00 72.88 345 CYS A N 1
ATOM 2644 C CA . CYS A 1 345 ? -28.298 11.297 15.414 1.00 72.88 345 CYS A CA 1
ATOM 2645 C C . CYS A 1 345 ? -29.194 12.183 14.519 1.00 72.88 345 CYS A C 1
ATOM 2647 O O . CYS A 1 345 ? -28.781 12.566 13.420 1.00 72.88 345 CYS A O 1
ATOM 2649 N N . GLY A 1 346 ? -30.422 12.488 14.959 1.00 73.88 346 GLY A N 1
ATOM 2650 C CA . GLY A 1 346 ? -31.368 13.398 14.303 1.00 73.88 346 GLY A CA 1
ATOM 2651 C C . GLY A 1 346 ? -31.062 14.891 14.493 1.00 73.88 346 GLY A C 1
ATOM 2652 O O . GLY A 1 346 ? -31.641 15.729 13.791 1.00 73.88 346 GLY A O 1
ATOM 2653 N N . ALA A 1 347 ? -30.148 15.245 15.403 1.00 83.00 347 ALA A N 1
ATOM 2654 C CA . ALA A 1 347 ? -29.702 16.616 15.618 1.00 83.00 347 ALA A CA 1
ATOM 2655 C C . ALA A 1 347 ? -29.181 17.255 14.318 1.00 83.00 347 ALA A C 1
ATOM 2657 O O . ALA A 1 347 ? -28.581 16.603 13.473 1.00 83.00 347 ALA A O 1
ATOM 2658 N N . GLN A 1 348 ? -29.405 18.554 14.121 1.00 88.44 348 GLN A N 1
ATOM 2659 C CA . GLN A 1 348 ? -28.938 19.237 12.910 1.00 88.44 348 GLN A CA 1
ATOM 2660 C C . GLN A 1 348 ? -27.562 19.856 13.168 1.00 88.44 348 GLN A C 1
ATOM 2662 O O . GLN A 1 348 ? -27.450 20.777 13.983 1.00 88.44 348 GLN A O 1
ATOM 2667 N N . ARG A 1 349 ? -26.519 19.362 12.486 1.00 89.12 349 ARG A N 1
ATOM 2668 C CA . ARG A 1 349 ? -25.129 19.848 12.601 1.00 89.12 349 ARG A CA 1
ATOM 2669 C C . ARG A 1 349 ? -24.463 19.975 11.240 1.00 89.12 349 ARG A C 1
ATOM 2671 O O . ARG A 1 349 ? -24.793 19.249 10.302 1.00 89.12 349 ARG A O 1
ATOM 2678 N N . ARG A 1 350 ? -23.510 20.905 11.126 1.00 89.81 350 ARG A N 1
ATOM 2679 C CA . ARG A 1 350 ? -22.604 20.954 9.965 1.00 89.81 350 ARG A CA 1
ATOM 2680 C C . ARG A 1 350 ? -21.622 19.791 10.023 1.00 89.81 350 ARG A C 1
ATOM 2682 O O . ARG A 1 350 ? -21.473 19.153 11.055 1.00 89.81 350 ARG A O 1
ATOM 2689 N N . PHE A 1 351 ? -20.935 19.529 8.924 1.00 88.19 351 PHE A N 1
ATOM 2690 C CA . PHE A 1 351 ? -20.000 18.413 8.798 1.00 88.19 351 PHE A CA 1
ATOM 2691 C C . PHE A 1 351 ? -18.961 18.716 7.719 1.00 88.19 351 PHE A C 1
ATOM 2693 O O . PHE A 1 351 ? -19.229 19.489 6.802 1.00 88.19 351 PHE A O 1
ATOM 2700 N N . VAL A 1 352 ? -17.789 18.089 7.771 1.00 87.75 352 VAL A N 1
ATOM 2701 C CA . VAL A 1 352 ? -16.842 18.120 6.646 1.00 87.75 352 VAL A CA 1
ATOM 2702 C C . VAL A 1 352 ? -16.694 16.720 6.078 1.00 87.75 352 VAL A C 1
ATOM 2704 O O . VAL A 1 352 ? -16.551 15.750 6.819 1.00 87.75 352 VAL A O 1
ATOM 2707 N N . CYS A 1 353 ? -16.753 16.596 4.756 1.00 75.00 353 CYS A N 1
ATOM 2708 C CA . CYS A 1 353 ? -16.566 15.312 4.099 1.00 75.00 353 CYS A CA 1
ATOM 2709 C C . CYS A 1 353 ? -15.076 15.057 3.858 1.00 75.00 353 CYS A C 1
ATOM 2711 O O . CYS A 1 353 ? -14.435 15.809 3.122 1.00 75.00 353 CYS A O 1
ATOM 2713 N N . GLN A 1 354 ? -14.534 13.974 4.411 1.00 69.50 354 GLN A N 1
ATOM 2714 C CA . GLN A 1 354 ? -13.260 13.418 3.961 1.00 69.50 354 GLN A CA 1
ATOM 2715 C C . GLN A 1 354 ? -13.502 12.658 2.651 1.00 69.50 354 GLN A C 1
ATOM 2717 O O . GLN A 1 354 ? -14.326 11.747 2.600 1.00 69.50 354 GLN A O 1
ATOM 2722 N N . SER A 1 355 ? -12.777 13.007 1.591 1.00 62.62 355 SER A N 1
ATOM 2723 C CA . SER A 1 355 ? -12.786 12.246 0.341 1.00 62.62 355 SER A CA 1
ATOM 2724 C C . SER A 1 355 ? -12.043 10.925 0.536 1.00 62.62 355 SER A C 1
ATOM 2726 O O . SER A 1 355 ? -10.918 10.908 1.040 1.00 62.62 355 SER A O 1
ATOM 2728 N N . LEU A 1 356 ? -12.651 9.808 0.125 1.00 46.06 356 LEU A N 1
ATOM 2729 C CA . LEU A 1 356 ? -12.008 8.491 0.185 1.00 46.06 356 LEU A CA 1
ATOM 2730 C C . LEU A 1 356 ? -11.092 8.227 -1.018 1.00 46.06 356 LEU A C 1
ATOM 2732 O O . LEU A 1 356 ? -10.306 7.281 -0.982 1.00 46.06 356 LEU A O 1
ATOM 2736 N N . GLY A 1 357 ? -11.179 9.042 -2.079 1.00 45.28 357 GLY A N 1
ATOM 2737 C CA . GLY A 1 357 ? -10.265 9.005 -3.229 1.00 45.28 357 GLY A CA 1
ATOM 2738 C C . GLY A 1 357 ? -10.238 7.686 -4.017 1.00 45.28 357 GLY A C 1
ATOM 2739 O O . GLY A 1 357 ? -9.271 7.435 -4.736 1.00 45.28 357 GLY A O 1
ATOM 2740 N N . ARG A 1 358 ? -11.257 6.826 -3.871 1.00 36.78 358 ARG A N 1
ATOM 2741 C CA . ARG A 1 358 ? -11.260 5.443 -4.376 1.00 36.78 358 ARG A CA 1
ATOM 2742 C C . ARG A 1 358 ? -12.428 5.154 -5.315 1.00 36.78 358 ARG A C 1
ATOM 2744 O O . ARG A 1 358 ? -13.580 5.129 -4.896 1.00 36.78 358 ARG A O 1
ATOM 2751 N N . ASN A 1 359 ? -12.095 4.775 -6.548 1.00 31.16 359 ASN A N 1
ATOM 2752 C CA . ASN A 1 359 ? -12.877 3.774 -7.276 1.00 31.16 359 ASN A CA 1
ATOM 2753 C C . ASN A 1 359 ? -12.644 2.428 -6.562 1.00 31.16 359 ASN A C 1
ATOM 2755 O O . ASN A 1 359 ? -11.487 2.044 -6.361 1.00 31.16 359 ASN A O 1
ATOM 2759 N N . VAL A 1 360 ? -13.709 1.742 -6.136 1.00 32.16 360 VAL A N 1
ATOM 2760 C CA . VAL A 1 360 ? -13.619 0.630 -5.161 1.00 32.16 360 VAL A CA 1
ATOM 2761 C C . VAL A 1 360 ? -12.803 -0.569 -5.675 1.00 32.16 360 VAL A C 1
ATOM 2763 O O . VAL A 1 360 ? -12.193 -1.268 -4.870 1.00 32.16 360 VAL A O 1
ATOM 2766 N N . SER A 1 361 ? -12.708 -0.757 -6.994 1.00 31.20 361 SER A N 1
ATOM 2767 C CA . SER A 1 361 ? -12.007 -1.880 -7.631 1.00 31.20 361 SER A CA 1
ATOM 2768 C C . SER A 1 361 ? -10.507 -1.679 -7.911 1.00 31.20 361 SER A C 1
ATOM 2770 O O . SER A 1 361 ? -9.814 -2.665 -8.134 1.00 31.20 361 SER A O 1
ATOM 2772 N N . LEU A 1 362 ? -9.961 -0.447 -7.903 1.00 31.69 362 LEU A N 1
ATOM 2773 C CA . LEU A 1 362 ? -8.627 -0.180 -8.504 1.00 31.69 362 LEU A CA 1
ATOM 2774 C C . LEU A 1 362 ? -7.600 0.575 -7.643 1.00 31.69 362 LEU A C 1
ATOM 2776 O O . LEU A 1 362 ? -6.471 0.791 -8.083 1.00 31.69 362 LEU A O 1
ATOM 2780 N N . GLY A 1 363 ? -7.940 0.966 -6.412 1.00 29.00 363 GLY A N 1
ATOM 2781 C CA . GLY A 1 363 ? -6.943 1.356 -5.398 1.00 29.00 363 GLY A CA 1
ATOM 2782 C C . GLY A 1 363 ? -6.070 2.593 -5.690 1.00 29.00 363 GLY A C 1
ATOM 2783 O O . GLY A 1 363 ? -5.110 2.829 -4.957 1.00 29.00 363 GLY A O 1
ATOM 2784 N N . ARG A 1 364 ? -6.380 3.393 -6.719 1.00 31.41 364 ARG A N 1
ATOM 2785 C CA . ARG A 1 364 ? -5.698 4.658 -7.054 1.00 31.41 364 ARG A CA 1
ATOM 2786 C C . ARG A 1 364 ? -6.714 5.759 -7.394 1.00 31.41 364 ARG A C 1
ATOM 2788 O O . ARG A 1 364 ? -7.767 5.440 -7.951 1.00 31.41 364 ARG A O 1
ATOM 2795 N N . PRO A 1 365 ? -6.418 7.039 -7.098 1.00 31.70 365 PRO A N 1
ATOM 2796 C CA . PRO A 1 365 ? -7.259 8.153 -7.519 1.00 31.70 365 PRO A CA 1
ATOM 2797 C C . PRO A 1 365 ? -7.122 8.381 -9.029 1.00 31.70 365 PRO A C 1
ATOM 2799 O O . PRO A 1 365 ? -6.014 8.362 -9.564 1.00 31.70 365 PRO A O 1
ATOM 2802 N N . ALA A 1 366 ? -8.238 8.640 -9.709 1.00 29.55 366 ALA A N 1
ATOM 2803 C CA . ALA A 1 366 ? -8.252 9.015 -11.118 1.00 29.55 366 ALA A CA 1
ATOM 2804 C C . ALA A 1 366 ? -9.332 10.070 -11.375 1.00 29.55 366 ALA A C 1
ATOM 2806 O O . ALA A 1 366 ? -10.518 9.803 -11.206 1.00 29.55 366 ALA A O 1
ATOM 2807 N N . TRP A 1 367 ? -8.897 11.248 -11.819 1.00 36.25 367 TRP A N 1
ATOM 2808 C CA . TRP A 1 367 ? -9.744 12.303 -12.365 1.00 36.25 367 TRP A CA 1
ATOM 2809 C C . TRP A 1 367 ? -9.052 12.889 -13.598 1.00 36.25 367 TRP A C 1
ATOM 2811 O O . TRP A 1 367 ? -7.826 12.998 -13.628 1.00 36.25 367 TRP A O 1
ATOM 2821 N N . LEU A 1 368 ? -9.850 13.227 -14.610 1.00 32.25 368 LEU A N 1
ATOM 2822 C CA . LEU A 1 368 ? -9.439 13.786 -15.896 1.00 32.25 368 LEU A CA 1
ATOM 2823 C C . LEU A 1 368 ? -10.457 14.859 -16.287 1.00 32.25 368 LEU A C 1
ATOM 2825 O O . LEU A 1 368 ? -11.635 14.544 -16.442 1.00 32.25 368 LEU A O 1
ATOM 2829 N N . THR A 1 369 ? -10.029 16.109 -16.482 1.00 29.59 369 THR A N 1
ATOM 2830 C CA . THR A 1 369 ? -10.927 17.178 -16.956 1.00 29.59 369 THR A CA 1
ATOM 2831 C C . THR A 1 369 ? -10.230 18.202 -17.850 1.00 29.59 369 THR A C 1
ATOM 2833 O O . THR A 1 369 ? -9.536 19.092 -17.366 1.00 29.59 369 THR A O 1
ATOM 2836 N N . SER A 1 370 ? -10.540 18.167 -19.145 1.00 30.78 370 SER A N 1
ATOM 2837 C CA . SER A 1 370 ? -10.839 19.375 -19.925 1.00 30.78 370 SER A CA 1
ATOM 2838 C C . SER A 1 370 ? -11.672 18.988 -21.147 1.00 30.78 370 SER A C 1
ATOM 2840 O O . SER A 1 370 ? -11.320 18.054 -21.861 1.00 30.78 370 SER A O 1
ATOM 2842 N N . ARG A 1 371 ? -12.776 19.702 -21.404 1.00 33.06 371 ARG A N 1
ATOM 2843 C CA . ARG A 1 371 ? -13.566 19.554 -22.646 1.00 33.06 371 ARG A CA 1
ATOM 2844 C C . ARG A 1 371 ? -13.030 20.409 -23.803 1.00 33.06 371 ARG A C 1
ATOM 2846 O O . ARG A 1 371 ? -13.581 20.369 -24.898 1.00 33.06 371 ARG A O 1
ATOM 2853 N N . ASN A 1 372 ? -11.959 21.172 -23.578 1.00 35.41 372 ASN A N 1
ATOM 2854 C CA . ASN A 1 372 ? -11.321 21.993 -24.600 1.00 35.41 372 ASN A CA 1
ATOM 2855 C C . ASN A 1 372 ? -10.084 21.263 -25.138 1.00 35.41 372 ASN A C 1
ATOM 2857 O O . ASN A 1 372 ? -9.081 21.163 -24.435 1.00 35.41 372 ASN A O 1
ATOM 2861 N N . GLY A 1 373 ? -10.131 20.810 -26.396 1.00 33.91 373 GLY A N 1
ATOM 2862 C CA . GLY A 1 373 ? -9.074 20.026 -27.066 1.00 33.91 373 GLY A CA 1
ATOM 2863 C C . GLY A 1 373 ? -7.744 20.749 -27.340 1.00 33.91 373 GLY A C 1
ATOM 2864 O O . GLY A 1 373 ? -7.040 20.396 -28.278 1.00 33.91 373 GLY A O 1
ATOM 2865 N N . ASN A 1 374 ? -7.417 21.776 -26.552 1.00 35.12 374 ASN A N 1
ATOM 2866 C CA . ASN A 1 374 ? -6.139 22.484 -26.559 1.00 35.12 374 ASN A CA 1
ATOM 2867 C C . ASN A 1 374 ? -5.288 22.184 -25.314 1.00 35.12 374 ASN A C 1
ATOM 2869 O O . ASN A 1 374 ? -4.113 22.546 -25.317 1.00 35.12 374 ASN A O 1
ATOM 2873 N N . ASP A 1 375 ? -5.835 21.557 -24.267 1.00 37.78 375 ASP A N 1
ATOM 2874 C CA . ASP A 1 375 ? -5.125 21.274 -23.012 1.00 37.78 375 ASP A CA 1
ATOM 2875 C C . ASP A 1 375 ? -4.933 19.764 -22.791 1.00 37.78 375 ASP A C 1
ATOM 2877 O O . ASP A 1 375 ? -5.789 18.972 -23.190 1.00 37.78 375 ASP A O 1
ATOM 2881 N N . PRO A 1 376 ? -3.799 19.337 -22.202 1.00 35.75 376 PRO A N 1
ATOM 2882 C CA . PRO A 1 376 ? -3.459 17.925 -22.079 1.00 35.75 376 PRO A CA 1
ATOM 2883 C C . PRO A 1 376 ? -4.335 17.198 -21.050 1.00 35.75 376 PRO A C 1
ATOM 2885 O O . PRO A 1 376 ? -4.737 17.757 -20.030 1.00 35.75 376 PRO A O 1
ATOM 2888 N N . ALA A 1 377 ? -4.562 15.907 -21.291 1.00 35.44 377 ALA A N 1
ATOM 2889 C CA . ALA A 1 377 ? -5.244 14.999 -20.374 1.00 35.44 377 ALA A CA 1
ATOM 2890 C C . ALA A 1 377 ? -4.376 14.713 -19.127 1.00 35.44 377 ALA A C 1
ATOM 2892 O O . ALA A 1 377 ? -3.615 13.746 -19.095 1.00 35.44 377 ALA A O 1
ATOM 2893 N N . LEU A 1 378 ? -4.468 15.572 -18.107 1.00 38.31 378 LEU A N 1
ATOM 2894 C CA . LEU A 1 378 ? -3.744 15.435 -16.837 1.00 38.31 378 LEU A CA 1
ATOM 2895 C C . LEU A 1 378 ? -4.321 14.289 -15.998 1.00 38.31 378 LEU A C 1
ATOM 2897 O O . LEU A 1 378 ? -5.299 14.464 -15.273 1.00 38.31 378 LEU A O 1
ATOM 2901 N N . GLY A 1 379 ? -3.728 13.104 -16.124 1.00 32.16 379 GLY A N 1
ATOM 2902 C CA . GLY A 1 379 ? -4.119 11.924 -15.364 1.00 32.16 379 GLY A CA 1
ATOM 2903 C C . GLY A 1 379 ? -3.407 11.843 -14.015 1.00 32.16 379 GLY A C 1
ATOM 2904 O O . GLY A 1 379 ? -2.214 11.575 -13.962 1.00 32.16 379 GLY A O 1
ATOM 2905 N N . THR A 1 380 ? -4.173 11.930 -12.927 1.00 30.98 380 THR A N 1
ATOM 2906 C CA . THR A 1 380 ? -3.771 11.622 -11.533 1.00 30.98 380 THR A CA 1
ATOM 2907 C C . THR A 1 380 ? -2.863 12.621 -10.798 1.00 30.98 380 THR A C 1
ATOM 2909 O O . THR A 1 380 ? -2.948 12.666 -9.571 1.00 30.98 380 THR A O 1
ATOM 2912 N N . ASP A 1 381 ? -2.084 13.474 -11.474 1.00 29.25 381 ASP A N 1
ATOM 2913 C CA . ASP A 1 381 ? -1.288 14.540 -10.843 1.00 29.25 381 ASP A CA 1
ATOM 2914 C C . ASP A 1 381 ? -1.653 15.957 -11.334 1.00 29.25 381 ASP A C 1
ATOM 2916 O O . ASP A 1 381 ? -1.214 16.449 -12.370 1.00 29.25 381 ASP A O 1
ATOM 2920 N N . GLY A 1 382 ? -2.454 16.665 -10.528 1.00 30.03 382 GLY A N 1
ATOM 2921 C CA . GLY A 1 382 ? -2.924 18.035 -10.788 1.00 30.03 382 GLY A CA 1
ATOM 2922 C C . GLY A 1 382 ? -1.864 19.133 -10.612 1.00 30.03 382 GLY A C 1
ATOM 2923 O O . GLY A 1 382 ? -2.116 20.112 -9.913 1.00 30.03 382 GLY A O 1
ATOM 2924 N N . LEU A 1 383 ? -0.681 18.984 -11.217 1.00 28.22 383 LEU A N 1
ATOM 2925 C CA . LEU A 1 383 ? 0.431 19.941 -11.141 1.00 28.22 383 LEU A CA 1
ATOM 2926 C C . LEU A 1 383 ? 0.746 20.568 -12.509 1.00 28.22 383 LEU A C 1
ATOM 2928 O O . LEU A 1 383 ? 1.724 20.222 -13.172 1.00 28.22 383 LEU A O 1
ATOM 2932 N N . LEU A 1 384 ? -0.059 21.557 -12.911 1.00 27.19 384 LEU A N 1
ATOM 2933 C CA . LEU A 1 384 ? 0.294 22.452 -14.018 1.00 27.19 384 LEU A CA 1
ATOM 2934 C C . LEU A 1 384 ? 1.407 23.424 -13.606 1.00 27.19 384 LEU A C 1
ATOM 2936 O O . LEU A 1 384 ? 1.234 24.239 -12.701 1.00 27.19 384 LEU A O 1
ATOM 2940 N N . LEU A 1 385 ? 2.524 23.394 -14.333 1.00 26.12 385 LEU A N 1
ATOM 2941 C CA . LEU A 1 385 ? 3.585 24.396 -14.234 1.00 26.12 385 LEU A CA 1
ATOM 2942 C C . LEU A 1 385 ? 3.306 25.593 -15.164 1.00 26.12 385 LEU A C 1
ATOM 2944 O O . LEU A 1 385 ? 3.848 25.645 -16.264 1.00 26.12 385 LEU A O 1
ATOM 2948 N N . GLU A 1 386 ? 2.544 26.574 -14.653 1.00 28.41 386 GLU A N 1
ATOM 2949 C CA . GLU A 1 386 ? 2.474 27.980 -15.127 1.00 28.41 386 GLU A CA 1
ATOM 2950 C C . GLU A 1 386 ? 1.899 28.237 -16.555 1.00 28.41 386 GLU A C 1
ATOM 2952 O O . GLU A 1 386 ? 1.830 27.332 -17.384 1.00 28.41 386 GLU A O 1
ATOM 2957 N N . PRO A 1 387 ? 1.535 29.486 -16.945 1.00 35.84 387 PRO A N 1
ATOM 2958 C CA . PRO A 1 387 ? 1.050 30.631 -16.160 1.00 35.84 387 PRO A CA 1
ATOM 2959 C C . PRO A 1 387 ? -0.244 31.250 -16.765 1.00 35.84 387 PRO A C 1
ATOM 2961 O O . PRO A 1 387 ? -0.185 32.001 -17.747 1.00 35.84 387 PRO A O 1
ATOM 2964 N N . VAL A 1 388 ? -1.431 31.044 -16.173 1.00 24.77 388 VAL A N 1
ATOM 2965 C CA . VAL A 1 388 ? -2.678 31.665 -16.689 1.00 24.77 388 VAL A CA 1
ATOM 2966 C C . VAL A 1 388 ? -2.894 33.077 -16.125 1.00 24.77 388 VAL A C 1
ATOM 2968 O O . VAL A 1 388 ? -3.349 33.276 -15.000 1.00 24.77 388 VAL A O 1
ATOM 2971 N N . ARG A 1 389 ? -2.611 34.099 -16.941 1.00 31.52 389 ARG A N 1
ATOM 2972 C CA . ARG A 1 389 ? -2.910 35.510 -16.633 1.00 31.52 389 ARG A CA 1
ATOM 2973 C C . ARG A 1 389 ? -4.369 35.887 -16.949 1.00 31.52 389 ARG A C 1
ATOM 2975 O O . ARG A 1 389 ? -4.642 36.270 -18.086 1.00 31.52 389 ARG A O 1
ATOM 2982 N N . SER A 1 390 ? -5.249 36.006 -15.949 1.00 28.52 390 SER A N 1
ATOM 2983 C CA . SER A 1 390 ? -6.429 36.895 -16.076 1.00 28.52 390 SER A CA 1
ATOM 2984 C C . SER A 1 390 ? -7.089 37.347 -14.760 1.00 28.52 390 SER A C 1
ATOM 2986 O O . SER A 1 390 ? -8.041 36.748 -14.283 1.00 28.52 390 SER A O 1
ATOM 2988 N N . ARG A 1 391 ? -6.650 38.519 -14.277 1.00 30.67 391 ARG A N 1
ATOM 2989 C CA . ARG A 1 391 ? -7.480 39.602 -13.699 1.00 30.67 391 ARG A CA 1
ATOM 2990 C C . ARG A 1 391 ? -8.570 39.246 -12.660 1.00 30.67 391 ARG A C 1
ATOM 2992 O O . ARG A 1 391 ? -9.755 39.252 -12.974 1.00 30.67 391 ARG A O 1
ATOM 2999 N N . ALA A 1 392 ? -8.180 39.293 -11.390 1.00 24.66 392 ALA A N 1
ATOM 3000 C CA . ALA A 1 392 ? -8.890 40.107 -10.396 1.00 24.66 392 ALA A CA 1
ATOM 3001 C C . ALA A 1 392 ? -7.878 41.090 -9.771 1.00 24.66 392 ALA A C 1
ATOM 3003 O O . ALA A 1 392 ? -6.688 40.777 -9.707 1.00 24.66 392 ALA A O 1
ATOM 3004 N N . LEU A 1 393 ? -8.296 42.303 -9.387 1.00 32.09 393 LEU A N 1
ATOM 3005 C CA . LEU A 1 393 ? -7.385 43.319 -8.836 1.00 32.09 393 LEU A CA 1
ATOM 3006 C C . LEU A 1 393 ? -7.499 43.402 -7.313 1.00 32.09 393 LEU A C 1
ATOM 3008 O O . LEU A 1 393 ? -8.609 43.563 -6.819 1.00 32.09 393 LEU A O 1
ATOM 3012 N N . GLN A 1 394 ? -6.360 43.498 -6.614 1.00 26.52 394 GLN A N 1
ATOM 3013 C CA . GLN A 1 394 ? -6.037 44.648 -5.747 1.00 26.52 394 GLN A CA 1
ATOM 3014 C C . GLN A 1 394 ? -4.545 44.647 -5.340 1.00 26.52 394 GLN A C 1
ATOM 3016 O O . GLN A 1 394 ? -3.754 43.881 -5.891 1.00 26.52 394 GLN A O 1
ATOM 3021 N N . ARG A 1 395 ? -4.108 45.640 -4.549 1.00 26.38 395 ARG A N 1
ATOM 3022 C CA . ARG A 1 395 ? -2.716 46.143 -4.534 1.00 26.38 395 ARG A CA 1
ATOM 3023 C C . ARG A 1 395 ? -1.894 45.687 -3.320 1.00 26.38 395 ARG A C 1
ATOM 3025 O O . ARG A 1 395 ? -2.417 45.563 -2.221 1.00 26.38 395 ARG A O 1
ATOM 3032 N N . ARG A 1 396 ? -0.573 45.558 -3.512 1.00 26.34 396 ARG A N 1
ATOM 3033 C CA . ARG A 1 396 ? 0.420 45.465 -2.423 1.00 26.34 396 ARG A CA 1
ATOM 3034 C C . ARG A 1 396 ? 0.566 46.799 -1.682 1.00 26.34 396 ARG A C 1
ATOM 3036 O O . ARG A 1 396 ? 0.674 47.836 -2.334 1.00 26.34 396 ARG A O 1
ATOM 3043 N N . GLN A 1 397 ? 0.810 46.723 -0.376 1.00 22.67 397 GLN A N 1
ATOM 3044 C CA . GLN A 1 397 ? 1.928 47.436 0.254 1.00 22.67 397 GLN A CA 1
ATOM 3045 C C . GLN A 1 397 ? 2.707 46.444 1.136 1.00 22.67 397 GLN A C 1
ATOM 3047 O O . GLN A 1 397 ? 2.104 45.584 1.771 1.00 22.67 397 GLN A O 1
ATOM 3052 N N . SER A 1 398 ? 4.038 46.527 1.106 1.00 25.33 398 SER A N 1
ATOM 3053 C CA . SER A 1 398 ? 5.000 45.674 1.846 1.00 25.33 398 SER A CA 1
ATOM 3054 C C . SER A 1 398 ? 5.791 46.570 2.993 1.00 25.33 398 SER A C 1
ATOM 3056 O O . SER A 1 398 ? 6.284 47.327 2.075 1.00 25.33 398 SER A O 1
ATOM 3058 N N . TRP A 1 399 ? 5.924 46.529 5.321 1.00 22.83 399 TRP A N 1
ATOM 3059 C CA . TRP A 1 399 ? 6.480 47.186 6.582 1.00 22.83 399 TRP A CA 1
ATOM 3060 C C . TRP A 1 399 ? 7.616 46.387 7.246 1.00 22.83 399 TRP A C 1
ATOM 3062 O O . TRP A 1 399 ? 7.774 45.197 6.985 1.00 22.83 399 TRP A O 1
ATOM 3072 N N . THR A 1 400 ? 8.386 47.047 8.128 1.00 28.41 400 THR A N 1
ATOM 3073 C CA . THR A 1 400 ? 9.641 46.545 8.734 1.00 28.41 400 THR A CA 1
ATOM 3074 C C . THR A 1 400 ? 9.693 46.792 10.249 1.00 28.41 400 THR A C 1
ATOM 3076 O O . THR A 1 400 ? 9.300 47.863 10.700 1.00 28.41 400 THR A O 1
ATOM 3079 N N . VAL A 1 401 ? 10.223 45.836 11.027 1.00 23.91 401 VAL A N 1
ATOM 3080 C CA . VAL A 1 401 ? 10.502 45.949 12.479 1.00 23.91 401 VAL A CA 1
ATOM 3081 C C . VAL A 1 401 ? 11.860 45.302 12.796 1.00 23.91 401 VAL A C 1
ATOM 3083 O O . VAL A 1 401 ? 12.247 44.317 12.155 1.00 23.91 401 VAL A O 1
ATOM 3086 N N . ASP A 1 402 ? 12.593 45.856 13.768 1.00 30.77 402 ASP A N 1
ATOM 3087 C CA . ASP A 1 402 ? 13.930 45.389 14.156 1.00 30.77 402 ASP A CA 1
ATOM 3088 C C . ASP A 1 402 ? 13.986 44.651 15.508 1.00 30.77 402 ASP A C 1
ATOM 3090 O O . ASP A 1 402 ? 13.223 44.941 16.425 1.00 30.77 402 ASP A O 1
ATOM 3094 N N . LEU A 1 403 ? 14.916 43.694 15.606 1.00 25.83 403 LEU A N 1
ATOM 3095 C CA . LEU A 1 403 ? 15.297 42.925 16.793 1.00 25.83 403 LEU A CA 1
ATOM 3096 C C . LEU A 1 403 ? 16.805 42.616 16.689 1.00 25.83 403 LEU A C 1
ATOM 3098 O O . LEU A 1 403 ? 17.232 41.842 15.829 1.00 25.83 403 LEU A O 1
ATOM 3102 N N . GLY A 1 404 ? 17.619 43.248 17.537 1.00 28.73 404 GLY A N 1
ATOM 3103 C CA . GLY A 1 404 ? 19.070 43.381 17.340 1.00 28.73 404 GLY A CA 1
ATOM 3104 C C . GLY A 1 404 ? 19.948 42.192 17.755 1.00 28.73 404 GLY A C 1
ATOM 3105 O O . GLY A 1 404 ? 20.800 42.354 18.628 1.00 28.73 404 GLY A O 1
ATOM 3106 N N . ARG A 1 405 ? 19.786 41.019 17.125 1.00 32.91 405 ARG A N 1
ATOM 3107 C CA . ARG A 1 405 ? 20.805 39.943 17.064 1.00 32.91 405 ARG A CA 1
ATOM 3108 C C . ARG A 1 405 ? 20.780 39.254 15.698 1.00 32.91 405 ARG A C 1
ATOM 3110 O O . ARG A 1 405 ? 19.738 39.211 15.046 1.00 32.91 405 ARG A O 1
ATOM 3117 N N . GLU A 1 406 ? 21.925 38.729 15.266 1.00 34.12 406 GLU A N 1
ATOM 3118 C CA . GLU A 1 406 ? 22.049 38.057 13.970 1.00 34.12 406 GLU A CA 1
ATOM 3119 C C . GLU A 1 406 ? 21.347 36.691 13.966 1.00 34.12 406 GLU A C 1
ATOM 3121 O O . GLU A 1 406 ? 21.624 35.822 14.790 1.00 34.12 406 GLU A O 1
ATOM 3126 N N . HIS A 1 407 ? 20.460 36.503 12.991 1.00 35.16 407 HIS A N 1
ATOM 3127 C CA . HIS A 1 407 ? 19.863 35.224 12.611 1.00 35.16 407 HIS A CA 1
ATOM 3128 C C . HIS A 1 407 ? 19.949 35.105 11.085 1.00 35.16 407 HIS A C 1
ATOM 3130 O O . HIS A 1 407 ? 19.837 36.112 10.382 1.00 35.16 407 HIS A O 1
ATOM 3136 N N . GLN A 1 408 ? 20.116 33.894 10.551 1.00 31.11 408 GLN A N 1
ATOM 3137 C CA . GLN A 1 408 ? 20.171 33.700 9.102 1.00 31.11 408 GLN A CA 1
ATOM 3138 C C . GLN A 1 408 ? 18.752 33.765 8.510 1.00 31.11 408 GLN A C 1
ATOM 3140 O O . GLN A 1 408 ? 17.934 32.872 8.715 1.00 31.11 408 GLN A O 1
ATOM 3145 N N . VAL A 1 409 ? 18.437 34.860 7.812 1.00 27.72 409 VAL A N 1
ATOM 3146 C CA . VAL A 1 409 ? 17.090 35.127 7.282 1.00 27.72 409 VAL A CA 1
ATOM 3147 C C . VAL A 1 409 ? 16.893 34.439 5.931 1.00 27.72 409 VAL A C 1
ATOM 3149 O O . VAL A 1 409 ? 17.546 34.791 4.952 1.00 27.72 409 VAL A O 1
ATOM 3152 N N . VAL A 1 410 ? 15.947 33.497 5.865 1.00 31.45 410 VAL A N 1
ATOM 3153 C CA . VAL A 1 410 ? 15.569 32.780 4.628 1.00 31.45 410 VAL A CA 1
ATOM 3154 C C . VAL A 1 410 ? 14.382 33.404 3.874 1.00 31.45 410 VAL A C 1
ATOM 3156 O O . VAL A 1 410 ? 14.047 32.955 2.782 1.00 31.45 410 VAL A O 1
ATOM 3159 N N . GLY A 1 411 ? 13.757 34.459 4.408 1.00 30.56 411 GLY A N 1
ATOM 3160 C CA . GLY A 1 411 ? 12.694 35.204 3.724 1.00 30.56 411 GLY A CA 1
ATOM 3161 C C . GLY A 1 411 ? 12.091 36.336 4.562 1.00 30.56 411 GLY A C 1
ATOM 3162 O O . GLY A 1 411 ? 12.277 36.389 5.776 1.00 30.56 411 GLY A O 1
ATOM 3163 N N . PHE A 1 412 ? 11.346 37.232 3.907 1.00 29.50 412 PHE A N 1
ATOM 3164 C CA . PHE A 1 412 ? 10.609 38.335 4.539 1.00 29.50 412 PHE A CA 1
ATOM 3165 C C . PHE A 1 412 ? 9.127 38.289 4.143 1.00 29.50 412 PHE A C 1
ATOM 3167 O O . PHE A 1 412 ? 8.806 38.046 2.979 1.00 29.50 412 PHE A O 1
ATOM 3174 N N . LEU A 1 413 ? 8.233 38.597 5.088 1.00 30.78 413 LEU A N 1
ATOM 3175 C CA . LEU A 1 413 ? 6.796 38.771 4.860 1.00 30.78 413 LEU A CA 1
ATOM 3176 C C . LEU A 1 413 ? 6.354 40.141 5.409 1.00 30.78 413 LEU A C 1
ATOM 3178 O O . LEU A 1 413 ? 6.830 40.573 6.456 1.00 30.78 413 LEU A O 1
ATOM 3182 N N . TYR A 1 414 ? 5.469 40.837 4.693 1.00 29.12 414 TYR A N 1
ATOM 3183 C CA . TYR A 1 414 ? 5.079 42.232 4.949 1.00 29.12 414 TYR A CA 1
ATOM 3184 C C . TYR A 1 414 ? 3.582 42.363 4.657 1.00 29.12 414 TYR A C 1
ATOM 3186 O O . TYR A 1 414 ? 3.168 42.149 3.518 1.00 29.12 414 TYR A O 1
ATOM 3194 N N . VAL A 1 415 ? 2.773 42.676 5.674 1.00 37.16 415 VAL A N 1
ATOM 3195 C CA . VAL A 1 415 ? 1.301 42.647 5.595 1.00 37.16 415 VAL A CA 1
ATOM 3196 C C . VAL A 1 415 ? 0.730 44.063 5.773 1.00 37.16 415 VAL A C 1
ATOM 3198 O O . VAL A 1 415 ? 1.043 44.707 6.777 1.00 37.16 415 VAL A O 1
ATOM 3201 N N . PRO A 1 416 ? -0.093 44.575 4.838 1.00 32.53 416 PRO A N 1
ATOM 3202 C CA . PRO A 1 416 ? -0.810 45.836 5.003 1.00 32.53 416 PRO A CA 1
ATOM 3203 C C . PRO A 1 416 ? -2.191 45.625 5.662 1.00 32.53 416 PRO A C 1
ATOM 3205 O O . PRO A 1 416 ? -2.800 44.568 5.473 1.00 32.53 416 PRO A O 1
ATOM 3208 N N . PRO A 1 417 ? -2.728 46.616 6.398 1.00 37.03 417 PRO A N 1
ATOM 3209 C CA . PRO A 1 417 ? -4.093 46.564 6.922 1.00 37.03 417 PRO A CA 1
ATOM 3210 C C . PRO A 1 417 ? -5.152 46.730 5.806 1.00 37.03 417 PRO A C 1
ATOM 3212 O O . PRO A 1 417 ? -4.862 47.302 4.750 1.00 37.03 417 PRO A O 1
ATOM 3215 N N . PRO A 1 418 ? -6.394 46.250 6.014 1.00 36.97 418 PRO A N 1
ATOM 3216 C CA . PRO A 1 418 ? -7.422 46.235 4.976 1.00 36.97 418 PRO A CA 1
ATOM 3217 C C . PRO A 1 418 ? -8.138 47.589 4.803 1.00 36.97 418 PRO A C 1
ATOM 3219 O O . PRO A 1 418 ? -9.156 47.854 5.436 1.00 36.97 418 PRO A O 1
ATOM 3222 N N . GLY A 1 419 ? -7.662 48.395 3.850 1.00 43.28 419 GLY A N 1
ATOM 3223 C CA . GLY A 1 419 ? -8.459 49.442 3.194 1.00 43.28 419 GLY A CA 1
ATOM 3224 C C . GLY A 1 419 ? -7.974 50.885 3.381 1.00 43.28 419 GLY A C 1
ATOM 3225 O O . GLY A 1 419 ? -7.473 51.268 4.431 1.00 43.28 419 GLY A O 1
ATOM 3226 N N . GLY A 1 420 ? -8.189 51.702 2.344 1.00 38.94 420 GLY A N 1
ATOM 3227 C CA . GLY A 1 420 ? -7.864 53.133 2.333 1.00 38.94 420 GLY A CA 1
ATOM 3228 C C . GLY A 1 420 ? -6.470 53.472 1.790 1.00 38.94 420 GLY A C 1
ATOM 3229 O O . GLY A 1 420 ? -5.588 52.622 1.693 1.00 38.94 420 GLY A O 1
ATOM 3230 N N . ALA A 1 421 ? -6.296 54.733 1.394 1.00 41.53 421 ALA A N 1
ATOM 3231 C CA . ALA A 1 421 ? -5.004 55.325 1.053 1.00 41.53 421 ALA A CA 1
ATOM 3232 C C . ALA A 1 421 ? -4.574 56.321 2.147 1.00 41.53 421 ALA A C 1
ATOM 3234 O O . ALA A 1 421 ? -5.390 56.733 2.968 1.00 41.53 421 ALA A O 1
ATOM 3235 N N . ASP A 1 422 ? -3.302 56.716 2.113 1.00 41.22 422 ASP A N 1
ATOM 3236 C CA . ASP A 1 422 ? -2.726 57.847 2.851 1.00 41.22 422 ASP A CA 1
ATOM 3237 C C . ASP A 1 422 ? -2.758 57.781 4.392 1.00 41.22 422 ASP A C 1
ATOM 3239 O O . ASP A 1 422 ? -3.152 58.720 5.080 1.00 41.22 422 ASP A O 1
ATOM 3243 N N . SER A 1 423 ? -2.186 56.711 4.956 1.00 35.09 423 SER A N 1
ATOM 3244 C CA . SER A 1 423 ? -1.407 56.825 6.203 1.00 35.09 423 SER A CA 1
ATOM 3245 C C . SER A 1 423 ? -0.282 55.782 6.271 1.00 35.09 423 SER A C 1
ATOM 3247 O O . SER A 1 423 ? -0.378 54.696 5.702 1.00 35.09 423 SER A O 1
ATOM 3249 N N . LEU A 1 424 ? 0.829 56.137 6.926 1.00 37.16 424 LEU A N 1
ATOM 3250 C CA . LEU A 1 424 ? 2.042 55.318 7.010 1.00 37.16 424 LEU A CA 1
ATOM 3251 C C . LEU A 1 424 ? 2.064 54.507 8.319 1.00 37.16 424 LEU A C 1
ATOM 3253 O O . LEU A 1 424 ? 2.575 54.989 9.327 1.00 37.16 424 LEU A O 1
ATOM 3257 N N . GLY A 1 425 ? 1.535 53.279 8.311 1.00 35.50 425 GLY A N 1
ATOM 3258 C CA . GLY A 1 425 ? 1.640 52.379 9.467 1.00 35.50 425 GLY A CA 1
ATOM 3259 C C . GLY A 1 425 ? 1.278 50.914 9.193 1.00 35.50 425 GLY A C 1
ATOM 3260 O O . GLY A 1 425 ? 0.359 50.614 8.434 1.00 35.50 425 GLY A O 1
ATOM 3261 N N . GLY A 1 426 ? 2.018 50.004 9.827 1.00 31.84 426 GLY A N 1
ATOM 3262 C CA . GLY A 1 426 ? 1.841 48.549 9.787 1.00 31.84 426 GLY A CA 1
ATOM 3263 C C . GLY A 1 426 ? 3.099 47.828 10.292 1.00 31.84 426 GLY A C 1
ATOM 3264 O O . GLY A 1 426 ? 4.086 48.477 10.640 1.00 31.84 426 GLY A O 1
ATOM 3265 N N . THR A 1 427 ? 3.068 46.494 10.357 1.00 34.16 427 THR A N 1
ATOM 3266 C CA . THR A 1 427 ? 4.010 45.713 11.184 1.00 34.16 427 THR A CA 1
ATOM 3267 C C . THR A 1 427 ? 4.674 44.576 10.401 1.00 34.16 427 THR A C 1
ATOM 3269 O O . THR A 1 427 ? 4.051 43.953 9.544 1.00 34.16 427 THR A O 1
ATOM 3272 N N . MET A 1 428 ? 5.936 44.276 10.724 1.00 30.97 428 MET A N 1
ATOM 3273 C CA . MET A 1 428 ? 6.671 43.102 10.231 1.00 30.97 428 MET A CA 1
ATOM 3274 C C . MET A 1 428 ? 6.808 42.055 11.334 1.00 30.97 428 MET A C 1
ATOM 3276 O O . MET A 1 428 ? 6.985 42.407 12.499 1.00 30.97 428 MET A O 1
ATOM 3280 N N . VAL A 1 429 ? 6.816 40.778 10.957 1.00 34.59 429 VAL A N 1
ATOM 3281 C CA . VAL A 1 429 ? 7.122 39.657 11.854 1.00 34.59 429 VAL A CA 1
ATOM 3282 C C . VAL A 1 429 ? 8.281 38.859 11.258 1.00 34.59 429 VAL A C 1
ATOM 3284 O O . VAL A 1 429 ? 8.297 38.586 10.058 1.00 34.59 429 VAL A O 1
ATOM 3287 N N . ARG A 1 430 ? 9.264 38.496 12.089 1.00 29.02 430 ARG A N 1
ATOM 3288 C CA . ARG A 1 430 ? 10.367 37.594 11.717 1.00 29.02 430 ARG A CA 1
ATOM 3289 C C . ARG A 1 430 ? 10.001 36.163 12.113 1.00 29.02 430 ARG A C 1
ATOM 3291 O O . ARG A 1 430 ? 9.471 35.957 13.199 1.00 29.02 430 ARG A O 1
ATOM 3298 N N . VAL A 1 431 ? 10.330 35.188 11.268 1.00 35.12 431 VAL A N 1
ATOM 3299 C CA . VAL A 1 431 ? 10.168 33.754 11.562 1.00 35.12 431 VAL A CA 1
ATOM 3300 C C . VAL A 1 431 ? 11.543 33.092 11.518 1.00 35.12 431 VAL A C 1
ATOM 3302 O O . VAL A 1 431 ? 12.265 33.243 10.535 1.00 35.12 431 VAL A O 1
ATOM 3305 N N . GLY A 1 432 ? 11.907 32.389 12.591 1.00 27.77 432 GLY A N 1
ATOM 3306 C CA . GLY A 1 432 ? 13.115 31.565 12.673 1.00 27.77 432 GLY A CA 1
ATOM 3307 C C . GLY A 1 432 ? 12.765 30.079 12.609 1.00 27.77 432 GLY A C 1
ATOM 3308 O O . GLY A 1 432 ? 11.707 29.669 13.081 1.00 27.77 432 GLY A O 1
ATOM 3309 N N . SER A 1 433 ? 13.645 29.273 12.022 1.00 39.91 433 SER A N 1
ATOM 3310 C CA . SER A 1 433 ? 13.458 27.829 11.875 1.00 39.91 433 SER A CA 1
ATOM 3311 C C . SER A 1 433 ? 14.113 27.053 13.021 1.00 39.91 433 SER A C 1
ATOM 3313 O O . SER A 1 433 ? 15.307 26.788 12.945 1.00 39.91 433 SER A O 1
ATOM 3315 N N . ASP A 1 434 ? 13.340 26.658 14.038 1.00 31.77 434 ASP A N 1
ATOM 3316 C CA . ASP A 1 434 ? 13.686 25.527 14.922 1.00 31.77 434 ASP A CA 1
ATOM 3317 C C . ASP A 1 434 ? 12.462 25.029 15.723 1.00 31.77 434 ASP A C 1
ATOM 3319 O O . ASP A 1 434 ? 12.215 25.447 16.852 1.00 31.77 434 ASP A O 1
ATOM 3323 N N . ALA A 1 435 ? 11.658 24.145 15.112 1.00 27.73 435 ALA A N 1
ATOM 3324 C CA . ALA A 1 435 ? 10.530 23.457 15.766 1.00 27.73 435 ALA A CA 1
ATOM 3325 C C . ALA A 1 435 ? 10.075 22.172 15.022 1.00 27.73 435 ALA A C 1
ATOM 3327 O O . ALA A 1 435 ? 8.882 21.916 14.881 1.00 27.73 435 ALA A O 1
ATOM 3328 N N . LEU A 1 436 ? 11.000 21.349 14.503 1.00 28.11 436 LEU A N 1
ATOM 3329 C CA . LEU A 1 436 ? 10.654 20.112 13.771 1.00 28.11 436 LEU A CA 1
ATOM 3330 C C . LEU A 1 436 ? 10.468 18.883 14.688 1.00 28.11 436 LEU A C 1
ATOM 3332 O O . LEU A 1 436 ? 11.321 17.993 14.752 1.00 28.11 436 LEU A O 1
ATOM 3336 N N . ARG A 1 437 ? 9.310 18.819 15.356 1.00 27.64 437 ARG A N 1
ATOM 3337 C CA . ARG A 1 437 ? 8.658 17.609 15.907 1.00 27.64 437 ARG A CA 1
ATOM 3338 C C . ARG A 1 437 ? 7.138 17.775 15.693 1.00 27.64 437 ARG A C 1
ATOM 3340 O O . ARG A 1 437 ? 6.673 18.906 15.696 1.00 27.64 437 ARG A O 1
ATOM 3347 N N . THR A 1 438 ? 6.330 16.740 15.472 1.00 25.45 438 THR A N 1
ATOM 3348 C CA . THR A 1 438 ? 6.454 15.322 15.866 1.00 25.45 438 THR A CA 1
ATOM 3349 C C . THR A 1 438 ? 6.282 14.323 14.710 1.00 25.45 438 THR A C 1
ATOM 3351 O O . THR A 1 438 ? 5.790 14.655 13.636 1.00 25.45 438 THR A O 1
ATOM 3354 N N . GLY A 1 439 ? 6.716 13.078 14.951 1.00 28.59 439 GLY A N 1
ATOM 3355 C CA . GLY A 1 439 ? 6.328 11.895 14.172 1.00 28.59 439 GLY A CA 1
ATOM 3356 C C . GLY A 1 439 ? 5.065 11.216 14.742 1.00 28.59 439 GLY A C 1
ATOM 3357 O O . GLY A 1 439 ? 4.355 11.842 15.532 1.00 28.59 439 GLY A O 1
ATOM 3358 N N . PRO A 1 440 ? 4.770 9.958 14.360 1.00 28.23 440 PRO A N 1
ATOM 3359 C CA . PRO A 1 440 ? 3.561 9.249 14.791 1.00 28.23 440 PRO A CA 1
ATOM 3360 C C . PRO A 1 440 ? 3.554 8.928 16.293 1.00 28.23 440 PRO A C 1
ATOM 3362 O O . PRO A 1 440 ? 4.605 8.811 16.923 1.00 28.23 440 PRO A O 1
ATOM 3365 N N . ALA A 1 441 ? 2.352 8.752 16.847 1.00 26.09 441 ALA A N 1
ATOM 3366 C CA . ALA A 1 441 ? 2.157 8.322 18.228 1.00 26.09 441 ALA A CA 1
ATOM 3367 C C . ALA A 1 441 ? 2.585 6.857 18.442 1.00 26.09 441 ALA A C 1
ATOM 3369 O O . ALA A 1 441 ? 2.417 6.004 17.568 1.00 26.09 441 ALA A O 1
ATOM 3370 N N . VAL A 1 442 ? 3.125 6.589 19.629 1.00 31.34 442 VAL A N 1
ATOM 3371 C CA . VAL A 1 442 ? 3.431 5.252 20.160 1.00 31.34 442 VAL A CA 1
ATOM 3372 C C . VAL A 1 442 ? 2.185 4.750 20.912 1.00 31.34 442 VAL A C 1
ATOM 3374 O O . VAL A 1 442 ? 1.460 5.592 21.441 1.00 31.34 442 VAL A O 1
ATOM 3377 N N . PRO A 1 443 ? 1.900 3.433 20.980 1.00 29.80 443 PRO A N 1
ATOM 3378 C CA . PRO A 1 443 ? 0.832 2.924 21.839 1.00 29.80 443 PRO A CA 1
ATOM 3379 C C . PRO A 1 443 ? 1.068 3.305 23.306 1.00 29.80 443 PRO A C 1
ATOM 3381 O O . PRO A 1 443 ? 2.192 3.182 23.799 1.00 29.80 443 PRO A O 1
ATOM 3384 N N . GLU A 1 444 ? 0.015 3.736 23.998 1.00 33.78 444 GLU A N 1
ATOM 3385 C CA . GLU A 1 444 ? 0.048 3.888 25.455 1.00 33.78 444 GLU A CA 1
ATOM 3386 C C . GLU A 1 444 ? 0.143 2.500 26.135 1.00 33.78 444 GLU A C 1
ATOM 3388 O O . GLU A 1 444 ? 0.002 1.469 25.475 1.00 33.78 444 GLU A O 1
ATOM 3393 N N . ASP A 1 445 ? 0.483 2.481 27.428 1.00 36.75 445 ASP A N 1
ATOM 3394 C CA . ASP A 1 445 ? 0.946 1.329 28.240 1.00 36.75 445 ASP A CA 1
ATOM 3395 C C . ASP A 1 445 ? 2.404 0.856 28.028 1.00 36.75 445 ASP A C 1
ATOM 3397 O O . ASP A 1 445 ? 2.867 -0.060 28.713 1.00 36.75 445 ASP A O 1
ATOM 3401 N N . GLY A 1 446 ? 3.183 1.501 27.150 1.00 32.78 446 GLY A N 1
ATOM 3402 C CA . GLY A 1 446 ? 4.631 1.273 27.020 1.00 32.78 446 GLY A CA 1
ATOM 3403 C C . GLY A 1 446 ? 5.494 2.390 27.619 1.00 32.78 446 GLY A C 1
ATOM 3404 O O . GLY A 1 446 ? 5.168 3.569 27.490 1.00 32.78 446 GLY A O 1
ATOM 3405 N N . GLU A 1 447 ? 6.650 2.041 28.200 1.00 27.92 447 GLU A N 1
ATOM 3406 C CA . GLU A 1 447 ? 7.720 3.020 28.459 1.00 27.92 447 GLU A CA 1
ATOM 3407 C C . GLU A 1 447 ? 8.139 3.734 27.154 1.00 27.92 447 GLU A C 1
ATOM 3409 O O . GLU A 1 447 ? 8.074 3.130 26.073 1.00 27.92 447 GLU A O 1
ATOM 3414 N N . PRO A 1 448 ? 8.582 5.010 27.218 1.00 37.91 448 PRO A N 1
ATOM 3415 C CA . PRO A 1 448 ? 9.034 5.733 26.033 1.00 37.91 448 PRO A CA 1
ATOM 3416 C C . PRO A 1 448 ? 10.149 4.946 25.323 1.00 37.91 448 PRO A C 1
ATOM 3418 O O . PRO A 1 448 ? 11.047 4.433 25.994 1.00 37.91 448 PRO A O 1
ATOM 3421 N N . PRO A 1 449 ? 10.124 4.841 23.979 1.00 42.41 449 PRO A N 1
ATOM 3422 C CA . PRO A 1 449 ? 11.083 4.021 23.249 1.00 42.41 449 PRO A CA 1
ATOM 3423 C C . PRO A 1 449 ? 12.512 4.481 23.548 1.00 42.41 449 PRO A C 1
ATOM 3425 O O . PRO A 1 449 ? 12.819 5.668 23.408 1.00 42.41 449 PRO A O 1
ATOM 3428 N N . GLU A 1 450 ? 13.371 3.540 23.954 1.00 43.59 450 GLU A N 1
ATOM 3429 C CA . GLU A 1 450 ? 14.747 3.845 24.347 1.00 43.59 450 GLU A CA 1
ATOM 3430 C C . GLU A 1 450 ? 15.491 4.638 23.253 1.00 43.59 450 GLU A C 1
ATOM 3432 O O . GLU A 1 450 ? 15.276 4.398 22.058 1.00 43.59 450 GLU A O 1
ATOM 3437 N N . PRO A 1 451 ? 16.377 5.581 23.632 1.00 53.41 451 PRO A N 1
ATOM 3438 C CA . PRO A 1 451 ? 17.120 6.413 22.690 1.00 53.41 451 PRO A CA 1
ATOM 3439 C C . PRO A 1 451 ? 18.214 5.609 21.964 1.00 53.41 451 PRO A C 1
ATOM 3441 O O . PRO A 1 451 ? 19.397 5.688 22.289 1.00 53.41 451 PRO A O 1
ATOM 3444 N N . THR A 1 452 ? 17.811 4.836 20.956 1.00 64.19 452 THR A N 1
ATOM 3445 C CA . THR A 1 452 ? 18.701 4.044 20.097 1.00 64.19 452 THR A CA 1
ATOM 3446 C C . THR A 1 452 ? 19.470 4.921 19.115 1.00 64.19 452 THR A C 1
ATOM 3448 O O . THR A 1 452 ? 18.860 5.730 18.413 1.00 64.19 452 THR A O 1
ATOM 3451 N N . VAL A 1 453 ? 20.778 4.694 18.976 1.00 79.44 453 VAL A N 1
ATOM 3452 C CA . VAL A 1 453 ? 21.590 5.303 17.912 1.00 79.44 453 VAL A CA 1
ATOM 3453 C C . VAL A 1 453 ? 21.536 4.416 16.669 1.00 79.44 453 VAL A C 1
ATOM 3455 O O . VAL A 1 453 ? 21.977 3.266 16.692 1.00 79.44 453 VAL A O 1
ATOM 3458 N N . SER A 1 454 ? 21.010 4.938 15.563 1.00 90.50 454 SER A N 1
ATOM 3459 C CA . SER A 1 454 ? 21.008 4.235 14.285 1.00 90.50 454 SER A CA 1
ATOM 3460 C C . SER A 1 454 ? 22.358 4.339 13.577 1.00 90.50 454 SER A C 1
ATOM 3462 O O . SER A 1 454 ? 23.019 5.378 13.564 1.00 90.50 454 SER A O 1
ATOM 3464 N N . ASN A 1 455 ? 22.714 3.289 12.837 1.00 91.69 455 ASN A N 1
ATOM 3465 C CA . ASN A 1 455 ? 23.807 3.324 11.870 1.00 91.69 455 ASN A CA 1
ATOM 3466 C C . ASN A 1 455 ? 23.482 4.198 10.640 1.00 91.69 455 ASN A C 1
ATOM 3468 O O . ASN A 1 455 ? 24.349 4.354 9.791 1.00 91.69 455 ASN A O 1
ATOM 3472 N N . CYS A 1 456 ? 22.270 4.756 10.509 1.00 92.00 456 CYS A N 1
ATOM 3473 C CA . CYS A 1 456 ? 21.860 5.613 9.390 1.00 92.00 456 CYS A CA 1
ATOM 3474 C C . CYS A 1 456 ? 21.886 7.124 9.707 1.00 92.00 456 CYS A C 1
ATOM 3476 O O . CYS A 1 456 ? 22.202 7.916 8.819 1.00 92.00 456 CYS A O 1
ATOM 3478 N N . GLY A 1 457 ? 21.591 7.531 10.951 1.00 87.88 457 GLY A N 1
ATOM 3479 C CA . GLY A 1 457 ? 21.632 8.930 11.407 1.00 87.88 457 GLY A CA 1
ATOM 3480 C C . GLY A 1 457 ? 20.273 9.584 11.733 1.00 87.88 457 GLY A C 1
ATOM 3481 O O . GLY A 1 457 ? 19.247 8.901 11.772 1.00 87.88 457 GLY A O 1
ATOM 3482 N N . PRO A 1 458 ? 20.228 10.923 11.923 1.00 81.00 458 PRO A N 1
ATOM 3483 C CA . PRO A 1 458 ? 19.170 11.613 12.684 1.00 81.00 458 PRO A CA 1
ATOM 3484 C C . PRO A 1 458 ? 17.720 11.483 12.203 1.00 81.00 458 PRO A C 1
ATOM 3486 O O . PRO A 1 458 ? 16.797 11.814 12.946 1.00 81.00 458 PRO A O 1
ATOM 3489 N N . THR A 1 459 ? 17.464 11.054 10.967 1.00 80.19 459 THR A N 1
ATOM 3490 C CA . THR A 1 459 ? 16.094 10.754 10.503 1.00 80.19 459 THR A CA 1
ATOM 3491 C C . THR A 1 459 ? 15.644 9.369 10.963 1.00 80.19 459 THR A C 1
ATOM 3493 O O . THR A 1 459 ? 14.517 9.239 11.429 1.00 80.19 459 THR A O 1
ATOM 3496 N N . ALA A 1 460 ? 16.543 8.382 10.949 1.00 86.19 460 ALA A N 1
ATOM 3497 C CA . ALA A 1 460 ? 16.304 7.061 11.515 1.00 86.19 460 ALA A CA 1
ATOM 3498 C C . ALA A 1 460 ? 16.190 7.116 13.048 1.00 86.19 460 ALA A C 1
ATOM 3500 O O . ALA A 1 460 ? 15.279 6.509 13.603 1.00 86.19 460 ALA A O 1
ATOM 3501 N N . ASP A 1 461 ? 17.041 7.897 13.725 1.00 81.44 461 ASP A N 1
ATOM 3502 C CA . ASP A 1 461 ? 16.998 8.067 15.190 1.00 81.44 461 ASP A CA 1
ATOM 3503 C C . ASP A 1 461 ? 15.637 8.626 15.656 1.00 81.44 461 ASP A C 1
ATOM 3505 O O . ASP A 1 461 ? 15.059 8.176 16.644 1.00 81.44 461 ASP A O 1
ATOM 3509 N N . ARG A 1 462 ? 15.064 9.571 14.892 1.00 79.31 462 ARG A N 1
ATOM 3510 C CA . ARG A 1 462 ? 13.745 10.178 15.162 1.00 79.31 462 ARG A CA 1
ATOM 3511 C C . ARG A 1 462 ? 12.553 9.228 14.986 1.00 79.31 462 ARG A C 1
ATOM 3513 O O . ARG A 1 462 ? 11.448 9.607 15.368 1.00 79.31 462 ARG A O 1
ATOM 3520 N N . ARG A 1 463 ? 12.752 8.025 14.435 1.00 76.62 463 ARG A N 1
ATOM 3521 C CA . ARG A 1 463 ? 11.733 6.960 14.371 1.00 76.62 463 ARG A CA 1
ATOM 3522 C C . ARG A 1 463 ? 11.754 6.045 15.610 1.00 76.62 463 ARG A C 1
ATOM 3524 O O . ARG A 1 463 ? 10.817 5.273 15.782 1.00 76.62 463 ARG A O 1
ATOM 3531 N N . GLY A 1 464 ? 12.780 6.138 16.464 1.00 79.44 464 GLY A N 1
ATOM 3532 C CA . GLY A 1 464 ? 12.927 5.329 17.680 1.00 79.44 464 GLY A CA 1
ATOM 3533 C C . GLY A 1 464 ? 13.349 3.874 17.432 1.00 79.44 464 GLY A C 1
ATOM 3534 O O . GLY A 1 464 ? 13.777 3.506 16.337 1.00 79.44 464 GLY A O 1
ATOM 3535 N N . ALA A 1 465 ? 13.244 3.048 18.472 1.00 81.25 465 ALA A N 1
ATOM 3536 C CA . ALA A 1 465 ? 13.589 1.626 18.443 1.00 81.25 465 ALA A CA 1
ATOM 3537 C C . ALA A 1 465 ? 12.583 0.760 17.649 1.00 81.25 465 ALA A C 1
ATOM 3539 O O . ALA A 1 465 ? 11.472 1.187 17.338 1.00 81.25 465 ALA A O 1
ATOM 3540 N N . ARG A 1 466 ? 12.943 -0.511 17.413 1.00 84.69 466 ARG A N 1
ATOM 3541 C CA . ARG A 1 466 ? 12.083 -1.567 16.824 1.00 84.69 466 ARG A CA 1
ATOM 3542 C C . ARG A 1 466 ? 11.561 -1.296 15.402 1.00 84.69 466 ARG A C 1
ATOM 3544 O O . ARG A 1 466 ? 10.515 -1.799 15.000 1.00 84.69 466 ARG A O 1
ATOM 3551 N N . GLN A 1 467 ? 12.311 -0.551 14.594 1.00 88.75 467 GLN A N 1
ATOM 3552 C CA . GLN A 1 467 ? 11.988 -0.349 13.179 1.00 88.75 467 GLN A CA 1
ATOM 3553 C C . GLN A 1 467 ? 12.169 -1.643 12.375 1.00 88.75 467 GLN A C 1
ATOM 3555 O O . GLN A 1 467 ? 13.129 -2.380 12.589 1.00 88.75 467 GLN A O 1
ATOM 3560 N N . ASN A 1 468 ? 11.312 -1.879 11.381 1.00 94.06 468 ASN A N 1
ATOM 3561 C CA . ASN A 1 468 ? 11.536 -2.922 10.379 1.00 94.06 468 ASN A CA 1
ATOM 3562 C C . ASN A 1 468 ? 12.031 -2.282 9.075 1.00 94.06 468 ASN A C 1
ATOM 3564 O O . ASN A 1 468 ? 11.451 -1.295 8.621 1.00 94.06 468 ASN A O 1
ATOM 3568 N N . VAL A 1 469 ? 13.125 -2.790 8.494 1.00 97.56 469 VAL A N 1
ATOM 3569 C CA . VAL A 1 469 ? 13.889 -2.075 7.454 1.00 97.56 469 VAL A CA 1
ATOM 3570 C C . VAL A 1 469 ? 14.099 -2.877 6.168 1.00 97.56 469 VAL A C 1
ATOM 3572 O O . VAL A 1 469 ? 14.546 -4.019 6.192 1.00 97.56 469 VAL A O 1
ATOM 3575 N N . LEU A 1 470 ? 13.879 -2.238 5.018 1.00 97.88 470 LEU A N 1
ATOM 3576 C CA . LEU A 1 470 ? 14.366 -2.704 3.717 1.00 97.88 470 LEU A CA 1
ATOM 3577 C C . LEU A 1 470 ? 15.674 -1.967 3.390 1.00 97.88 470 LEU A C 1
ATOM 3579 O O . LEU A 1 470 ? 15.655 -0.761 3.143 1.00 97.88 470 LEU A O 1
ATOM 3583 N N . ALA A 1 471 ? 16.810 -2.665 3.424 1.00 97.88 471 ALA A N 1
ATOM 3584 C CA . ALA A 1 471 ? 18.142 -2.074 3.292 1.00 97.88 471 ALA A CA 1
ATOM 3585 C C . ALA A 1 471 ? 18.740 -2.279 1.890 1.00 97.88 471 ALA A C 1
ATOM 3587 O O . ALA A 1 471 ? 18.943 -3.407 1.431 1.00 97.88 471 ALA A O 1
ATOM 3588 N N . TYR A 1 472 ? 19.088 -1.166 1.245 1.00 95.50 472 TYR A N 1
ATOM 3589 C CA . TYR A 1 472 ? 19.615 -1.091 -0.116 1.00 95.50 472 TYR A CA 1
ATOM 3590 C C . TYR A 1 472 ? 20.961 -0.360 -0.143 1.00 95.50 472 TYR A C 1
ATOM 3592 O O . TYR A 1 472 ? 21.189 0.561 0.638 1.00 95.50 472 TYR A O 1
ATOM 3600 N N . SER A 1 473 ? 21.825 -0.707 -1.097 1.00 92.88 473 SER A N 1
ATOM 3601 C CA . SER A 1 473 ? 22.994 0.111 -1.443 1.00 92.88 473 SER A CA 1
ATOM 3602 C C . SER A 1 473 ? 22.736 0.863 -2.748 1.00 92.88 473 SER A C 1
ATOM 3604 O O . SER A 1 473 ? 22.345 0.240 -3.734 1.00 92.88 473 SER A O 1
ATOM 3606 N N . PHE A 1 474 ? 23.043 2.160 -2.797 1.00 88.88 474 PHE A N 1
ATOM 3607 C CA . PHE A 1 474 ? 23.154 2.927 -4.040 1.00 88.88 474 PHE A CA 1
ATOM 3608 C C . PHE A 1 474 ? 24.628 3.259 -4.304 1.00 88.88 474 PHE A C 1
ATOM 3610 O O . PHE A 1 474 ? 25.247 3.998 -3.543 1.00 88.88 474 PHE A O 1
ATOM 3617 N N . TYR A 1 475 ? 25.198 2.691 -5.371 1.00 83.25 475 TYR A N 1
ATOM 3618 C CA . TYR A 1 475 ? 26.617 2.820 -5.711 1.00 83.25 475 TYR A CA 1
ATOM 3619 C C . TYR A 1 475 ? 26.863 2.686 -7.221 1.00 83.25 475 TYR A C 1
ATOM 3621 O O . TYR A 1 475 ? 26.091 2.056 -7.941 1.00 83.25 475 TYR A O 1
ATOM 3629 N N . GLY A 1 476 ? 27.995 3.213 -7.693 1.00 76.06 476 GLY A N 1
ATOM 3630 C CA . GLY A 1 476 ? 28.377 3.186 -9.109 1.00 76.06 476 GLY A CA 1
ATOM 3631 C C . GLY A 1 476 ? 27.953 4.443 -9.875 1.00 76.06 476 GLY A C 1
ATOM 3632 O O . GLY A 1 476 ? 27.568 5.445 -9.284 1.00 76.06 476 GLY A O 1
ATOM 3633 N N . THR A 1 477 ? 28.088 4.407 -11.202 1.00 66.50 477 THR A N 1
ATOM 3634 C CA . THR A 1 477 ? 28.003 5.600 -12.066 1.00 66.50 477 THR A CA 1
ATOM 3635 C C . THR A 1 477 ? 26.678 5.770 -12.815 1.00 66.50 477 THR A C 1
ATOM 3637 O O . THR A 1 477 ? 26.420 6.858 -13.325 1.00 66.50 477 THR A O 1
ATOM 3640 N N . ASP A 1 478 ? 25.816 4.749 -12.873 1.00 66.75 478 ASP A N 1
ATOM 3641 C CA . ASP A 1 478 ? 24.490 4.842 -13.510 1.00 66.75 478 ASP A CA 1
ATOM 3642 C C . ASP A 1 478 ? 23.456 5.469 -12.561 1.00 66.75 478 ASP A C 1
ATOM 3644 O O . ASP A 1 478 ? 22.540 4.824 -12.045 1.00 66.75 478 ASP A O 1
ATOM 3648 N N . VAL A 1 479 ? 23.639 6.764 -12.302 1.00 65.44 479 VAL A N 1
ATOM 3649 C CA . VAL A 1 479 ? 22.790 7.548 -11.396 1.00 65.44 479 VAL A CA 1
ATOM 3650 C C . VAL A 1 479 ? 21.312 7.448 -11.793 1.00 65.44 479 VAL A C 1
ATOM 3652 O O . VAL A 1 479 ? 20.454 7.300 -10.928 1.00 65.44 479 VAL A O 1
ATOM 3655 N N . LYS A 1 480 ? 20.992 7.483 -13.092 1.00 63.66 480 LYS A N 1
ATOM 3656 C CA . LYS A 1 480 ? 19.603 7.562 -13.572 1.00 63.66 480 LYS A CA 1
ATOM 3657 C C . LYS A 1 480 ? 18.842 6.251 -13.390 1.00 63.66 480 LYS A C 1
ATOM 3659 O O . LYS A 1 480 ? 17.694 6.289 -12.944 1.00 63.66 480 LYS A O 1
ATOM 3664 N N . SER A 1 481 ? 19.471 5.107 -13.667 1.00 61.72 481 SER A N 1
ATOM 3665 C CA . SER A 1 481 ? 18.851 3.799 -13.431 1.00 61.72 481 SER A CA 1
ATOM 3666 C C . SER A 1 481 ? 18.593 3.564 -11.939 1.00 61.72 481 SER A C 1
ATOM 3668 O O . SER A 1 481 ? 17.465 3.265 -11.540 1.00 61.72 481 SER A O 1
ATOM 3670 N N . TYR A 1 482 ? 19.589 3.814 -11.083 1.00 63.00 482 TYR A N 1
ATOM 3671 C CA . TYR A 1 482 ? 19.437 3.604 -9.641 1.00 63.00 482 TYR A CA 1
ATOM 3672 C C . TYR A 1 482 ? 18.467 4.586 -8.972 1.00 63.00 482 TYR A C 1
ATOM 3674 O O . TYR A 1 482 ? 17.705 4.162 -8.106 1.00 63.00 482 TYR A O 1
ATOM 3682 N N . LEU A 1 483 ? 18.410 5.859 -9.385 1.00 66.75 483 LEU A N 1
ATOM 3683 C CA . LEU A 1 483 ? 17.391 6.800 -8.892 1.00 66.75 483 LEU A CA 1
ATOM 3684 C C . LEU A 1 483 ? 15.964 6.370 -9.280 1.00 66.75 483 LEU A C 1
ATOM 3686 O O . LEU A 1 483 ? 15.032 6.547 -8.492 1.00 66.75 483 LEU A O 1
ATOM 3690 N N . SER A 1 484 ? 15.788 5.749 -10.454 1.00 69.56 484 SER A N 1
ATOM 3691 C CA . SER A 1 484 ? 14.524 5.096 -10.819 1.00 69.56 484 SER A CA 1
ATOM 3692 C C . SER A 1 484 ? 14.224 3.905 -9.898 1.00 69.56 484 SER A C 1
ATOM 3694 O O . SER A 1 484 ? 13.097 3.773 -9.420 1.00 69.56 484 SER A O 1
ATOM 3696 N N . GLY A 1 485 ? 15.240 3.095 -9.577 1.00 73.62 485 GLY A N 1
ATOM 3697 C CA . GLY A 1 485 ? 15.165 2.010 -8.592 1.00 73.62 485 GLY A CA 1
ATOM 3698 C C . GLY A 1 485 ? 14.724 2.478 -7.201 1.00 73.62 485 GLY A C 1
ATOM 3699 O O . GLY A 1 485 ? 13.798 1.896 -6.640 1.00 73.62 485 GLY A O 1
ATOM 3700 N N . VAL A 1 486 ? 15.296 3.576 -6.681 1.00 79.19 486 VAL A N 1
ATOM 3701 C CA . VAL A 1 486 ? 14.890 4.178 -5.392 1.00 79.19 486 VAL A CA 1
ATOM 3702 C C . VAL A 1 486 ? 13.403 4.532 -5.403 1.00 79.19 486 VAL A C 1
ATOM 3704 O O . VAL A 1 486 ? 12.669 4.063 -4.538 1.00 79.19 486 VAL A O 1
ATOM 3707 N N . LYS A 1 487 ? 12.928 5.299 -6.397 1.00 77.25 487 LYS A N 1
ATOM 3708 C CA . LYS A 1 487 ? 11.508 5.692 -6.473 1.00 77.25 487 LYS A CA 1
ATOM 3709 C C . LYS A 1 487 ? 10.576 4.486 -6.612 1.00 77.25 487 LYS A C 1
ATOM 3711 O O . LYS A 1 487 ? 9.549 4.421 -5.942 1.00 77.25 487 LYS A O 1
ATOM 3716 N N . ARG A 1 488 ? 10.931 3.512 -7.458 1.00 78.75 488 ARG A N 1
ATOM 3717 C CA . ARG A 1 488 ? 10.123 2.301 -7.684 1.00 78.75 488 ARG A CA 1
ATOM 3718 C C . ARG A 1 488 ? 10.020 1.439 -6.429 1.00 78.75 488 ARG A C 1
ATOM 3720 O O . ARG A 1 488 ? 8.918 1.021 -6.085 1.00 78.75 488 ARG A O 1
ATOM 3727 N N . ASN A 1 489 ? 11.127 1.211 -5.727 1.00 82.38 489 ASN A N 1
ATOM 3728 C CA . ASN A 1 489 ? 11.116 0.404 -4.511 1.00 82.38 489 ASN A CA 1
ATOM 3729 C C . ASN A 1 489 ? 10.552 1.147 -3.290 1.00 82.38 489 ASN A C 1
ATOM 3731 O O . ASN A 1 489 ? 9.953 0.485 -2.453 1.00 82.38 489 ASN A O 1
ATOM 3735 N N . ALA A 1 490 ? 10.600 2.485 -3.235 1.00 80.12 490 ALA A N 1
ATOM 3736 C CA . ALA A 1 490 ? 9.878 3.267 -2.223 1.00 80.12 490 ALA A CA 1
ATOM 3737 C C . ALA A 1 490 ? 8.347 3.173 -2.394 1.00 80.12 490 ALA A C 1
ATOM 3739 O O . ALA A 1 490 ? 7.617 2.981 -1.422 1.00 80.12 490 ALA A O 1
ATOM 3740 N N . MET A 1 491 ? 7.846 3.222 -3.636 1.00 71.50 491 MET A N 1
ATOM 3741 C CA . MET A 1 491 ? 6.427 2.960 -3.914 1.00 71.50 491 MET A CA 1
ATOM 3742 C C . MET A 1 491 ? 6.044 1.516 -3.558 1.00 71.50 491 MET A C 1
ATOM 3744 O O . MET A 1 491 ? 5.071 1.294 -2.839 1.00 71.50 491 MET A O 1
ATOM 3748 N N . ARG A 1 492 ? 6.829 0.523 -4.002 1.00 79.19 492 ARG A N 1
ATOM 3749 C CA . ARG A 1 492 ? 6.529 -0.897 -3.743 1.00 79.19 492 ARG A CA 1
ATOM 3750 C C . ARG A 1 492 ? 6.771 -1.323 -2.290 1.00 79.19 492 ARG A C 1
ATOM 3752 O O . ARG A 1 492 ? 6.205 -2.325 -1.866 1.00 79.19 492 ARG A O 1
ATOM 3759 N N . SER A 1 493 ? 7.542 -0.580 -1.492 1.00 78.94 493 SER A N 1
ATOM 3760 C CA . SER A 1 493 ? 7.638 -0.844 -0.052 1.00 78.94 493 SER A CA 1
ATOM 3761 C C . SER A 1 493 ? 6.353 -0.472 0.682 1.00 78.94 493 SER A C 1
ATOM 3763 O O . SER A 1 493 ? 5.970 -1.193 1.592 1.00 78.94 493 SER A O 1
ATOM 3765 N N . LEU A 1 494 ? 5.640 0.579 0.258 1.00 70.94 494 LEU A N 1
ATOM 3766 C CA . LEU A 1 494 ? 4.310 0.891 0.802 1.00 70.94 494 LEU A CA 1
ATOM 3767 C C . LEU A 1 494 ? 3.261 -0.171 0.418 1.00 70.94 494 LEU A C 1
ATOM 3769 O O . LEU A 1 494 ? 2.366 -0.454 1.208 1.00 70.94 494 LEU A O 1
ATOM 3773 N N . GLU A 1 495 ? 3.399 -0.767 -0.771 1.00 73.62 495 GLU A N 1
ATOM 3774 C CA . GLU A 1 495 ? 2.540 -1.836 -1.307 1.00 73.62 495 GLU A CA 1
ATOM 3775 C C . GLU A 1 495 ? 2.756 -3.174 -0.566 1.00 73.62 495 GLU A C 1
ATOM 3777 O O . GLU A 1 495 ? 1.825 -3.708 0.031 1.00 73.62 495 GLU A O 1
ATOM 3782 N N . PHE A 1 496 ? 3.988 -3.702 -0.546 1.00 77.50 496 PHE A N 1
ATOM 3783 C CA . PHE A 1 496 ? 4.277 -5.043 -0.005 1.00 77.50 496 PHE A CA 1
ATOM 3784 C C . PHE A 1 496 ? 4.708 -5.065 1.461 1.00 77.50 496 PHE A C 1
ATOM 3786 O O . PHE A 1 496 ? 4.577 -6.102 2.111 1.00 77.50 496 PHE A O 1
ATOM 3793 N N . TYR A 1 497 ? 5.203 -3.953 2.004 1.00 78.56 497 TYR A N 1
ATOM 3794 C CA . TYR A 1 497 ? 5.754 -3.871 3.361 1.00 78.56 497 TYR A CA 1
ATOM 3795 C C . TYR A 1 497 ? 5.287 -2.601 4.108 1.00 78.56 497 TYR A C 1
ATOM 3797 O O . TYR A 1 497 ? 6.118 -1.829 4.595 1.00 78.56 497 TYR A O 1
ATOM 3805 N N . PRO A 1 498 ? 3.965 -2.354 4.228 1.00 75.44 498 PRO A N 1
ATOM 3806 C CA . PRO A 1 498 ? 3.452 -1.218 4.992 1.00 75.44 498 PRO A CA 1
ATOM 3807 C C . PRO A 1 498 ? 4.012 -1.216 6.425 1.00 75.44 498 PRO A C 1
ATOM 3809 O O . PRO A 1 498 ? 4.128 -2.260 7.068 1.00 75.44 498 PRO A O 1
ATOM 3812 N N . GLY A 1 499 ? 4.406 -0.034 6.905 1.00 76.19 499 GLY A N 1
ATOM 3813 C CA . GLY A 1 499 ? 5.087 0.148 8.193 1.00 76.19 499 GLY A CA 1
ATOM 3814 C C . GLY A 1 499 ? 6.600 -0.121 8.186 1.00 76.19 499 GLY A C 1
ATOM 3815 O O . GLY A 1 499 ? 7.268 0.218 9.160 1.00 76.19 499 GLY A O 1
ATOM 3816 N N . TRP A 1 500 ? 7.175 -0.673 7.110 1.00 89.12 500 TRP A N 1
ATOM 3817 C CA . TRP A 1 500 ? 8.630 -0.820 6.981 1.00 89.12 500 TRP A CA 1
ATOM 3818 C C . TRP A 1 500 ? 9.276 0.460 6.434 1.00 89.12 500 TRP A C 1
ATOM 3820 O O . TRP A 1 500 ? 8.705 1.179 5.613 1.00 89.12 500 TRP A O 1
ATOM 3830 N N . THR A 1 501 ? 10.504 0.726 6.877 1.00 89.62 501 THR A N 1
ATOM 3831 C CA . THR A 1 501 ? 11.325 1.870 6.456 1.00 89.62 501 THR A CA 1
ATOM 3832 C C . THR A 1 501 ? 12.338 1.431 5.397 1.00 89.62 501 THR A C 1
ATOM 3834 O O . THR A 1 501 ? 13.055 0.449 5.580 1.00 89.62 501 THR A O 1
ATOM 3837 N N . MET A 1 502 ? 12.436 2.147 4.281 1.00 93.75 502 MET A N 1
ATOM 3838 C CA . MET A 1 502 ? 13.433 1.885 3.240 1.00 93.75 502 MET A CA 1
ATOM 3839 C C . MET A 1 502 ? 14.708 2.686 3.528 1.00 93.75 502 MET A C 1
ATOM 3841 O O . MET A 1 502 ? 14.703 3.908 3.420 1.00 93.75 502 MET A O 1
ATOM 3845 N N . ARG A 1 503 ? 15.813 2.006 3.860 1.00 95.12 503 ARG A N 1
ATOM 3846 C CA . ARG A 1 503 ? 17.132 2.628 4.071 1.00 95.12 503 ARG A CA 1
ATOM 3847 C C . ARG A 1 503 ? 18.015 2.450 2.842 1.00 95.12 503 ARG A C 1
ATOM 3849 O O . ARG A 1 503 ? 18.297 1.321 2.438 1.00 95.12 503 ARG A O 1
ATOM 3856 N N . VAL A 1 504 ? 18.474 3.559 2.264 1.00 93.31 504 VAL A N 1
ATOM 3857 C CA . VAL A 1 504 ? 19.379 3.572 1.104 1.00 93.31 504 VAL A CA 1
ATOM 3858 C C . VAL A 1 504 ? 20.743 4.104 1.530 1.00 93.31 504 VAL A C 1
ATOM 3860 O O . VAL A 1 504 ? 20.900 5.291 1.804 1.00 93.31 504 VAL A O 1
ATOM 3863 N N . PHE A 1 505 ? 21.740 3.224 1.559 1.00 93.75 505 PHE A N 1
ATOM 3864 C CA . PHE A 1 505 ? 23.122 3.560 1.889 1.00 93.75 505 PHE A CA 1
ATOM 3865 C C . PHE A 1 505 ? 23.862 4.064 0.640 1.00 93.75 505 PHE A C 1
ATOM 3867 O O . PHE A 1 505 ? 23.950 3.340 -0.355 1.00 93.75 505 PHE A O 1
ATOM 3874 N N . HIS A 1 506 ? 24.381 5.294 0.680 1.00 90.19 506 HIS A N 1
ATOM 3875 C CA . HIS A 1 506 ? 25.003 5.990 -0.457 1.00 90.19 506 HIS A CA 1
ATOM 3876 C C . HIS A 1 506 ? 26.258 6.774 -0.045 1.00 90.19 506 HIS A C 1
ATOM 3878 O O . HIS A 1 506 ? 26.379 7.201 1.098 1.00 90.19 506 HIS A O 1
ATOM 3884 N N . ASP A 1 507 ? 27.163 7.063 -0.985 1.00 86.81 507 ASP A N 1
ATOM 3885 C CA . ASP A 1 507 ? 28.339 7.928 -0.753 1.00 86.81 507 ASP A CA 1
ATOM 3886 C C . ASP A 1 507 ? 28.192 9.351 -1.323 1.00 86.81 507 ASP A C 1
ATOM 3888 O O . ASP A 1 507 ? 29.111 10.166 -1.224 1.00 86.81 507 ASP A O 1
ATOM 3892 N N . GLY A 1 508 ? 27.056 9.643 -1.967 1.00 72.00 508 GLY A N 1
ATOM 3893 C CA . GLY A 1 508 ? 26.774 10.940 -2.581 1.00 72.00 508 GLY A CA 1
ATOM 3894 C C . GLY A 1 508 ? 27.676 11.305 -3.769 1.00 72.00 508 GLY A C 1
ATOM 3895 O O . GLY A 1 508 ? 27.684 12.470 -4.155 1.00 72.00 508 GLY A O 1
ATOM 3896 N N . LYS A 1 509 ? 28.430 10.358 -4.360 1.00 64.44 509 LYS A N 1
ATOM 3897 C CA . LYS A 1 509 ? 29.288 10.610 -5.542 1.00 64.44 509 LYS A CA 1
ATOM 3898 C C . LYS A 1 509 ? 28.521 10.623 -6.875 1.00 64.44 509 LYS A C 1
ATOM 3900 O O . LYS A 1 509 ? 29.113 10.843 -7.931 1.00 64.44 509 LYS A O 1
ATOM 3905 N N . ALA A 1 510 ? 27.206 10.418 -6.834 1.00 55.72 510 ALA A N 1
ATOM 3906 C CA . ALA A 1 510 ? 26.306 10.787 -7.919 1.00 55.72 510 ALA A CA 1
ATOM 3907 C C . ALA A 1 510 ? 26.386 12.302 -8.202 1.00 55.72 510 ALA A C 1
ATOM 3909 O O . ALA A 1 510 ? 26.729 13.086 -7.320 1.00 55.72 510 ALA A O 1
ATOM 3910 N N . ASN A 1 511 ? 26.058 12.723 -9.428 1.00 56.47 511 ASN A N 1
ATOM 3911 C CA . ASN A 1 511 ? 26.077 14.132 -9.831 1.00 56.47 511 ASN A CA 1
ATOM 3912 C C . ASN A 1 511 ? 25.289 14.998 -8.827 1.00 56.47 511 ASN A C 1
ATOM 3914 O O . ASN A 1 511 ? 24.078 14.830 -8.697 1.00 56.47 511 ASN A O 1
ATOM 3918 N N . PHE A 1 512 ? 25.979 15.898 -8.117 1.00 55.41 512 PHE A N 1
ATOM 3919 C CA . PHE A 1 512 ? 25.486 16.561 -6.899 1.00 55.41 512 PHE A CA 1
ATOM 3920 C C . PHE A 1 512 ? 24.116 17.234 -7.085 1.00 55.41 512 PHE A C 1
ATOM 3922 O O . PHE A 1 512 ? 23.252 17.141 -6.216 1.00 55.41 512 PHE A O 1
ATOM 3929 N N . THR A 1 513 ? 23.879 17.841 -8.250 1.00 60.97 513 THR A N 1
ATOM 3930 C CA . THR A 1 513 ? 22.603 18.489 -8.593 1.00 60.97 513 THR A CA 1
ATOM 3931 C C . THR A 1 513 ? 21.470 17.484 -8.836 1.00 60.97 513 THR A C 1
ATOM 3933 O O . THR A 1 513 ? 20.346 17.718 -8.395 1.00 60.97 513 THR A O 1
ATOM 3936 N N . GLU A 1 514 ? 21.743 16.359 -9.509 1.00 62.16 514 GLU A N 1
ATOM 3937 C CA . GLU A 1 514 ? 20.750 15.293 -9.730 1.00 62.16 514 GLU A CA 1
ATOM 3938 C C . GLU A 1 514 ? 20.462 14.535 -8.426 1.00 62.16 514 GLU A C 1
ATOM 3940 O O . GLU A 1 514 ? 19.299 14.300 -8.102 1.00 62.16 514 GLU A O 1
ATOM 3945 N N . TRP A 1 515 ? 21.499 14.224 -7.636 1.00 66.69 515 TRP A N 1
ATOM 3946 C CA . TRP A 1 515 ? 21.342 13.573 -6.335 1.00 66.69 515 TRP A CA 1
ATOM 3947 C C . TRP A 1 515 ? 20.537 14.429 -5.364 1.00 66.69 515 TRP A C 1
ATOM 3949 O O . TRP A 1 515 ? 19.521 13.957 -4.871 1.00 66.69 515 TRP A O 1
ATOM 3959 N N . ASN A 1 516 ? 20.921 15.685 -5.118 1.00 66.81 516 ASN A N 1
ATOM 3960 C CA . ASN A 1 516 ? 20.229 16.516 -4.128 1.00 66.81 516 ASN A CA 1
ATOM 3961 C C . ASN A 1 516 ? 18.771 16.790 -4.524 1.00 66.81 516 ASN A C 1
ATOM 3963 O O . ASN A 1 516 ? 17.895 16.779 -3.659 1.00 66.81 516 ASN A O 1
ATOM 3967 N N . LYS A 1 517 ? 18.491 16.972 -5.826 1.00 66.44 517 LYS A N 1
ATOM 3968 C CA . LYS A 1 517 ? 17.115 17.093 -6.324 1.00 66.44 517 LYS A CA 1
ATOM 3969 C C . LYS A 1 517 ? 16.312 15.826 -6.027 1.00 66.44 517 LYS A C 1
ATOM 3971 O O . LYS A 1 517 ? 15.252 15.920 -5.417 1.00 66.44 517 LYS A O 1
ATOM 3976 N N . THR A 1 518 ? 16.798 14.647 -6.417 1.00 60.94 518 THR A N 1
ATOM 3977 C CA . THR A 1 518 ? 16.016 13.415 -6.243 1.00 60.94 518 THR A CA 1
ATOM 3978 C C . THR A 1 518 ? 16.005 12.896 -4.804 1.00 60.94 518 THR A C 1
ATOM 3980 O O . THR A 1 518 ? 15.006 12.320 -4.391 1.00 60.94 518 THR A O 1
ATOM 3983 N N . ALA A 1 519 ? 17.041 13.153 -4.006 1.00 66.12 519 ALA A N 1
ATOM 3984 C CA . ALA A 1 519 ? 17.044 12.892 -2.569 1.00 66.12 519 ALA A CA 1
ATOM 3985 C C . ALA A 1 519 ? 15.947 13.700 -1.859 1.00 66.12 519 ALA A C 1
ATOM 3987 O O . ALA A 1 519 ? 15.212 13.135 -1.056 1.00 66.12 519 ALA A O 1
ATOM 3988 N N . CYS A 1 520 ? 15.793 14.982 -2.214 1.00 63.72 520 CYS A N 1
ATOM 3989 C CA . CYS A 1 520 ? 14.702 15.835 -1.744 1.00 63.72 520 CYS A CA 1
ATOM 3990 C C . CYS A 1 520 ? 13.334 15.324 -2.231 1.00 63.72 520 CYS A C 1
ATOM 3992 O O . CYS A 1 520 ? 12.455 15.071 -1.416 1.00 63.72 520 CYS A O 1
ATOM 3994 N N . GLU A 1 521 ? 13.165 15.071 -3.537 1.00 63.97 521 GLU A N 1
ATOM 3995 C CA . GLU A 1 521 ? 11.918 14.503 -4.082 1.00 63.97 521 GLU A CA 1
ATOM 3996 C C . GLU A 1 521 ? 11.508 13.210 -3.360 1.00 63.97 521 GLU A C 1
ATOM 3998 O O . GLU A 1 521 ? 10.346 13.057 -3.000 1.00 63.97 521 GLU A O 1
ATOM 4003 N N . VAL A 1 522 ? 12.451 12.293 -3.121 1.00 64.50 522 VAL A N 1
ATOM 4004 C CA . VAL A 1 522 ? 12.179 11.005 -2.473 1.00 64.50 522 VAL A CA 1
ATOM 4005 C C . VAL A 1 522 ? 11.841 11.174 -0.994 1.00 64.50 522 VAL A C 1
ATOM 4007 O O . VAL A 1 522 ? 10.831 10.627 -0.566 1.00 64.50 522 VAL A O 1
ATOM 4010 N N . THR A 1 523 ? 12.621 11.916 -0.201 1.00 64.62 523 THR A N 1
ATOM 4011 C CA . THR A 1 523 ? 12.343 12.032 1.246 1.00 64.62 523 THR A CA 1
ATOM 4012 C C . THR A 1 523 ? 11.152 12.938 1.560 1.00 64.62 523 THR A C 1
ATOM 4014 O O . THR A 1 523 ? 10.508 12.744 2.589 1.00 64.62 523 THR A O 1
ATOM 4017 N N . CYS A 1 524 ? 10.790 13.867 0.666 1.00 60.25 524 CYS A N 1
ATOM 4018 C CA . CYS A 1 524 ? 9.547 14.635 0.770 1.00 60.25 524 CYS A CA 1
ATOM 4019 C C . CYS A 1 524 ? 8.302 13.842 0.331 1.00 60.25 524 CYS A C 1
ATOM 4021 O O . CYS A 1 524 ? 7.237 14.046 0.908 1.00 60.25 524 CYS A O 1
ATOM 4023 N N . GLN A 1 525 ? 8.403 12.956 -0.670 1.00 57.19 525 GLN A N 1
ATOM 4024 C CA . GLN A 1 525 ? 7.271 12.129 -1.133 1.00 57.19 525 GLN A CA 1
ATOM 4025 C C . GLN A 1 525 ? 7.061 10.872 -0.278 1.00 57.19 525 GLN A C 1
ATOM 4027 O O . GLN A 1 525 ? 5.928 10.435 -0.089 1.00 57.19 525 GLN A O 1
ATOM 4032 N N . PHE A 1 526 ? 8.141 10.290 0.243 1.00 65.75 526 PHE A N 1
ATOM 4033 C CA . PHE A 1 526 ? 8.133 9.023 0.966 1.00 65.75 526 PHE A CA 1
ATOM 4034 C C . PHE A 1 526 ? 8.741 9.213 2.365 1.00 65.75 526 PHE A C 1
ATOM 4036 O O . PHE A 1 526 ? 9.928 8.951 2.563 1.00 65.75 526 PHE A O 1
ATOM 4043 N N . PRO A 1 527 ? 7.946 9.622 3.375 1.00 70.31 527 PRO A N 1
ATOM 4044 C CA . PRO A 1 527 ? 8.432 9.820 4.745 1.00 70.31 527 PRO A CA 1
ATOM 4045 C C . PRO A 1 527 ? 8.863 8.516 5.446 1.00 70.31 527 PRO A C 1
ATOM 4047 O O . PRO A 1 527 ? 9.356 8.559 6.572 1.00 70.31 527 PRO A O 1
ATOM 4050 N N . SER A 1 528 ? 8.722 7.357 4.796 1.00 77.62 528 SER A N 1
ATOM 4051 C CA . SER A 1 528 ? 9.302 6.061 5.179 1.00 77.62 528 SER A CA 1
ATOM 4052 C C . SER A 1 528 ? 10.653 5.756 4.506 1.00 77.62 528 SER A C 1
ATOM 4054 O O . SER A 1 528 ? 11.164 4.651 4.674 1.00 77.62 528 SER A O 1
ATOM 4056 N N . VAL A 1 529 ? 11.250 6.691 3.755 1.00 85.56 529 VAL A N 1
ATOM 4057 C CA . VAL A 1 529 ? 12.604 6.544 3.189 1.00 85.56 529 VAL A CA 1
ATOM 4058 C C . VAL A 1 529 ? 13.630 7.302 4.028 1.00 85.56 529 VAL A C 1
ATOM 4060 O O . VAL A 1 529 ? 13.482 8.489 4.310 1.00 85.56 529 VAL A O 1
ATOM 4063 N N . ASP A 1 530 ? 14.708 6.604 4.364 1.00 89.56 530 ASP A N 1
ATOM 4064 C CA . ASP A 1 530 ? 15.897 7.114 5.037 1.00 89.56 530 ASP A CA 1
ATOM 4065 C C . ASP A 1 530 ? 17.101 7.015 4.083 1.00 89.56 530 ASP A C 1
ATOM 4067 O O . ASP A 1 530 ? 17.359 5.967 3.482 1.00 89.56 530 ASP A O 1
ATOM 4071 N N . LEU A 1 531 ? 17.862 8.102 3.949 1.00 89.25 531 LEU A N 1
ATOM 4072 C CA . LEU A 1 531 ? 19.080 8.156 3.136 1.00 89.25 531 LEU A CA 1
ATOM 4073 C C . LEU A 1 531 ? 20.296 8.198 4.068 1.00 89.25 531 LEU A C 1
ATOM 4075 O O . LEU A 1 531 ? 20.439 9.134 4.854 1.00 89.25 531 LEU A O 1
ATOM 4079 N N . CYS A 1 532 ? 21.132 7.162 4.008 1.00 91.69 532 CYS A N 1
ATOM 4080 C CA . CYS A 1 532 ? 22.224 6.931 4.950 1.00 91.69 532 CYS A CA 1
ATOM 4081 C C . CYS A 1 532 ? 23.576 7.220 4.276 1.00 91.69 532 CYS A C 1
ATOM 4083 O O . CYS A 1 532 ? 23.998 6.481 3.380 1.00 91.69 532 CYS A O 1
ATOM 4085 N N . ASP A 1 533 ? 24.272 8.269 4.715 1.00 91.19 533 ASP A N 1
ATOM 4086 C CA . ASP A 1 533 ? 25.561 8.662 4.140 1.00 91.19 533 ASP A CA 1
ATOM 4087 C C . ASP A 1 533 ? 26.702 7.785 4.670 1.00 91.19 533 ASP A C 1
ATOM 4089 O O . ASP A 1 533 ? 27.129 7.903 5.822 1.00 91.19 533 ASP A O 1
ATOM 4093 N N . VAL A 1 534 ? 27.234 6.917 3.807 1.00 93.44 534 VAL A N 1
ATOM 4094 C CA . VAL A 1 534 ? 28.248 5.914 4.167 1.00 93.44 534 VAL A CA 1
ATOM 4095 C C . VAL A 1 534 ? 29.606 6.498 4.552 1.00 93.44 534 VAL A C 1
ATOM 4097 O O . VAL A 1 534 ? 30.496 5.744 4.936 1.00 93.44 534 VAL A O 1
ATOM 4100 N N . ARG A 1 535 ? 29.777 7.820 4.448 1.00 91.38 535 ARG A N 1
ATOM 4101 C CA . ARG A 1 535 ? 30.968 8.555 4.898 1.00 91.38 535 ARG A CA 1
ATOM 4102 C C . ARG A 1 535 ? 30.919 8.905 6.389 1.00 91.38 535 ARG A C 1
ATOM 4104 O O . ARG A 1 535 ? 31.934 9.301 6.949 1.00 91.38 535 ARG A O 1
ATOM 4111 N N . GLN A 1 536 ? 29.747 8.805 7.023 1.00 91.12 536 GLN A N 1
ATOM 4112 C CA . GLN A 1 536 ? 29.493 9.334 8.368 1.00 91.12 536 GLN A CA 1
ATOM 4113 C C . GLN A 1 536 ? 28.373 8.573 9.110 1.00 91.12 536 GLN A C 1
ATOM 4115 O O . GLN A 1 536 ? 27.479 9.176 9.704 1.00 91.12 536 GLN A O 1
ATOM 4120 N N . LEU A 1 537 ? 28.413 7.237 9.077 1.00 93.31 537 LEU A N 1
ATOM 4121 C CA . LEU A 1 537 ? 27.446 6.369 9.764 1.00 93.31 537 LEU A CA 1
ATOM 4122 C C . LEU A 1 537 ? 27.723 6.361 11.286 1.00 93.31 537 LEU A C 1
ATOM 4124 O O . LEU A 1 537 ? 28.807 5.917 11.672 1.00 93.31 537 LEU A O 1
ATOM 4128 N N . PRO A 1 538 ? 26.799 6.788 12.176 1.00 87.69 538 PRO A N 1
ATOM 4129 C CA . PRO A 1 538 ? 27.126 7.053 13.587 1.00 87.69 538 PRO A CA 1
ATOM 4130 C C . PRO A 1 538 ? 27.751 5.882 14.363 1.00 87.69 538 PRO A C 1
ATOM 4132 O O . PRO A 1 538 ? 28.705 6.084 15.108 1.00 87.69 538 PRO A O 1
ATOM 4135 N N . GLY A 1 539 ? 27.254 4.656 14.164 1.00 81.25 539 GLY A N 1
ATOM 4136 C CA . GLY A 1 539 ? 27.750 3.441 14.828 1.00 81.25 539 GLY A CA 1
ATOM 4137 C C . GLY A 1 539 ? 28.787 2.625 14.039 1.00 81.25 539 GLY A C 1
ATOM 4138 O O . GLY A 1 539 ? 29.012 1.458 14.375 1.00 81.25 539 GLY A O 1
ATOM 4139 N N . ILE A 1 540 ? 29.366 3.177 12.957 1.00 91.06 540 ILE A N 1
ATOM 4140 C CA . ILE A 1 540 ? 30.290 2.453 12.049 1.00 91.06 540 ILE A CA 1
ATOM 4141 C C . ILE A 1 540 ? 31.471 3.316 11.554 1.00 91.06 540 ILE A C 1
ATOM 4143 O O . ILE A 1 540 ? 32.587 2.809 11.468 1.00 91.06 540 ILE A O 1
ATOM 4147 N N . GLY A 1 541 ? 31.254 4.595 11.231 1.00 90.44 541 GLY A N 1
ATOM 4148 C CA . GLY A 1 541 ? 32.242 5.480 10.597 1.00 90.44 541 GLY A CA 1
ATOM 4149 C C . GLY A 1 541 ? 32.136 5.542 9.065 1.00 90.44 541 GLY A C 1
ATOM 4150 O O . GLY A 1 541 ? 31.064 5.320 8.497 1.00 90.44 541 GLY A O 1
ATOM 4151 N N . ASP A 1 542 ? 33.246 5.878 8.397 1.00 92.81 542 ASP A N 1
ATOM 4152 C CA . ASP A 1 542 ? 33.350 5.945 6.930 1.00 92.81 542 ASP A CA 1
ATOM 4153 C C . ASP A 1 542 ? 33.635 4.557 6.330 1.00 92.81 542 ASP A C 1
ATOM 4155 O O . ASP A 1 542 ? 34.703 3.976 6.534 1.00 92.81 542 ASP A O 1
ATOM 4159 N N . ILE A 1 543 ? 32.687 4.045 5.545 1.00 92.62 543 ILE A N 1
ATOM 4160 C CA . ILE A 1 543 ? 32.827 2.825 4.736 1.00 92.62 543 ILE A CA 1
ATOM 4161 C C . ILE A 1 543 ? 32.763 3.116 3.227 1.00 92.62 543 ILE A C 1
ATOM 4163 O O . ILE A 1 543 ? 32.675 2.190 2.420 1.00 92.62 543 ILE A O 1
ATOM 4167 N N . SER A 1 544 ? 32.842 4.380 2.802 1.00 90.25 544 SER A N 1
ATOM 4168 C CA . SER A 1 544 ? 32.772 4.807 1.393 1.00 90.25 544 SER A CA 1
ATOM 4169 C C . SER A 1 544 ? 33.974 4.382 0.535 1.00 90.25 544 SER A C 1
ATOM 4171 O O . SER A 1 544 ? 33.920 4.460 -0.697 1.00 90.25 544 SER A O 1
ATOM 4173 N N . SER A 1 545 ? 35.043 3.910 1.181 1.00 86.62 545 SER A N 1
ATOM 4174 C CA . SER A 1 545 ? 36.194 3.225 0.582 1.00 86.62 545 SER A CA 1
ATOM 4175 C C . SER A 1 545 ? 35.924 1.746 0.265 1.00 86.62 545 SER A C 1
ATOM 4177 O O . SER A 1 545 ? 36.636 1.147 -0.545 1.00 86.62 545 SER A O 1
ATOM 4179 N N . GLN A 1 546 ? 34.893 1.155 0.878 1.00 86.00 546 GLN A N 1
ATOM 4180 C CA . GLN A 1 546 ? 34.506 -0.240 0.690 1.00 86.00 546 GLN A CA 1
ATOM 4181 C C . GLN A 1 546 ? 33.633 -0.436 -0.554 1.00 86.00 546 GLN A C 1
ATOM 4183 O O . GLN A 1 546 ? 33.146 0.496 -1.194 1.00 86.00 546 GLN A O 1
ATOM 4188 N N . VAL A 1 547 ? 33.433 -1.701 -0.917 1.00 87.75 547 VAL A N 1
ATOM 4189 C CA . VAL A 1 547 ? 32.669 -2.100 -2.103 1.00 87.75 547 VAL A CA 1
ATOM 4190 C C . VAL A 1 547 ? 31.192 -1.769 -1.902 1.00 87.75 547 VAL A C 1
ATOM 4192 O O . VAL A 1 547 ? 30.552 -2.385 -1.061 1.00 87.75 547 VAL A O 1
ATOM 4195 N N . GLY A 1 548 ? 30.620 -0.871 -2.709 1.00 89.25 548 GLY A N 1
ATOM 4196 C CA . GLY A 1 548 ? 29.268 -0.343 -2.469 1.00 89.25 548 GLY A CA 1
ATOM 4197 C C . GLY A 1 548 ? 28.161 -1.376 -2.219 1.00 89.25 548 GLY A C 1
ATOM 4198 O O . GLY A 1 548 ? 27.270 -1.152 -1.401 1.00 89.25 548 GLY A O 1
ATOM 4199 N N . SER A 1 549 ? 28.264 -2.564 -2.816 1.00 90.25 549 SER A N 1
ATOM 4200 C CA . SER A 1 549 ? 27.333 -3.675 -2.597 1.00 90.25 549 SER A CA 1
ATOM 4201 C C . SER A 1 549 ? 27.307 -4.237 -1.160 1.00 90.25 549 SER A C 1
ATOM 4203 O O . SER A 1 549 ? 26.379 -4.972 -0.832 1.00 90.25 549 SER A O 1
ATOM 4205 N N . VAL A 1 550 ? 28.276 -3.903 -0.290 1.00 93.56 550 VAL A N 1
ATOM 4206 C CA . VAL A 1 550 ? 28.261 -4.278 1.142 1.00 93.56 550 VAL A CA 1
ATOM 4207 C C . VAL A 1 550 ? 27.680 -3.200 2.059 1.00 93.56 550 VAL A C 1
ATOM 4209 O O . VAL A 1 550 ? 27.364 -3.518 3.200 1.00 93.56 550 VAL A O 1
ATOM 4212 N N . TRP A 1 551 ? 27.498 -1.950 1.607 1.00 95.25 551 TRP A N 1
ATOM 4213 C CA . TRP A 1 551 ? 27.070 -0.847 2.489 1.00 95.25 551 TRP A CA 1
ATOM 4214 C C . TRP A 1 551 ? 25.736 -1.123 3.200 1.00 95.25 551 TRP A C 1
ATOM 4216 O O . TRP A 1 551 ? 25.621 -0.892 4.398 1.00 95.25 551 TRP A O 1
ATOM 4226 N N . ARG A 1 552 ? 24.775 -1.741 2.506 1.00 96.12 552 ARG A N 1
ATOM 4227 C CA . ARG A 1 552 ? 23.515 -2.274 3.057 1.00 96.12 552 ARG A CA 1
ATOM 4228 C C . ARG A 1 552 ? 23.652 -3.199 4.273 1.00 96.12 552 ARG A C 1
ATOM 4230 O O . ARG A 1 552 ? 22.713 -3.292 5.056 1.00 96.12 552 ARG A O 1
ATOM 4237 N N . PHE A 1 553 ? 24.801 -3.846 4.486 1.00 97.12 553 PHE A N 1
ATOM 4238 C CA . PHE A 1 553 ? 25.057 -4.655 5.686 1.00 97.12 553 PHE A CA 1
ATOM 4239 C C . PHE A 1 553 ? 25.226 -3.807 6.963 1.00 97.12 553 PHE A C 1
ATOM 4241 O O . PHE A 1 553 ? 25.218 -4.359 8.061 1.00 97.12 553 PHE A O 1
ATOM 4248 N N . ALA A 1 554 ? 25.309 -2.476 6.856 1.00 96.69 554 ALA A N 1
ATOM 4249 C CA . ALA A 1 554 ? 25.281 -1.553 7.992 1.00 96.69 554 ALA A CA 1
ATOM 4250 C C . ALA A 1 554 ? 24.001 -1.652 8.853 1.00 96.69 554 ALA A C 1
ATOM 4252 O O . ALA A 1 554 ? 24.029 -1.277 10.022 1.00 96.69 554 ALA A O 1
ATOM 4253 N N . VAL A 1 555 ? 22.897 -2.194 8.322 1.00 96.62 555 VAL A N 1
ATOM 4254 C CA . VAL A 1 555 ? 21.648 -2.432 9.079 1.00 96.62 555 VAL A CA 1
ATOM 4255 C C . VAL A 1 555 ? 21.758 -3.573 10.113 1.00 96.62 555 VAL A C 1
ATOM 4257 O O . VAL A 1 555 ? 20.948 -3.672 11.035 1.00 96.62 555 VAL A O 1
ATOM 4260 N N . ILE A 1 556 ? 22.758 -4.449 9.970 1.00 95.56 556 ILE A N 1
ATOM 4261 C CA . ILE A 1 556 ? 23.003 -5.561 10.896 1.00 95.56 556 ILE A CA 1
ATOM 4262 C C . ILE A 1 556 ? 23.468 -4.979 12.235 1.00 95.56 556 ILE A C 1
ATOM 4264 O O . ILE A 1 556 ? 24.390 -4.164 12.259 1.00 95.56 556 ILE A O 1
ATOM 4268 N N . ALA A 1 557 ? 22.867 -5.394 13.351 1.00 91.69 557 ALA A N 1
ATOM 4269 C CA . ALA A 1 557 ? 23.141 -4.805 14.667 1.00 91.69 557 ALA A CA 1
ATOM 4270 C C . ALA A 1 557 ? 23.112 -3.257 14.640 1.00 91.69 557 ALA A C 1
ATOM 4272 O O . ALA A 1 557 ? 24.013 -2.580 15.143 1.00 91.69 557 ALA A O 1
ATOM 4273 N N . ASP A 1 558 ? 22.100 -2.712 13.963 1.00 93.31 558 ASP A N 1
ATOM 4274 C CA . ASP A 1 558 ? 21.608 -1.352 14.160 1.00 93.31 558 ASP A CA 1
ATOM 4275 C C . ASP A 1 558 ? 20.570 -1.414 15.284 1.00 93.31 558 ASP A C 1
ATOM 4277 O O . ASP A 1 558 ? 19.598 -2.165 15.188 1.00 93.31 558 ASP A O 1
ATOM 4281 N N . GLU A 1 559 ? 20.798 -0.666 16.360 1.00 87.88 559 GLU A N 1
ATOM 4282 C CA . GLU A 1 559 ? 19.995 -0.740 17.586 1.00 87.88 559 GLU A CA 1
ATOM 4283 C C . GLU A 1 559 ? 18.586 -0.159 17.407 1.00 87.88 559 GLU A C 1
ATOM 4285 O O . GLU A 1 559 ? 17.661 -0.567 18.105 1.00 87.88 559 GLU A O 1
ATOM 4290 N N . SER A 1 560 ? 18.383 0.706 16.408 1.00 90.00 560 SER A N 1
ATOM 4291 C CA . SER A 1 560 ? 17.054 1.211 16.043 1.00 90.00 560 SER A CA 1
ATOM 4292 C C . SER A 1 560 ? 16.194 0.183 15.290 1.00 90.00 560 SER A C 1
ATOM 4294 O O . SER A 1 560 ? 14.987 0.378 15.146 1.00 90.00 560 SER A O 1
ATOM 4296 N N . VAL A 1 561 ? 16.791 -0.910 14.795 1.00 94.12 561 VAL A N 1
ATOM 4297 C CA . VAL A 1 561 ? 16.158 -1.871 13.878 1.00 94.12 561 VAL A CA 1
ATOM 4298 C C . VAL A 1 561 ? 15.920 -3.207 14.564 1.00 94.12 561 VAL A C 1
ATOM 4300 O O . VAL A 1 561 ? 16.847 -3.792 15.112 1.00 94.12 561 VAL A O 1
ATOM 4303 N N . GLU A 1 562 ? 14.702 -3.737 14.457 1.00 92.44 562 GLU A N 1
ATOM 4304 C CA . GLU A 1 562 ? 14.338 -5.074 14.929 1.00 92.44 562 GLU A CA 1
ATOM 4305 C C . GLU A 1 562 ? 14.445 -6.134 13.814 1.00 92.44 562 GLU A C 1
ATOM 4307 O O . GLU A 1 562 ? 15.216 -7.086 13.966 1.00 92.44 562 GLU A O 1
ATOM 4312 N N . ARG A 1 563 ? 13.733 -5.997 12.683 1.00 96.12 563 ARG A N 1
ATOM 4313 C CA . ARG A 1 563 ? 13.923 -6.855 11.492 1.00 96.12 563 ARG A CA 1
ATOM 4314 C C . ARG A 1 563 ? 14.509 -6.071 10.326 1.00 96.12 563 ARG A C 1
ATOM 4316 O O . ARG A 1 563 ? 14.195 -4.901 10.128 1.00 96.12 563 ARG A O 1
ATOM 4323 N N . PHE A 1 564 ? 15.285 -6.744 9.485 1.00 98.25 564 PHE A N 1
ATOM 4324 C CA . PHE A 1 564 ? 15.711 -6.203 8.199 1.00 98.25 564 PHE A CA 1
ATOM 4325 C C . PHE A 1 564 ? 15.591 -7.225 7.065 1.00 98.25 564 PHE A C 1
ATOM 4327 O O . PHE A 1 564 ? 15.778 -8.422 7.281 1.00 98.25 564 PHE A O 1
ATOM 4334 N N . LEU A 1 565 ? 15.356 -6.738 5.846 1.00 98.50 565 LEU A N 1
ATOM 4335 C CA . LEU A 1 565 ? 15.637 -7.443 4.593 1.00 98.50 565 LEU A CA 1
ATOM 4336 C C . LEU A 1 565 ? 16.754 -6.701 3.855 1.00 98.50 565 LEU A C 1
ATOM 4338 O O . LEU A 1 565 ? 16.722 -5.474 3.759 1.00 98.50 565 LEU A O 1
ATOM 4342 N N . ILE A 1 566 ? 17.720 -7.427 3.298 1.00 98.12 566 ILE A N 1
ATOM 4343 C CA . ILE A 1 566 ? 18.730 -6.869 2.395 1.00 98.12 566 ILE A CA 1
ATOM 4344 C C . ILE A 1 566 ? 18.257 -7.041 0.954 1.00 98.12 566 ILE A C 1
ATOM 4346 O O . ILE A 1 566 ? 17.857 -8.138 0.562 1.00 98.12 566 ILE A O 1
ATOM 4350 N N . ARG A 1 567 ? 18.331 -5.968 0.160 1.00 95.44 567 ARG A N 1
ATOM 4351 C CA . ARG A 1 567 ? 17.800 -5.902 -1.207 1.00 95.44 567 ARG A CA 1
ATOM 4352 C C . ARG A 1 567 ? 18.789 -5.305 -2.204 1.00 95.44 567 ARG A C 1
ATOM 4354 O O . ARG A 1 567 ? 19.569 -4.411 -1.869 1.00 95.44 567 ARG A O 1
ATOM 4361 N N . ASP A 1 568 ? 18.757 -5.805 -3.439 1.00 91.31 568 ASP A N 1
ATOM 4362 C CA . ASP A 1 568 ? 19.371 -5.161 -4.608 1.00 91.31 568 ASP A CA 1
ATOM 4363 C C . ASP A 1 568 ? 18.427 -4.053 -5.124 1.00 91.31 568 ASP A C 1
ATOM 4365 O O . ASP A 1 568 ? 17.206 -4.213 -5.117 1.00 91.31 568 ASP A O 1
ATOM 4369 N N . LEU A 1 569 ? 18.974 -2.895 -5.512 1.00 88.25 569 LEU A N 1
ATOM 4370 C CA . LEU A 1 569 ? 18.193 -1.669 -5.770 1.00 88.25 569 LEU A CA 1
ATOM 4371 C C . LEU A 1 569 ? 17.431 -1.678 -7.108 1.00 88.25 569 LEU A C 1
ATOM 4373 O O . LEU A 1 569 ? 16.473 -0.926 -7.280 1.00 88.25 569 LEU A O 1
ATOM 4377 N N . ASP A 1 570 ? 17.836 -2.545 -8.030 1.00 84.38 570 ASP A N 1
ATOM 4378 C CA . ASP A 1 570 ? 17.196 -2.818 -9.318 1.00 84.38 570 ASP A CA 1
ATOM 4379 C C . ASP A 1 570 ? 16.220 -4.010 -9.279 1.00 84.38 570 ASP A C 1
ATOM 4381 O O . ASP A 1 570 ? 15.504 -4.239 -10.259 1.00 84.38 570 ASP A O 1
ATOM 4385 N N . SER A 1 571 ? 16.165 -4.747 -8.161 1.00 86.81 571 SER A N 1
ATOM 4386 C CA . SER A 1 571 ? 15.227 -5.855 -7.948 1.00 86.81 571 SER A CA 1
ATOM 4387 C C . SER A 1 571 ? 13.829 -5.372 -7.561 1.00 86.81 571 SER A C 1
ATOM 4389 O O . SER A 1 571 ? 13.672 -4.384 -6.846 1.00 86.81 571 SER A O 1
ATOM 4391 N N . ILE A 1 572 ? 12.812 -6.109 -8.002 1.00 84.69 572 ILE A N 1
ATOM 4392 C CA . ILE A 1 572 ? 11.391 -5.816 -7.799 1.00 84.69 572 ILE A CA 1
ATOM 4393 C C . ILE A 1 572 ? 10.890 -6.520 -6.525 1.00 84.69 572 ILE A C 1
ATOM 4395 O O . ILE A 1 572 ? 11.135 -7.711 -6.331 1.00 84.69 572 ILE A O 1
ATOM 4399 N N . LEU A 1 573 ? 10.169 -5.805 -5.654 1.00 86.81 573 LEU A N 1
ATOM 4400 C CA . LEU A 1 573 ? 9.392 -6.411 -4.557 1.00 86.81 573 LEU A CA 1
ATOM 4401 C C . LEU A 1 573 ? 8.123 -7.082 -5.123 1.00 86.81 573 LEU A C 1
ATOM 4403 O O . LEU A 1 573 ? 7.457 -6.508 -5.990 1.00 86.81 573 LEU A O 1
ATOM 4407 N N . THR A 1 574 ? 7.791 -8.287 -4.654 1.00 86.88 574 THR A N 1
ATOM 4408 C CA . THR A 1 574 ? 6.704 -9.131 -5.198 1.00 86.88 574 THR A CA 1
ATOM 4409 C C . THR A 1 574 ? 5.831 -9.700 -4.078 1.00 86.88 574 THR A C 1
ATOM 4411 O O . THR A 1 574 ? 6.311 -9.866 -2.955 1.00 86.88 574 THR A O 1
ATOM 4414 N N . GLN A 1 575 ? 4.574 -10.060 -4.374 1.00 85.19 575 GLN A N 1
ATOM 4415 C CA . GLN A 1 575 ? 3.674 -10.661 -3.375 1.00 85.19 575 GLN A CA 1
ATOM 4416 C C . GLN A 1 575 ? 4.279 -11.943 -2.792 1.00 85.19 575 GLN A C 1
ATOM 4418 O O . GLN A 1 575 ? 4.415 -12.087 -1.584 1.00 85.19 575 GLN A O 1
ATOM 4423 N N . ARG A 1 576 ? 4.783 -12.805 -3.678 1.00 91.12 576 ARG A N 1
ATOM 4424 C CA . ARG A 1 576 ? 5.487 -14.047 -3.348 1.00 91.12 576 ARG A CA 1
ATOM 4425 C C . ARG A 1 576 ? 6.646 -13.860 -2.361 1.00 91.12 576 ARG A C 1
ATOM 4427 O O . ARG A 1 576 ? 6.890 -14.730 -1.526 1.00 91.12 576 ARG A O 1
ATOM 4434 N N . GLU A 1 577 ? 7.385 -12.759 -2.480 1.00 94.31 577 GLU A N 1
ATOM 4435 C CA . GLU A 1 577 ? 8.453 -12.408 -1.544 1.00 94.31 577 GLU A CA 1
ATOM 4436 C C . GLU A 1 577 ? 7.883 -12.058 -0.168 1.00 94.31 577 GLU A C 1
ATOM 4438 O O . GLU A 1 577 ? 8.347 -12.591 0.838 1.00 94.31 577 GLU A O 1
ATOM 4443 N N . ARG A 1 578 ? 6.838 -11.222 -0.130 1.00 94.12 578 ARG A N 1
ATOM 4444 C CA . ARG A 1 578 ? 6.141 -10.857 1.107 1.00 94.12 578 ARG A CA 1
ATOM 4445 C C . ARG A 1 578 ? 5.521 -12.074 1.795 1.00 94.12 578 ARG A C 1
ATOM 4447 O O . ARG A 1 578 ? 5.588 -12.160 3.018 1.00 94.12 578 ARG A O 1
ATOM 4454 N N . ASP A 1 579 ? 4.978 -13.031 1.056 1.00 94.19 579 ASP A N 1
ATOM 4455 C CA . ASP A 1 579 ? 4.395 -14.246 1.637 1.00 94.19 579 ASP A CA 1
ATOM 4456 C C . ASP A 1 579 ? 5.478 -15.126 2.287 1.00 94.19 579 ASP A C 1
ATOM 4458 O O . ASP A 1 579 ? 5.347 -15.530 3.442 1.00 94.19 579 ASP A O 1
ATOM 4462 N N . ALA A 1 580 ? 6.606 -15.340 1.596 1.00 96.56 580 ALA A N 1
ATOM 4463 C CA . ALA A 1 580 ? 7.759 -16.062 2.144 1.00 96.56 580 ALA A CA 1
ATOM 4464 C C . ALA A 1 580 ? 8.399 -15.345 3.349 1.00 96.56 580 ALA A C 1
ATOM 4466 O O . ALA A 1 580 ? 8.887 -15.995 4.273 1.00 96.56 580 ALA A O 1
ATOM 4467 N N . VAL A 1 581 ? 8.391 -14.009 3.361 1.00 96.88 581 VAL A N 1
ATOM 4468 C CA . VAL A 1 581 ? 8.817 -13.209 4.518 1.00 96.88 581 VAL A CA 1
ATOM 4469 C C . VAL A 1 581 ? 7.802 -13.294 5.660 1.00 96.88 581 VAL A C 1
ATOM 4471 O O . VAL A 1 581 ? 8.215 -13.337 6.813 1.00 96.88 581 VAL A O 1
ATOM 4474 N N . THR A 1 582 ? 6.502 -13.385 5.377 1.00 94.19 582 THR A N 1
ATOM 4475 C CA . THR A 1 582 ? 5.455 -13.523 6.405 1.00 94.19 582 THR A CA 1
ATOM 4476 C C . THR A 1 582 ? 5.604 -14.851 7.157 1.00 94.19 582 THR A C 1
ATOM 4478 O O . THR A 1 582 ? 5.708 -14.822 8.381 1.00 94.19 582 THR A O 1
ATOM 4481 N N . GLU A 1 583 ? 5.804 -15.978 6.455 1.00 94.56 583 GLU A N 1
ATOM 4482 C CA . GLU A 1 583 ? 6.135 -17.268 7.099 1.00 94.56 583 GLU A CA 1
ATOM 4483 C C . GLU A 1 583 ? 7.410 -17.202 7.967 1.00 94.56 583 GLU A C 1
ATOM 4485 O O . GLU A 1 583 ? 7.522 -17.912 8.968 1.00 94.56 583 GLU A O 1
ATOM 4490 N N . TRP A 1 584 ? 8.388 -16.355 7.615 1.00 97.50 584 TRP A N 1
ATOM 4491 C CA . TRP A 1 584 ? 9.578 -16.146 8.446 1.00 97.50 584 TRP A CA 1
ATOM 4492 C C . TRP A 1 584 ? 9.308 -15.258 9.667 1.00 97.50 584 TRP A C 1
ATOM 4494 O O . TRP A 1 584 ? 9.815 -15.566 10.747 1.00 97.50 584 TRP A O 1
ATOM 4504 N N . LEU A 1 585 ? 8.517 -14.192 9.532 1.00 91.94 585 LEU A N 1
ATOM 4505 C CA . LEU A 1 585 ? 8.150 -13.301 10.640 1.00 91.94 585 LEU A CA 1
ATOM 4506 C C . LEU A 1 585 ? 7.316 -14.027 11.707 1.00 91.94 585 LEU A C 1
ATOM 4508 O O . LEU A 1 585 ? 7.488 -13.758 12.894 1.00 91.94 585 LEU A O 1
ATOM 4512 N N . GLU A 1 586 ? 6.483 -14.981 11.287 1.00 92.19 586 GLU A N 1
ATOM 4513 C CA . GLU A 1 586 ? 5.743 -15.913 12.152 1.00 92.19 586 GLU A CA 1
ATOM 4514 C C . GLU A 1 586 ? 6.642 -17.011 12.764 1.00 92.19 586 GLU A C 1
ATOM 4516 O O . GLU A 1 586 ? 6.253 -17.699 13.710 1.00 92.19 586 GLU A O 1
ATOM 4521 N N . SER A 1 587 ? 7.870 -17.179 12.260 1.00 90.75 587 SER A N 1
ATOM 4522 C CA . SER A 1 587 ? 8.840 -18.156 12.760 1.00 90.75 587 SER A CA 1
ATOM 4523 C C . SER A 1 587 ? 9.712 -17.608 13.898 1.00 90.75 587 SER A C 1
ATOM 4525 O O . SER A 1 587 ? 9.932 -16.409 14.053 1.00 90.75 587 SER A O 1
ATOM 4527 N N . ASN A 1 588 ? 10.337 -18.511 14.659 1.00 90.44 588 ASN A N 1
ATOM 4528 C CA . ASN A 1 588 ? 11.303 -18.139 15.698 1.00 90.44 588 ASN A CA 1
ATOM 4529 C C . ASN A 1 588 ? 12.747 -17.921 15.190 1.00 90.44 588 ASN A C 1
ATOM 4531 O O . ASN A 1 588 ? 13.666 -17.820 16.014 1.00 90.44 588 ASN A O 1
ATOM 4535 N N . LYS A 1 589 ? 12.976 -17.882 13.868 1.00 93.50 589 LYS A N 1
ATOM 4536 C CA . LYS A 1 589 ? 14.319 -17.861 13.263 1.00 93.50 589 LYS A CA 1
ATOM 4537 C C . LYS A 1 589 ? 14.918 -16.465 13.184 1.00 93.50 589 LYS A C 1
ATOM 4539 O O . LYS A 1 589 ? 14.257 -15.527 12.749 1.00 93.50 589 LYS A O 1
ATOM 4544 N N . THR A 1 590 ? 16.205 -16.339 13.511 1.00 95.44 590 THR A N 1
ATOM 4545 C CA . THR A 1 590 ? 16.935 -15.080 13.308 1.00 95.44 590 THR A CA 1
ATOM 4546 C C . THR A 1 590 ? 16.990 -14.711 11.831 1.00 95.44 590 THR A C 1
ATOM 4548 O O . THR A 1 590 ? 16.799 -13.544 11.518 1.00 95.44 590 THR A O 1
ATOM 4551 N N . PHE A 1 591 ? 17.256 -15.663 10.931 1.00 98.06 591 PHE A N 1
ATOM 4552 C CA . PHE A 1 591 ? 17.565 -15.360 9.529 1.00 98.06 591 PHE A CA 1
ATOM 4553 C C . PHE A 1 591 ? 16.596 -15.967 8.512 1.00 98.06 591 PHE A C 1
ATOM 4555 O O . PHE A 1 591 ? 16.047 -17.051 8.717 1.00 98.06 591 PHE A O 1
ATOM 4562 N N . HIS A 1 592 ? 16.491 -15.293 7.368 1.00 98.44 592 HIS A N 1
ATOM 4563 C CA . HIS A 1 592 ? 15.704 -15.688 6.200 1.00 98.44 592 HIS A CA 1
ATOM 4564 C C . HIS A 1 592 ? 16.560 -15.678 4.936 1.00 98.44 592 HIS A C 1
ATOM 4566 O O . HIS A 1 592 ? 17.386 -14.781 4.780 1.00 98.44 592 HIS A O 1
ATOM 4572 N N . VAL A 1 593 ? 16.381 -16.639 4.026 1.00 98.31 593 VAL A N 1
ATOM 4573 C CA . VAL A 1 593 ? 17.101 -16.690 2.737 1.00 98.31 593 VAL A CA 1
ATOM 4574 C C . VAL A 1 593 ? 16.182 -17.195 1.624 1.00 98.31 593 VAL A C 1
ATOM 4576 O O . VAL A 1 593 ? 15.555 -18.239 1.768 1.00 98.31 593 VAL A O 1
ATOM 4579 N N . MET A 1 594 ? 16.148 -16.508 0.483 1.00 97.75 594 MET A N 1
ATOM 4580 C CA . MET A 1 594 ? 15.274 -16.845 -0.647 1.00 97.75 594 MET A CA 1
ATOM 4581 C C . MET A 1 594 ? 16.077 -17.234 -1.900 1.00 97.75 594 MET A C 1
ATOM 4583 O O . MET A 1 594 ? 16.996 -16.524 -2.311 1.00 97.75 594 MET A O 1
ATOM 4587 N N . ARG A 1 595 ? 15.736 -18.369 -2.530 1.00 96.06 595 ARG A N 1
ATOM 4588 C CA . ARG A 1 595 ? 16.421 -18.923 -3.721 1.00 96.06 595 ARG A CA 1
ATOM 4589 C C . ARG A 1 595 ? 15.424 -19.297 -4.818 1.00 96.06 595 ARG A C 1
ATOM 4591 O O . ARG A 1 595 ? 15.121 -20.462 -5.070 1.00 96.06 595 ARG A O 1
ATOM 4598 N N . ASP A 1 596 ? 14.887 -18.270 -5.467 1.00 94.25 596 ASP A N 1
ATOM 4599 C CA . ASP A 1 596 ? 13.698 -18.421 -6.310 1.00 94.25 596 ASP A CA 1
ATOM 4600 C C . ASP A 1 596 ? 13.917 -18.698 -7.817 1.00 94.25 596 ASP A C 1
ATOM 4602 O O . ASP A 1 596 ? 12.957 -18.815 -8.573 1.00 94.25 596 ASP A O 1
ATOM 4606 N N . HIS A 1 597 ? 15.161 -18.832 -8.284 1.00 93.25 597 HIS A N 1
ATOM 4607 C CA . HIS A 1 597 ? 15.480 -19.058 -9.702 1.00 93.25 597 HIS A CA 1
ATOM 4608 C C . HIS A 1 597 ? 16.461 -20.234 -9.868 1.00 93.25 597 HIS A C 1
ATOM 4610 O O . HIS A 1 597 ? 17.325 -20.416 -9.005 1.00 93.25 597 HIS A O 1
ATOM 4616 N N . PRO A 1 598 ? 16.454 -20.988 -10.991 1.00 91.44 598 PRO A N 1
ATOM 4617 C CA . PRO A 1 598 ? 17.426 -22.062 -11.252 1.00 91.44 598 PRO A CA 1
ATOM 4618 C C . PRO A 1 598 ? 18.909 -21.650 -11.207 1.00 91.44 598 PRO A C 1
ATOM 4620 O O . PRO A 1 598 ? 19.782 -22.517 -11.209 1.00 91.44 598 PRO A O 1
ATOM 4623 N N . TRP A 1 599 ? 19.203 -20.345 -11.199 1.00 89.75 599 TRP A N 1
ATOM 4624 C CA . TRP A 1 599 ? 20.558 -19.782 -11.111 1.00 89.75 599 TRP A CA 1
ATOM 4625 C C . TRP A 1 599 ? 20.912 -19.219 -9.727 1.00 89.75 599 TRP A C 1
ATOM 4627 O O . TRP A 1 599 ? 22.029 -18.743 -9.540 1.00 89.75 599 TRP A O 1
ATOM 4637 N N . HIS A 1 600 ? 20.022 -19.311 -8.733 1.00 92.69 600 HIS A N 1
ATOM 4638 C CA . HIS A 1 600 ? 20.266 -18.869 -7.350 1.00 92.69 600 HIS A CA 1
ATOM 4639 C C . HIS A 1 600 ? 21.112 -19.905 -6.579 1.00 92.69 600 HIS A C 1
ATOM 4641 O O . HIS A 1 600 ? 20.784 -20.361 -5.491 1.00 92.69 600 HIS A O 1
ATOM 4647 N N . GLY A 1 601 ? 22.231 -20.304 -7.197 1.00 89.88 601 GLY A N 1
ATOM 4648 C CA . GLY A 1 601 ? 23.064 -21.464 -6.868 1.00 89.88 601 GLY A CA 1
ATOM 4649 C C . GLY A 1 601 ? 24.024 -21.312 -5.689 1.00 89.88 601 GLY A C 1
ATOM 4650 O O . GLY A 1 601 ? 24.975 -22.093 -5.600 1.00 89.88 601 GLY A O 1
ATOM 4651 N N . THR A 1 602 ? 23.806 -20.327 -4.824 1.00 91.81 602 THR A N 1
ATOM 4652 C CA . THR A 1 602 ? 24.686 -19.938 -3.713 1.00 91.81 602 THR A CA 1
ATOM 4653 C C . THR A 1 602 ? 23.962 -20.079 -2.372 1.00 91.81 602 THR A C 1
ATOM 4655 O O . THR A 1 602 ? 22.742 -20.183 -2.316 1.00 91.81 602 THR A O 1
ATOM 4658 N N . GLU A 1 603 ? 24.720 -20.075 -1.284 1.00 95.00 603 GLU A N 1
ATOM 4659 C CA . GLU A 1 603 ? 24.229 -20.275 0.081 1.00 95.00 603 GLU A CA 1
ATOM 4660 C C . GLU A 1 603 ? 23.244 -19.174 0.504 1.00 95.00 603 GLU A C 1
ATOM 4662 O O . GLU A 1 603 ? 22.124 -19.474 0.923 1.00 95.00 603 GLU A O 1
ATOM 4667 N N . ILE A 1 604 ? 23.649 -17.912 0.319 1.00 96.62 604 ILE A N 1
ATOM 4668 C CA . ILE A 1 604 ? 22.859 -16.693 0.539 1.00 96.62 604 ILE A CA 1
ATOM 4669 C C . ILE A 1 604 ? 23.027 -15.798 -0.697 1.00 96.62 604 ILE A C 1
ATOM 4671 O O . ILE A 1 604 ? 24.156 -15.600 -1.152 1.00 96.62 604 ILE A O 1
ATOM 4675 N N . LEU A 1 605 ? 21.925 -15.284 -1.250 1.00 95.00 605 LEU A N 1
ATOM 4676 C CA . LEU A 1 605 ? 21.905 -14.324 -2.363 1.00 95.00 605 LEU A CA 1
ATOM 4677 C C . LEU A 1 605 ? 21.936 -12.908 -1.780 1.00 95.00 605 LEU A C 1
ATOM 4679 O O . LEU A 1 605 ? 21.167 -12.618 -0.867 1.00 95.00 605 LEU A O 1
ATOM 4683 N N . ALA A 1 606 ? 22.801 -12.028 -2.289 1.00 90.69 606 ALA A N 1
ATOM 4684 C CA . ALA A 1 606 ? 23.156 -10.796 -1.576 1.00 90.69 606 ALA A CA 1
ATOM 4685 C C . ALA A 1 606 ? 21.986 -9.823 -1.316 1.00 90.69 606 ALA A C 1
ATOM 4687 O O . ALA A 1 606 ? 21.969 -9.211 -0.249 1.00 90.69 606 ALA A O 1
ATOM 4688 N N . GLY A 1 607 ? 21.006 -9.727 -2.225 1.00 93.75 607 GLY A N 1
ATOM 4689 C CA . GLY A 1 607 ? 19.773 -8.942 -2.066 1.00 93.75 607 GLY A CA 1
ATOM 4690 C C . GLY A 1 607 ? 18.481 -9.757 -1.890 1.00 93.75 607 GLY A C 1
ATOM 4691 O O . GLY A 1 607 ? 17.409 -9.277 -2.259 1.00 93.75 607 GLY A O 1
ATOM 4692 N N . MET A 1 608 ? 18.557 -10.996 -1.386 1.00 95.56 608 MET A N 1
ATOM 4693 C CA . MET A 1 608 ? 17.381 -11.862 -1.160 1.00 95.56 608 MET A CA 1
ATOM 4694 C C . MET A 1 608 ? 17.464 -12.611 0.182 1.00 95.56 608 MET A C 1
ATOM 4696 O O . MET A 1 608 ? 17.323 -13.836 0.246 1.00 95.56 608 MET A O 1
ATOM 4700 N N . TRP A 1 609 ? 17.746 -11.885 1.263 1.00 97.94 609 TRP A N 1
ATOM 4701 C CA . TRP A 1 609 ? 17.845 -12.453 2.611 1.00 97.94 609 TRP A CA 1
ATOM 4702 C C . TRP A 1 609 ? 17.464 -11.429 3.685 1.00 97.94 609 TRP A C 1
ATOM 4704 O O . TRP A 1 609 ? 17.427 -10.229 3.415 1.00 97.94 609 TRP A O 1
ATOM 4714 N N . GLY A 1 610 ? 17.182 -11.897 4.899 1.00 97.94 610 GLY A N 1
ATOM 4715 C CA . GLY A 1 610 ? 16.752 -11.064 6.022 1.00 97.94 610 GLY A CA 1
ATOM 4716 C C . GLY A 1 610 ? 17.263 -11.549 7.375 1.00 97.94 610 GLY A C 1
ATOM 4717 O O . GLY A 1 610 ? 17.803 -12.654 7.488 1.00 97.94 610 GLY A O 1
ATOM 4718 N N . GLY A 1 611 ? 17.106 -10.712 8.401 1.00 96.94 611 GLY A N 1
ATOM 4719 C CA . GLY A 1 611 ? 17.600 -10.973 9.751 1.00 96.94 611 GLY A CA 1
ATOM 4720 C C . GLY A 1 611 ? 16.840 -10.252 10.870 1.00 96.94 611 GLY A C 1
ATOM 4721 O O . GLY A 1 611 ? 16.189 -9.232 10.651 1.00 96.94 611 GLY A O 1
ATOM 4722 N N . TRP A 1 612 ? 16.952 -10.789 12.087 1.00 96.31 612 TRP A N 1
ATOM 4723 C CA . TRP A 1 612 ? 16.473 -10.206 13.343 1.00 96.31 612 TRP A CA 1
ATOM 4724 C C . TRP A 1 612 ? 17.664 -9.741 14.190 1.00 96.31 612 TRP A C 1
ATOM 4726 O O . TRP A 1 612 ? 18.508 -10.540 14.601 1.00 96.31 612 TRP A O 1
ATOM 4736 N N . ASN A 1 613 ? 17.708 -8.452 14.512 1.00 92.00 613 ASN A N 1
ATOM 4737 C CA . ASN A 1 613 ? 18.693 -7.824 15.396 1.00 92.00 613 ASN A CA 1
ATOM 4738 C C . ASN A 1 613 ? 18.434 -8.155 16.892 1.00 92.00 613 ASN A C 1
ATOM 4740 O O . ASN A 1 613 ? 18.340 -7.271 17.739 1.00 92.00 613 ASN A O 1
ATOM 4744 N N . ARG A 1 614 ? 18.304 -9.451 17.234 1.00 86.94 614 ARG A N 1
ATOM 4745 C CA . ARG A 1 614 ? 18.110 -9.940 18.622 1.00 86.94 614 ARG A CA 1
ATOM 4746 C C . ARG A 1 614 ? 19.392 -10.323 19.366 1.00 86.94 614 ARG A C 1
ATOM 4748 O O . ARG A 1 614 ? 19.363 -10.494 20.577 1.00 86.94 614 ARG A O 1
ATOM 4755 N N . TYR A 1 615 ? 20.513 -10.475 18.659 1.00 88.06 615 TYR A N 1
ATOM 4756 C CA . TYR A 1 615 ? 21.816 -10.842 19.241 1.00 88.06 615 TYR A CA 1
ATOM 4757 C C . TYR A 1 615 ? 22.901 -9.854 18.790 1.00 88.06 615 TYR A C 1
ATOM 4759 O O . TYR A 1 615 ? 23.902 -10.232 18.174 1.00 88.06 615 TYR A O 1
ATOM 4767 N N . ASN A 1 616 ? 22.662 -8.564 19.041 1.00 85.25 616 ASN A N 1
ATOM 4768 C CA . ASN A 1 616 ? 23.400 -7.478 18.397 1.00 85.25 616 ASN A CA 1
ATOM 4769 C C . ASN A 1 616 ? 24.905 -7.512 18.657 1.00 85.25 616 ASN A C 1
ATOM 4771 O O . ASN A 1 616 ? 25.645 -7.388 17.693 1.00 85.25 616 ASN A O 1
ATOM 4775 N N . ASP A 1 617 ? 25.392 -7.795 19.867 1.00 87.44 617 ASP A N 1
ATOM 4776 C CA . ASP A 1 617 ? 26.844 -7.824 20.134 1.00 87.44 617 ASP A CA 1
ATOM 4777 C C . ASP A 1 617 ? 27.601 -8.818 19.246 1.00 87.44 617 ASP A C 1
ATOM 4779 O O . ASP A 1 617 ? 28.645 -8.508 18.670 1.00 87.44 617 ASP A O 1
ATOM 4783 N N . LYS A 1 618 ? 27.013 -9.999 19.058 1.00 88.25 618 LYS A N 1
ATOM 4784 C CA . LYS A 1 618 ? 27.533 -11.063 18.200 1.00 88.25 618 LYS A CA 1
ATOM 4785 C C . LYS A 1 618 ? 27.490 -10.675 16.721 1.00 88.25 618 LYS A C 1
ATOM 4787 O O . LYS A 1 618 ? 28.456 -10.904 15.993 1.00 88.25 618 LYS A O 1
ATOM 4792 N N . TYR A 1 619 ? 26.384 -10.093 16.258 1.00 91.00 619 TYR A N 1
ATOM 4793 C CA . TYR A 1 619 ? 26.229 -9.719 14.850 1.00 91.00 619 TYR A CA 1
ATOM 4794 C C . TYR A 1 619 ? 26.928 -8.400 14.489 1.00 91.00 619 TYR A C 1
ATOM 4796 O O . TYR A 1 619 ? 27.315 -8.239 13.334 1.00 91.00 619 TYR A O 1
ATOM 4804 N N . ARG A 1 620 ? 27.216 -7.527 15.463 1.00 92.44 620 ARG A N 1
ATOM 4805 C CA . ARG A 1 620 ? 28.079 -6.342 15.327 1.00 92.44 620 ARG A CA 1
ATOM 4806 C C . ARG A 1 620 ? 29.504 -6.763 14.948 1.00 92.44 620 ARG A C 1
ATOM 4808 O O . ARG A 1 620 ? 30.070 -6.189 14.024 1.00 92.44 620 ARG A O 1
ATOM 4815 N N . ILE A 1 621 ? 30.032 -7.832 15.560 1.00 92.62 621 ILE A N 1
ATOM 4816 C CA . ILE A 1 621 ? 31.339 -8.421 15.201 1.00 92.62 621 ILE A CA 1
ATOM 4817 C C . ILE A 1 621 ? 31.324 -8.982 13.768 1.00 92.62 621 ILE A C 1
ATOM 4819 O O . ILE A 1 621 ? 32.201 -8.649 12.973 1.00 92.62 621 ILE A O 1
ATOM 4823 N N . LEU A 1 622 ? 30.320 -9.794 13.403 1.00 93.31 622 LEU A N 1
ATOM 4824 C CA . LEU A 1 622 ? 30.240 -10.366 12.047 1.00 93.31 622 LEU A CA 1
ATOM 4825 C C . LEU A 1 622 ? 30.024 -9.291 10.968 1.00 93.31 622 LEU A C 1
ATOM 4827 O O . LEU A 1 622 ? 30.609 -9.387 9.890 1.00 93.31 622 LEU A O 1
ATOM 4831 N N . ARG A 1 623 ? 29.234 -8.247 11.256 1.00 94.81 623 ARG A N 1
ATOM 4832 C CA . ARG A 1 623 ? 29.109 -7.057 10.402 1.00 94.81 623 ARG A CA 1
ATOM 4833 C C . ARG A 1 623 ? 30.466 -6.406 10.196 1.00 94.81 623 ARG A C 1
ATOM 4835 O O . ARG A 1 623 ? 30.841 -6.179 9.051 1.00 94.81 623 ARG A O 1
ATOM 4842 N N . GLN A 1 624 ? 31.182 -6.111 11.279 1.00 92.75 624 GLN A N 1
ATOM 4843 C CA . GLN A 1 624 ? 32.460 -5.414 11.206 1.00 92.75 624 GLN A CA 1
ATOM 4844 C C . GLN A 1 624 ? 33.462 -6.207 10.359 1.00 92.75 624 GLN A C 1
ATOM 4846 O O . GLN A 1 624 ? 34.023 -5.666 9.412 1.00 92.75 624 GLN A O 1
ATOM 4851 N N . GLN A 1 625 ? 33.547 -7.525 10.570 1.00 93.38 625 GLN A N 1
ATOM 4852 C CA . GLN A 1 625 ? 34.342 -8.420 9.729 1.00 93.38 625 GLN A CA 1
ATOM 4853 C C . GLN A 1 625 ? 33.941 -8.346 8.240 1.00 93.38 625 GLN A C 1
ATOM 4855 O O . GLN A 1 625 ? 34.812 -8.285 7.373 1.00 93.38 625 GLN A O 1
ATOM 4860 N N . MET A 1 626 ? 32.643 -8.321 7.912 1.00 94.19 626 MET A N 1
ATOM 4861 C CA . MET A 1 626 ? 32.179 -8.184 6.522 1.00 94.19 626 MET A CA 1
ATOM 4862 C C . MET A 1 626 ? 32.476 -6.805 5.911 1.00 94.19 626 MET A C 1
ATOM 4864 O O . MET A 1 626 ? 32.754 -6.734 4.715 1.00 94.19 626 MET A O 1
ATOM 4868 N N . LEU A 1 627 ? 32.435 -5.728 6.699 1.00 92.00 627 LEU A N 1
ATOM 4869 C CA . LEU A 1 627 ? 32.721 -4.367 6.231 1.00 92.00 627 LEU A CA 1
ATOM 4870 C C . LEU A 1 627 ? 34.227 -4.083 6.102 1.00 92.00 627 LEU A C 1
ATOM 4872 O O . LEU A 1 627 ? 34.616 -3.311 5.233 1.00 92.00 627 LEU A O 1
ATOM 4876 N N . GLU A 1 628 ? 35.075 -4.720 6.913 1.00 88.50 628 GLU A N 1
ATOM 4877 C CA . GLU A 1 628 ? 36.534 -4.524 6.907 1.00 88.50 628 GLU A CA 1
ATOM 4878 C C . GLU A 1 628 ? 37.287 -5.460 5.948 1.00 88.50 628 GLU A C 1
ATOM 4880 O O . GLU A 1 628 ? 38.419 -5.159 5.558 1.00 88.50 628 GLU A O 1
ATOM 4885 N N . THR A 1 629 ? 36.705 -6.599 5.545 1.00 87.56 629 THR A N 1
ATOM 4886 C CA . THR A 1 629 ? 37.421 -7.565 4.694 1.00 87.56 629 THR A CA 1
ATOM 4887 C C . THR A 1 629 ? 37.645 -7.000 3.285 1.00 87.56 629 THR A C 1
ATOM 4889 O O . THR A 1 629 ? 36.745 -6.975 2.439 1.00 87.56 629 THR A O 1
ATOM 4892 N N . VAL A 1 630 ? 38.895 -6.613 3.016 1.00 82.31 630 VAL A N 1
ATOM 4893 C CA . VAL A 1 630 ? 39.353 -6.048 1.739 1.00 82.31 630 VAL A CA 1
ATOM 4894 C C . VAL A 1 630 ? 39.068 -6.992 0.568 1.00 82.31 630 VAL A C 1
ATOM 4896 O O . VAL A 1 630 ? 39.449 -8.165 0.567 1.00 82.31 630 VAL A O 1
ATOM 4899 N N . LYS A 1 631 ? 38.440 -6.451 -0.479 1.00 84.69 631 LYS A N 1
ATOM 4900 C CA . LYS A 1 631 ? 38.130 -7.169 -1.718 1.00 84.69 631 LYS A CA 1
ATOM 4901 C C . LYS A 1 631 ? 39.390 -7.439 -2.564 1.00 84.69 631 LYS A C 1
ATOM 4903 O O . LYS A 1 631 ? 40.029 -6.485 -3.003 1.00 84.69 631 LYS A O 1
ATOM 4908 N N . PRO A 1 632 ? 39.687 -8.700 -2.935 1.00 82.62 632 PRO A N 1
ATOM 4909 C CA . PRO A 1 632 ? 40.717 -9.016 -3.922 1.00 82.62 632 PRO A CA 1
ATOM 4910 C C . PRO A 1 632 ? 40.386 -8.479 -5.322 1.00 82.62 632 PRO A C 1
ATOM 4912 O O . PRO A 1 632 ? 39.239 -8.558 -5.783 1.00 82.62 632 PRO A O 1
ATOM 4915 N N . ASN A 1 633 ? 41.415 -8.006 -6.030 1.00 79.38 633 ASN A N 1
ATOM 4916 C CA . ASN A 1 633 ? 41.310 -7.518 -7.408 1.00 79.38 633 ASN A CA 1
ATOM 4917 C C . ASN A 1 633 ? 40.625 -8.536 -8.340 1.00 79.38 633 ASN A C 1
ATOM 4919 O O . ASN A 1 633 ? 40.807 -9.746 -8.223 1.00 79.38 633 ASN A O 1
ATOM 4923 N N . GLY A 1 634 ? 39.805 -8.036 -9.270 1.00 71.69 634 GLY A N 1
ATOM 4924 C CA . GLY A 1 634 ? 39.089 -8.845 -10.268 1.00 71.69 634 GLY A CA 1
ATOM 4925 C C . GLY A 1 634 ? 37.890 -9.663 -9.756 1.00 71.69 634 GLY A C 1
ATOM 4926 O O . GLY A 1 634 ? 37.087 -10.125 -10.567 1.00 71.69 634 GLY A O 1
ATOM 4927 N N . LYS A 1 635 ? 37.704 -9.828 -8.438 1.00 75.94 635 LYS A N 1
ATOM 4928 C CA . LYS A 1 635 ? 36.621 -10.660 -7.885 1.00 75.94 635 LYS A CA 1
ATOM 4929 C C . LYS A 1 635 ? 35.233 -10.035 -8.127 1.00 75.94 635 LYS A C 1
ATOM 4931 O O . LYS A 1 635 ? 35.018 -8.847 -7.877 1.00 75.94 635 LYS A O 1
ATOM 4936 N N . LYS A 1 636 ? 34.270 -10.832 -8.603 1.00 79.19 636 LYS A N 1
ATOM 4937 C CA . LYS A 1 636 ? 32.844 -10.454 -8.724 1.00 79.19 636 LYS A CA 1
ATOM 4938 C C . LYS A 1 636 ? 32.053 -10.925 -7.492 1.00 79.19 636 LYS A C 1
ATOM 4940 O O . LYS A 1 636 ? 32.553 -11.772 -6.755 1.00 79.19 636 LYS A O 1
ATOM 4945 N N . SER A 1 637 ? 30.861 -10.357 -7.272 1.00 85.25 637 SER A N 1
ATOM 4946 C CA . SER A 1 637 ? 29.910 -10.733 -6.201 1.00 85.25 637 SER A CA 1
ATOM 4947 C C . SER A 1 637 ? 30.570 -10.870 -4.818 1.00 85.25 637 SER A C 1
ATOM 4949 O O . SER A 1 637 ? 30.601 -11.943 -4.214 1.00 85.25 637 SER A O 1
ATOM 4951 N N . TRP A 1 638 ? 31.207 -9.785 -4.366 1.00 90.56 638 TRP A N 1
ATOM 4952 C CA . TRP A 1 638 ? 32.041 -9.780 -3.159 1.00 90.56 638 TRP A CA 1
ATOM 4953 C C . TRP A 1 638 ? 31.219 -9.887 -1.871 1.00 90.56 638 TRP A C 1
ATOM 4955 O O . TRP A 1 638 ? 31.530 -10.697 -1.006 1.00 90.56 638 TRP A O 1
ATOM 4965 N N . ASP A 1 639 ? 30.125 -9.140 -1.809 1.00 92.00 639 ASP A N 1
ATOM 4966 C CA . ASP A 1 639 ? 29.053 -9.257 -0.822 1.00 92.00 639 ASP A CA 1
ATOM 4967 C C . ASP A 1 639 ? 28.551 -10.701 -0.664 1.00 92.00 639 ASP A C 1
ATOM 4969 O O . ASP A 1 639 ? 28.558 -11.254 0.433 1.00 92.00 639 ASP A O 1
ATOM 4973 N N . GLN A 1 640 ? 28.215 -11.359 -1.772 1.00 93.94 640 GLN A N 1
ATOM 4974 C CA . GLN A 1 640 ? 27.781 -12.755 -1.788 1.00 93.94 640 GLN A CA 1
ATOM 4975 C C . GLN A 1 640 ? 28.872 -13.723 -1.297 1.00 93.94 640 GLN A C 1
ATOM 4977 O O . GLN A 1 640 ? 28.576 -14.739 -0.667 1.00 93.94 640 GLN A O 1
ATOM 4982 N N . HIS A 1 641 ? 30.146 -13.415 -1.563 1.00 93.56 641 HIS A N 1
ATOM 4983 C CA . HIS A 1 641 ? 31.263 -14.196 -1.041 1.00 93.56 641 HIS A CA 1
ATOM 4984 C C . HIS A 1 641 ? 31.408 -14.050 0.480 1.00 93.56 641 HIS A C 1
ATOM 4986 O O . HIS A 1 641 ? 31.571 -15.066 1.149 1.00 93.56 641 HIS A O 1
ATOM 4992 N N . LEU A 1 642 ? 31.301 -12.830 1.015 1.00 94.94 642 LEU A N 1
ATOM 4993 C CA . LEU A 1 642 ? 31.354 -12.559 2.456 1.00 94.94 642 LEU A CA 1
ATOM 4994 C C . LEU A 1 642 ? 30.211 -13.256 3.205 1.00 94.94 642 LEU A C 1
ATOM 4996 O O . LEU A 1 642 ? 30.448 -13.927 4.208 1.00 94.94 642 LEU A O 1
ATOM 5000 N N . LEU A 1 643 ? 28.986 -13.188 2.676 1.00 96.50 643 LEU A N 1
ATOM 5001 C CA . LEU A 1 643 ? 27.836 -13.900 3.241 1.00 96.50 643 LEU A CA 1
ATOM 5002 C C . LEU A 1 643 ? 28.070 -15.421 3.281 1.00 96.50 643 LEU A C 1
ATOM 5004 O O . LEU A 1 643 ? 27.770 -16.061 4.288 1.00 96.50 643 LEU A O 1
ATOM 5008 N N . LYS A 1 644 ? 28.670 -15.996 2.228 1.00 94.94 644 LYS A N 1
ATOM 5009 C CA . LYS A 1 644 ? 29.041 -17.421 2.165 1.00 94.94 644 LYS A CA 1
ATOM 5010 C C . LYS A 1 644 ? 30.133 -17.811 3.173 1.00 94.94 644 LYS A C 1
ATOM 5012 O O . LYS A 1 644 ? 30.082 -18.925 3.689 1.00 94.94 644 LYS A O 1
ATOM 5017 N N . THR A 1 645 ? 31.138 -16.964 3.414 1.00 94.50 645 THR A N 1
ATOM 5018 C CA . THR A 1 645 ? 32.311 -17.320 4.240 1.00 94.50 645 THR A CA 1
ATOM 5019 C C . THR A 1 645 ? 32.206 -16.919 5.707 1.00 94.50 645 THR A C 1
ATOM 5021 O O . THR A 1 645 ? 32.844 -17.567 6.532 1.00 94.50 645 THR A O 1
ATOM 5024 N N . ILE A 1 646 ? 31.428 -15.887 6.039 1.00 94.69 646 ILE A N 1
ATOM 5025 C CA . ILE A 1 646 ? 31.325 -15.331 7.399 1.00 94.69 646 ILE A CA 1
ATOM 5026 C C . ILE A 1 646 ? 29.968 -15.675 8.024 1.00 94.69 646 ILE A C 1
ATOM 5028 O O . ILE A 1 646 ? 29.919 -16.261 9.104 1.00 94.69 646 ILE A O 1
ATOM 5032 N N . LEU A 1 647 ? 28.859 -15.354 7.348 1.00 95.31 647 LEU A N 1
ATOM 5033 C CA . LEU A 1 647 ? 27.529 -15.420 7.966 1.00 95.31 647 LEU A CA 1
ATOM 5034 C C . LEU A 1 647 ? 26.856 -16.798 7.839 1.00 95.31 647 LEU A C 1
ATOM 5036 O O . LEU A 1 647 ? 26.336 -17.328 8.822 1.00 95.31 647 LEU A O 1
ATOM 5040 N N . TRP A 1 648 ? 26.889 -17.415 6.655 1.00 96.94 648 TRP A N 1
ATOM 5041 C CA . TRP A 1 648 ? 26.264 -18.721 6.412 1.00 96.94 648 TRP A CA 1
ATOM 5042 C C . TRP A 1 648 ? 26.783 -19.862 7.312 1.00 96.94 648 TRP A C 1
ATOM 5044 O O . TRP A 1 648 ? 25.951 -20.634 7.801 1.00 96.94 648 TRP A O 1
ATOM 5054 N N . PRO A 1 649 ? 28.098 -19.991 7.603 1.00 96.31 649 PRO A N 1
ATOM 5055 C CA . PRO A 1 649 ? 28.581 -21.018 8.524 1.00 96.31 649 PRO A CA 1
ATOM 5056 C C . PRO A 1 649 ? 27.943 -20.890 9.912 1.00 96.31 649 PRO A C 1
ATOM 5058 O O . PRO A 1 649 ? 27.580 -21.899 10.512 1.00 96.31 649 PRO A O 1
ATOM 5061 N N . GLU A 1 650 ? 27.726 -19.662 10.391 1.00 94.00 650 GLU A N 1
ATOM 5062 C CA . GLU A 1 650 ? 27.081 -19.399 11.678 1.00 94.00 650 GLU A CA 1
ATOM 5063 C C . GLU A 1 650 ? 25.573 -19.702 11.657 1.00 94.00 650 GLU A C 1
ATOM 5065 O O . GLU A 1 650 ? 25.064 -20.319 12.599 1.00 94.00 650 GLU A O 1
ATOM 5070 N N . MET A 1 651 ? 24.868 -19.361 10.568 1.00 95.56 651 MET A N 1
ATOM 5071 C CA . MET A 1 651 ? 23.455 -19.732 10.373 1.00 95.56 651 MET A CA 1
ATOM 5072 C C . MET A 1 651 ? 23.254 -21.252 10.463 1.00 95.56 651 MET A C 1
ATOM 5074 O O . MET A 1 651 ? 22.371 -21.735 11.175 1.00 95.56 651 MET A O 1
ATOM 5078 N N . VAL A 1 652 ? 24.103 -22.021 9.772 1.00 96.00 652 VAL A N 1
ATOM 5079 C CA . VAL A 1 652 ? 24.016 -23.489 9.742 1.00 96.00 652 VAL A CA 1
ATOM 5080 C C . VAL A 1 652 ? 24.430 -24.102 11.080 1.00 96.00 652 VAL A C 1
ATOM 5082 O O . VAL A 1 652 ? 23.753 -25.009 11.565 1.00 96.00 652 VAL A O 1
ATOM 5085 N N . ARG A 1 653 ? 25.494 -23.585 11.712 1.00 95.56 653 ARG A N 1
ATOM 5086 C CA . ARG A 1 653 ? 25.996 -24.060 13.014 1.00 95.56 653 ARG A CA 1
ATOM 5087 C C . ARG A 1 653 ? 24.976 -23.882 14.141 1.00 95.56 653 ARG A C 1
ATOM 5089 O O . ARG A 1 653 ? 24.877 -24.743 15.009 1.00 95.56 653 ARG A O 1
ATOM 5096 N N . THR A 1 654 ? 24.214 -22.790 14.123 1.00 93.88 654 THR A N 1
ATOM 5097 C CA . THR A 1 654 ? 23.147 -22.516 15.105 1.00 93.88 654 THR A CA 1
ATOM 5098 C C . THR A 1 654 ? 21.787 -23.104 14.721 1.00 93.88 654 THR A C 1
ATOM 5100 O O . THR A 1 654 ? 20.914 -23.204 15.579 1.00 93.88 654 THR A O 1
ATOM 5103 N N . ARG A 1 655 ? 21.601 -23.529 13.460 1.00 95.75 655 ARG A N 1
ATOM 5104 C CA . ARG A 1 655 ? 20.308 -23.966 12.890 1.00 95.75 655 ARG A CA 1
ATOM 5105 C C . ARG A 1 655 ? 19.239 -22.857 12.947 1.00 95.75 655 ARG A C 1
ATOM 5107 O O . ARG A 1 655 ? 18.038 -23.144 13.016 1.00 95.75 655 ARG A O 1
ATOM 5114 N N . ASP A 1 656 ? 19.671 -21.595 12.940 1.00 95.12 656 ASP A N 1
ATOM 5115 C CA . ASP A 1 656 ? 18.844 -20.410 13.212 1.00 95.12 656 ASP A CA 1
ATOM 5116 C C . ASP A 1 656 ? 18.490 -19.616 11.939 1.00 95.12 656 ASP A C 1
ATOM 5118 O O . ASP A 1 656 ? 18.600 -18.391 11.866 1.00 95.12 656 ASP A O 1
ATOM 5122 N N . VAL A 1 657 ? 18.086 -20.353 10.904 1.00 96.50 657 VAL A N 1
ATOM 5123 C CA . VAL A 1 657 ? 17.672 -19.829 9.599 1.00 96.50 657 VAL A CA 1
ATOM 5124 C C . VAL A 1 657 ? 16.435 -20.579 9.093 1.00 96.50 657 VAL A C 1
ATOM 5126 O O . VAL A 1 657 ? 16.288 -21.777 9.347 1.00 96.50 657 VAL A O 1
ATOM 5129 N N . MET A 1 658 ? 15.561 -19.868 8.384 1.00 97.31 658 MET A N 1
ATOM 5130 C CA . MET A 1 658 ? 14.550 -20.406 7.470 1.00 97.31 658 MET A CA 1
ATOM 5131 C C . MET A 1 658 ? 14.979 -20.072 6.034 1.00 97.31 658 MET A C 1
ATOM 5133 O O . MET A 1 658 ? 15.443 -18.964 5.765 1.00 97.31 658 MET A O 1
ATOM 5137 N N . SER A 1 659 ? 14.861 -21.015 5.103 1.00 97.50 659 SER A N 1
ATOM 5138 C CA . SER A 1 659 ? 15.084 -20.767 3.674 1.00 97.50 659 SER A CA 1
ATOM 5139 C C . SER A 1 659 ? 13.850 -21.119 2.847 1.00 97.50 659 SER A C 1
ATOM 5141 O O . SER A 1 659 ? 13.221 -22.144 3.096 1.00 97.50 659 SER A O 1
ATOM 5143 N N . HIS A 1 660 ? 13.566 -20.337 1.809 1.00 97.69 660 HIS A N 1
ATOM 5144 C CA . HIS A 1 660 ? 12.584 -20.670 0.774 1.00 97.69 660 HIS A CA 1
ATOM 5145 C C . HIS A 1 660 ? 13.307 -20.924 -0.547 1.00 97.69 660 HIS A C 1
ATOM 5147 O O . HIS A 1 660 ? 14.091 -20.085 -0.998 1.00 97.69 660 HIS A O 1
ATOM 5153 N N . ASP A 1 661 ? 13.099 -22.091 -1.159 1.00 96.69 661 ASP A N 1
ATOM 5154 C CA . ASP A 1 661 ? 13.919 -22.549 -2.287 1.00 96.69 661 ASP A CA 1
ATOM 5155 C C . ASP A 1 661 ? 13.116 -23.364 -3.308 1.00 96.69 661 ASP A C 1
ATOM 5157 O O . ASP A 1 661 ? 12.564 -24.421 -3.002 1.00 96.69 661 ASP A O 1
ATOM 5161 N N . SER A 1 662 ? 13.091 -22.868 -4.545 1.00 95.44 662 SER A N 1
ATOM 5162 C CA . SER A 1 662 ? 12.287 -23.418 -5.642 1.00 95.44 662 SER A CA 1
ATOM 5163 C C . SER A 1 662 ? 13.007 -24.528 -6.430 1.00 95.44 662 SER A C 1
ATOM 5165 O O . SER A 1 662 ? 12.370 -25.315 -7.131 1.00 95.44 662 SER A O 1
ATOM 5167 N N . TYR A 1 663 ? 14.342 -24.621 -6.351 1.00 94.94 663 TYR A N 1
ATOM 5168 C CA . TYR A 1 663 ? 15.138 -25.439 -7.291 1.00 94.94 663 TYR A CA 1
ATOM 5169 C C . TYR A 1 663 ? 16.259 -26.265 -6.658 1.00 94.94 663 TYR A C 1
ATOM 5171 O O . TYR A 1 663 ? 16.732 -27.224 -7.273 1.00 94.94 663 TYR A O 1
ATOM 5179 N N . LEU A 1 664 ? 16.706 -25.890 -5.464 1.00 93.81 664 LEU A N 1
ATOM 5180 C CA . LEU A 1 664 ? 17.898 -26.388 -4.781 1.00 93.81 664 LEU A CA 1
ATOM 5181 C C . LEU A 1 664 ? 17.588 -26.821 -3.340 1.00 93.81 664 LEU A C 1
ATOM 5183 O O . LEU A 1 664 ? 18.503 -26.976 -2.534 1.00 93.81 664 LEU A O 1
ATOM 5187 N N . CYS A 1 665 ? 16.319 -27.112 -3.039 1.00 90.88 665 CYS A N 1
ATOM 5188 C CA . CYS A 1 665 ? 15.861 -27.566 -1.726 1.00 90.88 665 CYS A CA 1
ATOM 5189 C C . CYS A 1 665 ? 16.644 -28.779 -1.168 1.00 90.88 665 CYS A C 1
ATOM 5191 O O . CYS A 1 665 ? 16.876 -28.879 0.030 1.00 90.88 665 CYS A O 1
ATOM 5193 N N . ASN A 1 666 ? 17.135 -29.671 -2.038 1.00 92.62 666 ASN A N 1
ATOM 5194 C CA . ASN A 1 666 ? 17.952 -30.831 -1.653 1.00 92.62 666 ASN A CA 1
ATOM 5195 C C . ASN A 1 666 ? 19.451 -30.510 -1.448 1.00 92.62 666 ASN A C 1
ATOM 5197 O O . ASN A 1 666 ? 20.222 -31.392 -1.076 1.00 92.62 666 ASN A O 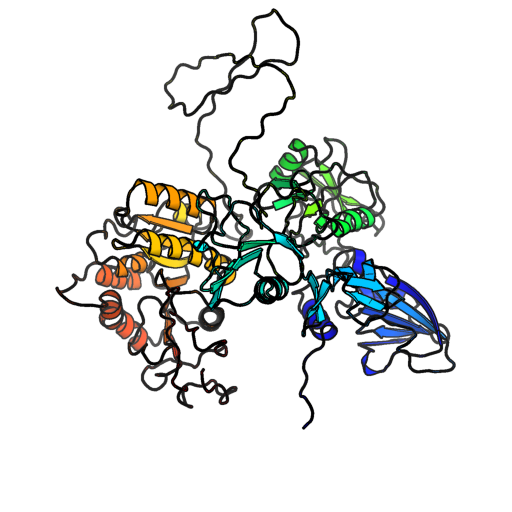1
ATOM 5201 N N . LYS A 1 667 ? 19.893 -29.280 -1.744 1.00 94.69 667 LYS A N 1
ATOM 5202 C CA . LYS A 1 667 ? 21.294 -28.825 -1.651 1.00 94.69 667 LYS A CA 1
ATOM 5203 C C . LYS A 1 667 ? 21.576 -28.071 -0.349 1.00 94.69 667 LYS A C 1
ATOM 5205 O O . LYS A 1 667 ? 22.709 -28.101 0.131 1.00 94.69 667 LYS A O 1
ATOM 5210 N N . TYR A 1 668 ? 20.576 -27.383 0.201 1.00 94.56 668 TYR A N 1
ATOM 5211 C CA . TYR A 1 668 ? 20.720 -26.506 1.362 1.00 94.56 668 TYR A CA 1
ATOM 5212 C C . TYR A 1 668 ? 19.826 -26.962 2.528 1.00 94.56 668 TYR A C 1
ATOM 5214 O O . TYR A 1 668 ? 18.675 -27.320 2.303 1.00 94.56 668 TYR A O 1
ATOM 5222 N N . PRO A 1 669 ? 20.324 -26.973 3.779 1.00 92.69 669 PRO A N 1
ATOM 5223 C CA . PRO A 1 669 ? 19.523 -27.338 4.943 1.00 92.69 669 PRO A CA 1
ATOM 5224 C C . PRO A 1 669 ? 18.520 -26.233 5.317 1.00 92.69 669 PRO A C 1
ATOM 5226 O O . PRO A 1 669 ? 18.667 -25.082 4.911 1.00 92.69 669 PRO A O 1
ATOM 5229 N N . PHE A 1 670 ? 17.546 -26.586 6.165 1.00 94.31 670 PHE A N 1
ATOM 5230 C CA . PHE A 1 670 ? 16.558 -25.662 6.758 1.00 94.31 670 PHE A CA 1
ATOM 5231 C C . PHE A 1 670 ? 15.703 -24.914 5.727 1.00 94.31 670 PHE A C 1
ATOM 5233 O O . PHE A 1 670 ? 15.380 -23.741 5.906 1.00 94.31 670 PHE A O 1
ATOM 5240 N N . THR A 1 671 ? 15.356 -25.599 4.637 1.00 94.12 671 THR A N 1
ATOM 5241 C CA . THR A 1 671 ? 14.690 -25.001 3.485 1.00 94.12 671 THR A CA 1
ATOM 5242 C C . THR A 1 671 ? 13.337 -25.644 3.196 1.00 94.12 671 THR A C 1
ATOM 5244 O O . THR A 1 671 ? 13.186 -26.859 3.318 1.00 94.12 671 THR A O 1
ATOM 5247 N N . GLN A 1 672 ? 12.372 -24.822 2.792 1.00 95.62 672 GLN A N 1
ATOM 5248 C CA . GLN A 1 672 ? 11.018 -25.215 2.407 1.00 95.62 672 GLN A CA 1
ATOM 5249 C C . GLN A 1 672 ? 10.650 -24.651 1.018 1.00 95.62 672 GLN A C 1
ATOM 5251 O O . GLN A 1 672 ? 11.336 -23.753 0.517 1.00 95.62 672 GLN A O 1
ATOM 5256 N N . PRO A 1 673 ? 9.610 -25.184 0.356 1.00 96.88 673 PRO A N 1
ATOM 5257 C CA . PRO A 1 673 ? 9.020 -24.576 -0.838 1.00 96.88 673 PRO A CA 1
ATOM 5258 C C . PRO A 1 673 ? 8.465 -23.174 -0.546 1.00 96.88 673 PRO A C 1
ATOM 5260 O O . PRO A 1 673 ? 8.106 -22.881 0.589 1.00 96.88 673 PRO A O 1
ATOM 5263 N N . PHE A 1 674 ? 8.341 -22.319 -1.564 1.00 96.38 674 PHE A N 1
ATOM 5264 C CA . PHE A 1 674 ? 7.630 -21.040 -1.422 1.00 96.38 674 PHE A CA 1
ATOM 5265 C C . PHE A 1 674 ? 6.124 -21.254 -1.164 1.00 96.38 674 PHE A C 1
ATOM 5267 O O . PHE A 1 674 ? 5.537 -22.132 -1.804 1.00 96.38 674 PHE A O 1
ATOM 5274 N N . PRO A 1 675 ? 5.482 -20.442 -0.299 1.00 94.44 675 PRO A N 1
ATOM 5275 C CA . PRO A 1 675 ? 4.064 -20.599 0.041 1.00 94.44 675 PRO A CA 1
ATOM 5276 C C . PRO A 1 675 ? 3.114 -20.260 -1.115 1.00 94.44 675 PRO A C 1
ATOM 5278 O O . PRO A 1 675 ? 2.041 -20.849 -1.218 1.00 94.44 675 PRO A O 1
ATOM 5281 N N . THR A 1 676 ? 3.516 -19.353 -2.009 1.00 92.44 676 THR A N 1
ATOM 5282 C CA . THR A 1 676 ? 2.642 -18.761 -3.035 1.00 92.44 676 THR A CA 1
ATOM 5283 C C . THR A 1 676 ? 3.065 -19.160 -4.439 1.00 92.44 676 THR A C 1
ATOM 5285 O O . THR A 1 676 ? 4.241 -19.058 -4.790 1.00 92.44 676 THR A O 1
ATOM 5288 N N . LYS A 1 677 ? 2.103 -19.569 -5.275 1.00 90.81 677 LYS A N 1
ATOM 5289 C CA . LYS A 1 677 ? 2.326 -19.956 -6.677 1.00 90.81 677 LYS A CA 1
ATOM 5290 C C . LYS A 1 677 ? 2.950 -18.811 -7.476 1.00 90.81 677 LYS A C 1
ATOM 5292 O O . LYS A 1 677 ? 2.573 -17.653 -7.316 1.00 90.81 677 LYS A O 1
ATOM 5297 N N . ARG A 1 678 ? 3.877 -19.124 -8.382 1.00 88.19 678 ARG A N 1
ATOM 5298 C CA . ARG A 1 678 ? 4.439 -18.128 -9.300 1.00 88.19 678 ARG A CA 1
ATOM 5299 C C . ARG A 1 678 ? 3.359 -17.628 -10.265 1.00 88.19 678 ARG A C 1
ATOM 5301 O O . ARG A 1 678 ? 2.780 -18.428 -10.996 1.00 88.19 678 ARG A O 1
ATOM 5308 N N . ALA A 1 679 ? 3.111 -16.318 -10.274 1.00 78.06 679 ALA A N 1
ATOM 5309 C CA . ALA A 1 679 ? 2.059 -15.704 -11.087 1.00 78.06 679 ALA A CA 1
ATOM 5310 C C . ALA A 1 679 ? 2.372 -15.739 -12.595 1.00 78.06 679 ALA A C 1
ATOM 5312 O O . ALA A 1 679 ? 1.501 -16.024 -13.411 1.00 78.06 679 ALA A O 1
ATOM 5313 N N . ASN A 1 680 ? 3.626 -15.473 -12.972 1.00 81.69 680 ASN A N 1
ATOM 5314 C CA . ASN A 1 680 ? 4.079 -15.439 -14.361 1.00 81.69 680 ASN A CA 1
ATOM 5315 C C . ASN A 1 680 ? 5.550 -15.881 -14.479 1.00 81.69 680 ASN A C 1
ATOM 5317 O O . ASN A 1 680 ? 6.306 -15.880 -13.511 1.00 81.69 680 ASN A O 1
ATOM 5321 N N . MET A 1 681 ? 5.978 -16.249 -15.687 1.00 83.06 681 MET A N 1
ATOM 5322 C CA . MET A 1 681 ? 7.310 -16.827 -15.930 1.00 83.06 681 MET A CA 1
ATOM 5323 C C . MET A 1 681 ? 8.464 -15.815 -15.828 1.00 83.06 681 MET A C 1
ATOM 5325 O O . MET A 1 681 ? 9.626 -16.211 -15.879 1.00 83.06 681 MET A O 1
ATOM 5329 N N . THR A 1 682 ? 8.155 -14.523 -15.725 1.00 77.56 682 THR A N 1
ATOM 5330 C CA . THR A 1 682 ? 9.105 -13.401 -15.662 1.00 77.56 682 THR A CA 1
ATOM 5331 C C . THR A 1 682 ? 9.343 -12.882 -14.243 1.00 77.56 682 THR A C 1
ATOM 5333 O O . THR A 1 682 ? 10.286 -12.128 -14.021 1.00 77.56 682 THR A O 1
ATOM 5336 N N . GLU A 1 683 ? 8.520 -13.303 -13.282 1.00 78.94 683 GLU A N 1
ATOM 5337 C CA . GLU A 1 683 ? 8.528 -12.817 -11.908 1.00 78.94 683 GLU A CA 1
ATOM 5338 C C . GLU A 1 683 ? 9.078 -13.877 -10.949 1.00 78.94 683 GLU A C 1
ATOM 5340 O O . GLU A 1 683 ? 8.597 -15.013 -10.850 1.00 78.94 683 GLU A O 1
ATOM 5345 N N . PHE A 1 684 ? 10.122 -13.487 -10.230 1.00 89.75 684 PHE A N 1
ATOM 5346 C CA . PHE A 1 684 ? 10.752 -14.263 -9.171 1.00 89.75 684 PHE A CA 1
ATOM 5347 C C . PHE A 1 684 ? 11.364 -13.313 -8.141 1.00 89.75 684 PHE A C 1
ATOM 5349 O O . PHE A 1 684 ? 11.644 -12.151 -8.454 1.00 89.75 684 PHE A O 1
ATOM 5356 N N . VAL A 1 685 ? 11.582 -13.791 -6.915 1.00 92.31 685 VAL A N 1
ATOM 5357 C CA . VAL A 1 685 ? 12.294 -13.019 -5.882 1.00 92.31 685 VAL A CA 1
ATOM 5358 C C . VAL A 1 685 ? 13.681 -12.655 -6.416 1.00 92.31 685 VAL A C 1
ATOM 5360 O O . VAL A 1 685 ? 14.468 -13.553 -6.708 1.00 92.31 685 VAL A O 1
ATOM 5363 N N . GLY A 1 686 ? 13.966 -11.358 -6.575 1.00 88.94 686 GLY A N 1
ATOM 5364 C CA . GLY A 1 686 ? 15.204 -10.860 -7.196 1.00 88.94 686 GLY A CA 1
ATOM 5365 C C . GLY A 1 686 ? 15.163 -10.655 -8.721 1.00 88.94 686 GLY A C 1
ATOM 5366 O O . GLY A 1 686 ? 16.201 -10.397 -9.327 1.00 88.94 686 GLY A O 1
ATOM 5367 N N . SER A 1 687 ? 13.996 -10.765 -9.367 1.00 87.75 687 SER A N 1
ATOM 5368 C CA . SER A 1 687 ? 13.798 -10.279 -10.747 1.00 87.75 687 SER A CA 1
ATOM 5369 C C . SER A 1 687 ? 13.976 -8.754 -10.823 1.00 87.75 687 SER A C 1
ATOM 5371 O O . SER A 1 687 ? 13.713 -8.064 -9.839 1.00 87.75 687 SER A O 1
ATOM 5373 N N . THR A 1 688 ? 14.442 -8.214 -11.959 1.00 81.94 688 THR A N 1
ATOM 5374 C CA . THR A 1 688 ? 14.834 -6.792 -12.092 1.00 81.94 688 THR A CA 1
ATOM 5375 C C . THR A 1 688 ? 13.990 -6.012 -13.099 1.00 81.94 688 THR A C 1
ATOM 5377 O O . THR A 1 688 ? 13.448 -6.576 -14.047 1.00 81.94 688 THR A O 1
ATOM 5380 N N . PHE A 1 689 ? 13.922 -4.684 -12.942 1.00 64.88 689 PHE A N 1
ATOM 5381 C CA . PHE A 1 689 ? 13.148 -3.772 -13.808 1.00 64.88 689 PHE A CA 1
ATOM 5382 C C . PHE A 1 689 ? 13.730 -3.555 -15.235 1.00 64.88 689 PHE A C 1
ATOM 5384 O O . PHE A 1 689 ? 13.577 -2.470 -15.806 1.00 64.88 689 PHE A O 1
ATOM 5391 N N . THR A 1 690 ? 14.459 -4.516 -15.812 1.00 55.72 690 THR A N 1
ATOM 5392 C CA . THR A 1 690 ? 15.243 -4.315 -17.052 1.00 55.72 690 THR A CA 1
ATOM 5393 C C . THR A 1 690 ? 14.579 -4.898 -18.308 1.00 55.72 690 THR A C 1
ATOM 5395 O O . THR A 1 690 ? 13.773 -5.819 -18.233 1.00 55.72 690 THR A O 1
ATOM 5398 N N . ARG A 1 691 ? 14.957 -4.395 -19.500 1.00 39.97 691 ARG A N 1
ATOM 5399 C CA . ARG A 1 691 ? 14.446 -4.868 -20.811 1.00 39.97 691 ARG A CA 1
ATOM 5400 C C . ARG A 1 691 ? 14.756 -6.343 -21.132 1.00 39.97 691 ARG A C 1
ATOM 5402 O O . ARG A 1 691 ? 14.208 -6.872 -22.093 1.00 39.97 691 ARG A O 1
ATOM 5409 N N . TYR A 1 692 ? 15.643 -6.995 -20.380 1.00 48.59 692 TYR A N 1
ATOM 5410 C CA . TYR A 1 692 ? 16.013 -8.397 -20.582 1.00 48.59 692 TYR A CA 1
ATOM 5411 C C . TYR A 1 692 ? 15.308 -9.278 -19.553 1.00 48.59 692 TYR A C 1
ATOM 5413 O O . TYR A 1 692 ? 15.926 -9.755 -18.602 1.00 48.59 692 TYR A O 1
ATOM 5421 N N . THR A 1 693 ? 14.003 -9.481 -19.736 1.00 55.81 693 THR A N 1
ATOM 5422 C CA . THR A 1 693 ? 13.162 -10.205 -18.780 1.00 55.81 693 THR A CA 1
ATOM 5423 C C . THR A 1 693 ? 13.608 -11.663 -18.651 1.00 55.81 693 THR A C 1
ATOM 5425 O O . THR A 1 693 ? 13.331 -12.512 -19.507 1.00 55.81 693 THR A O 1
ATOM 5428 N N . LEU A 1 694 ? 14.340 -11.954 -17.573 1.00 65.75 694 LEU A N 1
ATOM 5429 C CA . LEU A 1 694 ? 14.819 -13.296 -17.270 1.00 65.75 694 LEU A CA 1
ATOM 5430 C C . LEU A 1 694 ? 13.617 -14.202 -17.016 1.00 65.75 694 LEU A C 1
ATOM 5432 O O . LEU A 1 694 ? 12.869 -14.026 -16.061 1.00 65.75 694 LEU A O 1
ATOM 5436 N N . THR A 1 695 ? 13.424 -15.162 -17.912 1.00 78.44 695 THR A N 1
ATOM 5437 C CA . THR A 1 695 ? 12.294 -16.084 -17.861 1.00 78.44 695 THR A CA 1
ATOM 5438 C C . THR A 1 695 ? 12.702 -17.384 -17.186 1.00 78.44 695 THR A C 1
ATOM 5440 O O . THR A 1 695 ? 13.603 -18.088 -17.654 1.00 78.44 695 THR A O 1
ATOM 5443 N N . VAL A 1 696 ? 11.979 -17.748 -16.129 1.00 83.31 696 VAL A N 1
ATOM 5444 C CA . VAL A 1 696 ? 11.952 -19.110 -15.598 1.00 83.31 696 VAL A CA 1
ATOM 5445 C C . VAL A 1 696 ? 11.485 -20.025 -16.734 1.00 83.31 696 VAL A C 1
ATOM 5447 O O . VAL A 1 696 ? 10.392 -19.858 -17.263 1.00 83.31 696 VAL A O 1
ATOM 5450 N N . LYS A 1 697 ? 12.319 -20.983 -17.154 1.00 84.06 697 LYS A N 1
ATOM 5451 C CA . LYS A 1 697 ? 11.978 -21.964 -18.215 1.00 84.06 697 LYS A CA 1
ATOM 5452 C C . LYS A 1 697 ? 12.080 -23.422 -17.766 1.00 84.06 697 LYS A C 1
ATOM 5454 O O . LYS A 1 697 ? 11.758 -24.328 -18.528 1.00 84.06 697 LYS A O 1
ATOM 5459 N N . LYS A 1 698 ? 12.536 -23.662 -16.536 1.00 89.81 698 LYS A N 1
ATOM 5460 C CA . LYS A 1 698 ? 12.759 -24.994 -15.963 1.00 89.81 698 LYS A CA 1
ATOM 5461 C C . LYS A 1 698 ? 11.680 -25.279 -14.924 1.00 89.81 698 LYS A C 1
ATOM 5463 O O . LYS A 1 698 ? 11.451 -24.430 -14.074 1.00 89.81 698 LYS A O 1
ATOM 5468 N N . GLU A 1 699 ? 11.046 -26.450 -14.973 1.00 94.06 699 GLU A N 1
ATOM 5469 C CA . GLU A 1 699 ? 10.146 -26.871 -13.891 1.00 94.06 699 GLU A CA 1
ATOM 5470 C C . GLU A 1 699 ? 10.908 -27.062 -12.570 1.00 94.06 699 GLU A C 1
ATOM 5472 O O . GLU A 1 699 ? 12.064 -27.504 -12.553 1.00 94.06 699 GLU A O 1
ATOM 5477 N N . CYS A 1 700 ? 10.234 -26.787 -11.455 1.00 93.31 700 CYS A N 1
ATOM 5478 C CA . CYS A 1 700 ? 10.721 -27.118 -10.124 1.00 93.31 700 CYS A CA 1
ATOM 5479 C C . CYS A 1 700 ? 10.840 -28.639 -9.950 1.00 93.31 700 CYS A C 1
ATOM 5481 O O . CYS A 1 700 ? 9.911 -29.367 -10.337 1.00 93.31 700 CYS A O 1
ATOM 5483 N N . PRO A 1 701 ? 11.918 -29.146 -9.320 1.00 95.56 701 PRO A N 1
ATOM 5484 C CA . PRO A 1 701 ? 11.984 -30.535 -8.878 1.00 95.56 701 PRO A CA 1
ATOM 5485 C C . PRO A 1 701 ? 10.787 -30.860 -7.982 1.00 95.56 701 PRO A C 1
ATOM 5487 O O . PRO A 1 701 ? 10.417 -30.041 -7.146 1.00 95.56 701 PRO A O 1
ATOM 5490 N N . LEU A 1 702 ? 10.209 -32.060 -8.105 1.00 94.12 702 LEU A N 1
ATOM 5491 C CA . LEU A 1 702 ? 9.049 -32.472 -7.295 1.00 94.12 702 LEU A CA 1
ATOM 5492 C C . LEU A 1 702 ? 9.298 -32.324 -5.783 1.00 94.12 702 LEU A C 1
ATOM 5494 O O . LEU A 1 702 ? 8.402 -31.909 -5.061 1.00 94.12 702 LEU A O 1
ATOM 5498 N N . ALA A 1 703 ? 10.527 -32.581 -5.322 1.00 93.12 703 ALA A N 1
ATOM 5499 C CA . ALA A 1 703 ? 10.931 -32.417 -3.923 1.00 93.12 703 ALA A CA 1
ATOM 5500 C C . ALA A 1 703 ? 10.931 -30.956 -3.416 1.00 93.12 703 ALA A C 1
ATOM 5502 O O . ALA A 1 703 ? 10.945 -30.749 -2.208 1.00 93.12 703 ALA A O 1
ATOM 5503 N N . CYS A 1 704 ? 10.922 -29.958 -4.310 1.00 94.38 704 CYS A N 1
ATOM 5504 C CA . CYS A 1 704 ? 10.909 -28.531 -3.962 1.00 94.38 704 CYS A CA 1
ATOM 5505 C C . CYS A 1 704 ? 9.528 -27.876 -4.159 1.00 94.38 704 CYS A C 1
ATOM 5507 O O . CYS A 1 704 ? 9.415 -26.656 -4.079 1.00 94.38 704 CYS A O 1
ATOM 5509 N N . ARG A 1 705 ? 8.477 -28.658 -4.443 1.00 95.31 705 ARG A N 1
ATOM 5510 C CA . ARG A 1 705 ? 7.092 -28.166 -4.553 1.00 95.31 705 ARG A CA 1
ATOM 5511 C C . ARG A 1 705 ? 6.390 -28.272 -3.191 1.00 95.31 705 ARG A C 1
ATOM 5513 O O . ARG A 1 705 ? 6.723 -29.181 -2.428 1.00 95.31 705 ARG A O 1
ATOM 5520 N N . PRO A 1 706 ? 5.425 -27.394 -2.857 1.00 94.56 706 PRO A N 1
ATOM 5521 C CA . PRO A 1 706 ? 4.685 -27.512 -1.603 1.00 94.56 706 PRO A CA 1
ATOM 5522 C C . PRO A 1 706 ? 3.938 -28.856 -1.546 1.00 94.56 706 PRO A C 1
ATOM 5524 O O . PRO A 1 706 ? 3.307 -29.218 -2.540 1.00 94.56 706 PRO A O 1
ATOM 5527 N N . PRO A 1 707 ? 3.918 -29.584 -0.411 1.00 92.25 707 PRO A N 1
ATOM 5528 C CA . PRO A 1 707 ? 3.268 -30.899 -0.335 1.00 92.25 707 PRO A CA 1
ATOM 5529 C C . PRO A 1 707 ? 1.772 -30.901 -0.693 1.00 92.25 707 PRO A C 1
ATOM 5531 O O . PRO A 1 707 ? 1.261 -31.902 -1.186 1.00 92.25 707 PRO A O 1
ATOM 5534 N N . LYS A 1 708 ? 1.074 -29.774 -0.482 1.00 93.25 708 LYS A N 1
ATOM 5535 C CA . LYS A 1 708 ? -0.333 -29.572 -0.879 1.00 93.25 708 LYS A CA 1
ATOM 5536 C C . LYS A 1 708 ? -0.514 -29.201 -2.364 1.00 93.25 708 LYS A C 1
ATOM 5538 O O . LYS A 1 708 ? -1.636 -29.228 -2.855 1.00 93.25 708 LYS A O 1
ATOM 5543 N N . HIS A 1 709 ? 0.568 -28.858 -3.067 1.00 92.62 709 HIS A N 1
ATOM 5544 C CA . HIS A 1 709 ? 0.566 -28.230 -4.394 1.00 92.62 709 HIS A CA 1
ATOM 5545 C C . HIS A 1 709 ? 1.651 -28.804 -5.323 1.00 92.62 709 HIS A C 1
ATOM 5547 O O . HIS A 1 709 ? 2.435 -28.094 -5.959 1.00 92.62 709 HIS A O 1
ATOM 5553 N N . MET A 1 710 ? 1.700 -30.134 -5.421 1.00 93.62 710 MET A N 1
ATOM 5554 C CA . MET A 1 710 ? 2.627 -30.851 -6.311 1.00 93.62 710 MET A CA 1
ATOM 5555 C C . MET A 1 710 ? 2.376 -30.553 -7.809 1.00 93.62 710 MET A C 1
ATOM 5557 O O . MET A 1 710 ? 3.250 -30.789 -8.652 1.00 93.62 710 MET A O 1
ATOM 5561 N N . ASP A 1 711 ? 1.210 -29.984 -8.137 1.00 93.44 711 ASP A N 1
ATOM 5562 C CA . ASP A 1 711 ? 0.826 -29.475 -9.457 1.00 93.44 711 ASP A CA 1
ATOM 5563 C C . ASP A 1 711 ? 1.585 -28.201 -9.875 1.00 93.44 711 ASP A C 1
ATOM 5565 O O . ASP A 1 711 ? 1.616 -27.882 -11.066 1.00 93.44 711 ASP A O 1
ATOM 5569 N N . TRP A 1 712 ? 2.234 -27.485 -8.942 1.00 93.00 712 TRP A N 1
ATOM 5570 C CA . TRP A 1 712 ? 3.003 -26.267 -9.232 1.00 93.00 712 TRP A CA 1
ATOM 5571 C C . TRP A 1 712 ? 4.311 -26.608 -9.966 1.00 93.00 712 TRP A C 1
ATOM 5573 O O . TRP A 1 712 ? 5.403 -26.640 -9.401 1.00 93.00 712 TRP A O 1
ATOM 5583 N N . LYS A 1 713 ? 4.174 -26.884 -11.270 1.00 89.88 713 LYS A N 1
ATOM 5584 C CA . LYS A 1 713 ? 5.251 -27.163 -12.235 1.00 89.88 713 LYS A CA 1
ATOM 5585 C C . LYS A 1 713 ? 6.335 -26.096 -12.205 1.00 89.88 713 LYS A C 1
ATOM 5587 O O . LYS A 1 713 ? 7.513 -26.414 -12.070 1.00 89.88 713 LYS A O 1
ATOM 5592 N N . TYR A 1 714 ? 5.911 -24.843 -12.277 1.00 87.12 714 TYR A N 1
ATOM 5593 C CA . TYR A 1 714 ? 6.732 -23.675 -12.002 1.00 87.12 714 TYR A CA 1
ATOM 5594 C C . TYR A 1 714 ? 6.306 -23.149 -10.644 1.00 87.12 714 TYR A C 1
ATOM 5596 O O . TYR A 1 714 ? 5.513 -22.213 -10.539 1.00 87.12 714 TYR A O 1
ATOM 5604 N N . CYS A 1 715 ? 6.787 -23.839 -9.612 1.00 82.38 715 CYS A N 1
ATOM 5605 C CA . CYS A 1 715 ? 6.851 -23.238 -8.301 1.00 82.38 715 CYS A CA 1
ATOM 5606 C C . CYS A 1 715 ? 7.671 -21.950 -8.398 1.00 82.38 715 CYS A C 1
ATOM 5608 O O . CYS A 1 715 ? 7.259 -21.035 -7.679 1.00 82.38 715 CYS A O 1
#

Organism: Amphibalanus amphitrite (NCBI:txid1232801)

Sequence (715 aa):
MTAAGAQSPAERFTARLASGELRLPPQAYRMTDLGEHNGTLPADLVLATETGLLEPSCRHRCLHRPDCLGTAYRPSDRLCLLSARRPAPDRLEPNEESWVLAARRGIAFLDESCERDEDCRLVVPWSECRAGVCVCRHAVYRTIEDECVPRGEMVPASGGRAADSALMNSWPATDAETCQLMCTVELHCLAAELTADSCSLFSQGITKSADNNSSQSWAKLLEGPPGIRPEELFHFNGTWFINTVTPPLDYLTASGFCAERGGIVWPGGSADAERALERAGLLPPPPDNFWLGLDDITSEGQFMRSDGRPATDIRWSSNQPDNFQDNENCVESWEIGSAWNDVECGAQRRFVCQSLGRNVSLGRPAWLTSRNGNDPALGTDGLLLEPVRSRALQRRQSWTVDLGREHQVVGFLYVPPPGGADSLGGTMVRVGSDALRTGPAVPEDGEPPEPTVSNCGPTADRRGARQNVLAYSFYGTDVKSYLSGVKRNAMRSLEFYPGWTMRVFHDGKANFTEWNKTACEVTCQFPSVDLCDVRQLPGIGDISSQVGSVWRFAVIADESVERFLIRDLDSILTQRERDAVTEWLESNKTFHVMRDHPWHGTEILAGMWGGWNRYNDKYRILRQQMLETVKPNGKKSWDQHLLKTILWPEMVRTRDVMSHDSYLCNKYPFTQPFPTKRANMTEFVGSTFTRYTLTVKKECPLACRPPKHMDWKYC

Radius of gyration: 30.45 Å; chains: 1; bounding box: 91×90×72 Å

InterPro domains:
  IPR001304 C-type lectin-like [PF00059] (284-354)
  IPR001304 C-type lectin-like [PS50041] (235-354)
  IPR001304 C-type lectin-like [SM00034] (228-354)
  IPR008979 Galactose-binding-like domain superfamily [SSF49785] (357-456)
  IPR016186 C-type lectin-like/link domain superfamily [G3DSA:3.10.100.10] (193-356)
  IPR016187 C-type lectin fold [SSF56436] (243-354)
  IPR018378 C-type lectin, conserved site [PS00615] (330-353)
  IPR051663 C-type lectin and Tetranectin domain-containing protein [PTHR22799] (253-355)

Foldseek 3Di:
DDDPDDDALLRVQLVCLVVLVDDDFPQQLDKDWPFKAAFAADPVFFPDKDFPDDPVRLSLVLSLRSQFFWWKFFPPGGIITTTSAQDDRVRGHGDPGMITIIGRFQDDAAQGFDDFQSVHCNSANQWTQDPRGIDHDPQWDADPNRHTHRLFDWAWAPQWDADPVFWDDKDFADDPVVLVNVQSPDRQFFKWKGANTMITTGNFWTDHDDDDDGITMIGGDGDDQVEQDPVQWDDDPNWIWGLDWFFWFFQSVQQVVLVSHQWGFAQDDALVVLVVCVVSVNFPDPQAKAFHQWFCVNPPPFIAGSVGHTPPPDQADVVPPPCVPVAFTTKMDRDRRHHMYTGHSRDTHITITTHPQDPPPPPHHFDFDDPDSNDIGGTRDPDDDDDDDDDDDDDDDFDDDDDPDDDDAPDWGGDDDPDDDDDDDDDTDGDDDDDDDDDDDDDPPDDDAPQFQFLQDDLLSRVGAAAEEEFEFDDDAPPPLLLVLLVQVLVVCCVLPNRHAYEYEYQCPYPVVSCVVSVCVNCVVRVSYGYGHQCCRPLAHHLVVPDRLLRSLSRQLRRRHFKYAAAYSQFHDDNLLSQQVVVVVVDPFFKEAEAQAQPSPALHDSRGMMGGNPPRVVRVVLSNCLSPDDDDPPDPPSSRVSCRPRPSVVCVVVVRYAYAHQACPVPYPNYAHGPDADPAQQDTGRRGPDPPRDGRPAFGDCRRAHPVCSVRRND

pLDDT: mean 71.49, std 21.31, range [22.67, 98.5]

Secondary structure (DSSP, 8-state):
-----PPPHHHHHHHHHHTTSS---GGGGSEEEEEEEEEE--TTTEEEEEES--HHHHHHHHHT-TT--EEEEETTTTEEEEESS---GGGPEEEEEEEEEEEETT---TTSB-SSHHHHHTTSTTEEEETTEEEEPTTEEE-TTS-EEE--EEEE-TTEE--GGGEEEEEE---HHHHHHHHHHSTT--EEEE-SSEEEEESSPPEE----S--EEEEEEPPPSS---GGGEEEETTEEEE-SPPPPB-HHHHHHHHHTTTEEE-----HHHHHHHHHTTSSPPTT--EEEEEE-TTSTT--EETTS-B--S--BPTT----TTS---EEEEEETTTEEEEE-TTS-BEE-EEE----TTT-S------SSTTS----S-----S------------------S--------EE--SS-SS----EE-----------PPPPTTSPPPP-PPPSS-HHHHTT-SSEEEEEEEE-SS-HHHHHHHHHHHHHHHHHHSTT-EEEEEE-S-S-HHHHHHHHHHHHHH-TTEEEEETTSBTTTB--TTS-GGGGGGGGTT-TTEEEEEEE-TTBPP-HHHHHHHHHHHTSS-SEEEEE-STT--SSS-TTEEEEE-SSHHHHHHHHHHHHHSPPPTT-S-HHHHHIIIIIHHHHHHHT-EEEEESS-TTTSSSEE--SS---STT--TT-BSSSS-----SPPPGGGS-TT-TT-TT-